Protein AF-0000000068387666 (afdb_homodimer)

pLDDT: mean 93.92, std 6.47, range [45.53, 98.94]

Foldseek 3Di:
DEEEEEDDVVVLVVLQVLCCVPPVVHHYHDPPVVDQLQPHQEYEYAADDPPNVVRRPNHAEYEHQAQDDVNDPLVRDPPNHWYFYFDFPQQLLLLLVLLLVVVVCVQLVVLVVVVCVVVVHDDHDDGDQQLVAEAEEADDDSSVLSNCVSNVVSNHQYEYEEQDDDDDPSYHYAHHPVRLLVRQQRHLEYEYADEDDPVQFCCAAQVSLQSYQQQGEYEYLHEQRNHDVVRVVVCCVVRSHVAYEYAYHPPVVDDPPPPLVPPSRYHYHPSRSGDDDSNRRSVLVVVQVVCVVVVHDHHRTDDSVVSD/DEEEEEDDVVVLVVLQVLCCVPPVVHHYHDPPVVDQLQPHQEYEYAADDPPNVVRRPNHAEYEHQAQDDVNDPLVRDPPNHWYFYFDFPQQLLLLLVLLLVVVVCVQLVVLVVVVCVVVVHDDHDDGDQQLVAEAEEADDDSSVLSNCVSNVVSNHQYEYEEQDDDDDPSYHYAHHPVSLLVRQQRHLEYEYADEDDPVQFCCAAQVSLQSYQQQGEYEYLHEQRNHDVVRVVVCCVVRSHVAYEYAYHPPVVDDPPPPLVPPSRYHYHPSRSGDDDSNRRSVLVVVQVVCVVVVHDRHRTDDSVVSD

Sequence (616 aa):
MTLLYHADPERGAEWAQLFAERAPEIPFEYRPDAIAPDAVRFLAVWHPPAGMLQRYSNLEVLFSLGAGVDQFDLGDIPQDLPLVRMIEPGIAEGMAEYVSLSVMLLHRHFLDYVGQQRAEVWKLKRFHPSSRLRVGFLGAGMLAQAAIARLWPFGFTLSAWSRSEKTIEGVTCYHGEDGLNAFLPQCDILVCLLPLTPETRGMLNDALFSKLPKGAALINCGRGQHLVHNDLLAALATGQLSRAILDVTEPEPLEPGHPFWRNEKIFLTPHTASMTQPDTAVDAIIDNIRRHRAGKTMVGLVDRNSLYMTLLYHADPERGAEWAQLFAERAPEIPFEYRPDAIAPDAVRFLAVWHPPAGMLQRYSNLEVLFSLGAGVDQFDLGDIPQDLPLVRMIEPGIAEGMAEYVSLSVMLLHRHFLDYVGQQRAEVWKLKRFHPSSRLRVGFLGAGMLAQAAIARLWPFGFTLSAWSRSEKTIEGVTCYHGEDGLNAFLPQCDILVCLLPLTPETRGMLNDALFSKLPKGAALINCGRGQHLVHNDLLAALATGQLSRAILDVTEPEPLEPGHPFWRNEKIFLTPHTASMTQPDTAVDAIIDNIRRHRAGKTMVGLVDRNSLY

Nearest PDB structures (foldseek):
  5vg6-assembly2_B  TM=9.364E-01  e=3.174E-34  Xanthobacter autotrophicus Py2
  4n18-assembly1_A-2  TM=9.255E-01  e=7.006E-32  Klebsiella pneumoniae 342
  6p35-assembly1_A  TM=8.797E-01  e=1.244E-31  Escherichia coli BL21(DE3)
  4zqb-assembly1_B  TM=9.248E-01  e=5.195E-30  Cereibacter sphaeroides 2.4.1
  5vg6-assembly5_G  TM=9.382E-01  e=1.076E-26  Xanthobacter autotrophicus Py2

Solvent-accessible surface area (backbone atoms only — not comparable to full-atom values): 32547 Å² total; per-residue (Å²): 106,22,36,37,42,50,70,62,58,74,57,31,55,55,43,42,53,50,34,55,72,76,37,63,86,48,44,69,44,47,55,78,86,77,49,60,44,72,48,30,26,31,39,35,28,66,71,70,57,88,71,51,65,76,58,32,79,49,53,57,38,40,33,32,60,35,73,60,64,76,74,50,61,68,88,76,47,58,88,83,47,49,43,27,28,40,70,38,67,42,34,35,52,31,33,13,51,41,50,41,47,51,54,48,35,63,60,67,44,50,65,58,31,55,55,27,30,74,68,57,50,75,69,69,75,90,65,73,64,46,62,78,41,27,40,25,26,41,25,69,49,71,50,43,48,39,23,51,62,63,36,48,85,66,41,46,41,45,33,29,32,28,76,57,84,64,84,51,90,92,35,54,59,29,32,40,72,70,25,48,68,64,46,39,56,56,16,48,33,37,35,37,57,43,73,79,42,87,84,36,47,45,51,50,25,55,77,53,54,69,47,29,38,80,46,15,30,41,34,37,68,44,53,20,59,26,48,34,67,67,36,51,54,50,32,46,74,72,38,41,24,56,37,35,39,31,25,44,46,74,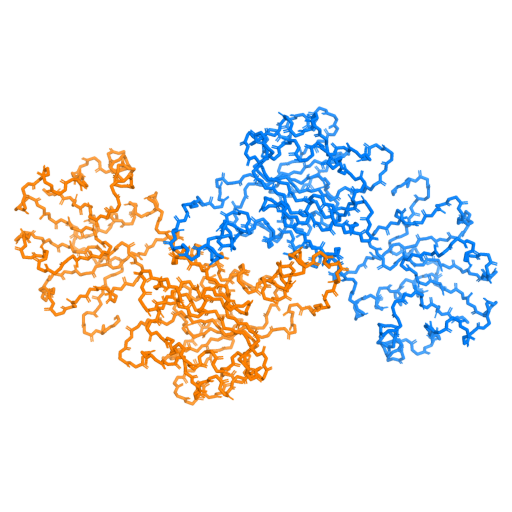52,80,63,65,60,76,85,45,67,66,51,75,36,84,49,44,46,58,46,50,57,59,46,46,49,73,36,61,74,48,43,50,51,42,51,51,51,32,51,52,26,50,75,69,72,39,84,47,76,45,61,58,42,82,85,39,91,93,104,22,36,36,42,50,70,64,57,75,57,32,55,55,43,44,54,50,35,56,73,74,38,62,85,48,43,68,41,46,55,76,86,77,50,59,45,72,47,29,26,30,39,36,28,66,72,70,58,88,70,50,67,73,59,32,79,48,52,57,38,40,32,31,59,35,74,60,62,74,75,52,61,66,87,76,45,58,89,84,48,48,42,25,28,41,68,38,67,42,35,34,50,31,32,13,50,39,50,42,45,51,52,48,35,62,61,68,43,48,66,57,32,56,55,28,30,72,67,57,49,74,67,68,74,91,65,75,64,46,62,79,40,29,39,25,25,41,25,69,50,71,50,43,47,39,23,49,62,63,37,48,83,65,41,46,40,45,33,29,29,30,74,58,84,64,86,50,91,91,36,54,58,28,31,40,72,69,24,46,68,64,45,38,58,56,17,48,32,37,35,37,56,44,73,78,42,87,84,36,47,44,52,51,23,54,76,55,53,69,46,30,38,79,46,16,30,41,34,37,68,46,52,20,58,27,47,33,66,70,36,50,55,51,32,45,73,74,38,42,24,56,38,34,39,31,24,43,47,75,52,82,62,66,60,76,86,44,66,66,50,73,35,84,48,43,46,59,46,51,57,59,46,45,48,74,36,61,75,48,43,51,52,41,51,52,51,32,51,50,26,50,76,68,72,40,83,47,76,45,60,56,42,82,85,40,91,91

Structure (mmCIF, N/CA/C/O backbone):
data_AF-0000000068387666-model_v1
#
loop_
_entity.id
_entity.type
_entity.pdbx_description
1 polymer '2-hydroxyacid dehydrogenase'
#
loop_
_atom_site.group_PDB
_atom_site.id
_atom_site.type_symbol
_atom_site.label_atom_id
_atom_site.label_alt_id
_atom_site.label_comp_id
_atom_site.label_asym_id
_atom_site.label_entity_id
_atom_site.label_seq_id
_atom_site.pdbx_PDB_ins_code
_atom_site.Cartn_x
_atom_site.Cartn_y
_atom_site.Cartn_z
_atom_site.occupancy
_atom_site.B_iso_or_equiv
_atom_site.auth_seq_id
_atom_site.auth_comp_id
_atom_site.auth_asym_id
_atom_site.auth_atom_id
_atom_site.pdbx_PDB_model_num
ATOM 1 N N . MET A 1 1 ? -14.195 -36.812 -20.844 1 83.94 1 MET A N 1
ATOM 2 C CA . MET A 1 1 ? -13.328 -35.656 -20.953 1 83.94 1 MET A CA 1
ATOM 3 C C . MET A 1 1 ? -13.422 -34.781 -19.688 1 83.94 1 MET A C 1
ATOM 5 O O . MET A 1 1 ? -14.312 -33.969 -19.578 1 83.94 1 MET A O 1
ATOM 9 N N . THR A 1 2 ? -12.719 -35.25 -18.797 1 92.5 2 THR A N 1
ATOM 10 C CA . THR A 1 2 ? -12.844 -34.625 -17.469 1 92.5 2 THR A CA 1
ATOM 11 C C . THR A 1 2 ? -11.602 -33.812 -17.125 1 92.5 2 THR A C 1
ATOM 13 O O . THR A 1 2 ? -10.477 -34.25 -17.422 1 92.5 2 THR A O 1
ATOM 16 N N . LEU A 1 3 ? -11.852 -32.656 -16.609 1 96.81 3 LEU A N 1
ATOM 17 C CA . LEU A 1 3 ? -10.781 -31.891 -15.984 1 96.81 3 LEU A CA 1
ATOM 18 C C . LEU A 1 3 ? -10.641 -32.25 -14.508 1 96.81 3 LEU A C 1
ATOM 20 O O . LEU A 1 3 ? -11.609 -32.156 -13.75 1 96.81 3 LEU A O 1
ATOM 24 N N . LEU A 1 4 ? -9.5 -32.688 -14.164 1 95.25 4 LEU A N 1
ATOM 25 C CA . LEU A 1 4 ? -9.195 -32.969 -12.766 1 95.25 4 LEU A CA 1
ATOM 26 C C . LEU A 1 4 ? -8.398 -31.797 -12.156 1 95.25 4 LEU A C 1
ATOM 28 O O . LEU A 1 4 ? -7.355 -31.422 -12.688 1 95.25 4 LEU A O 1
ATOM 32 N N . TYR A 1 5 ? -8.969 -31.219 -11.156 1 94.38 5 TYR A N 1
ATOM 33 C CA . TYR A 1 5 ? -8.32 -30.188 -10.359 1 94.38 5 TYR A CA 1
ATOM 34 C C . TYR A 1 5 ? -7.594 -30.797 -9.164 1 94.38 5 TYR A C 1
ATOM 36 O O . TYR A 1 5 ? -8.211 -31.453 -8.328 1 94.38 5 TYR A O 1
ATOM 44 N N . HIS A 1 6 ? -6.297 -30.547 -9.18 1 89.12 6 HIS A N 1
ATOM 45 C CA . HIS A 1 6 ? -5.484 -31.109 -8.102 1 89.12 6 HIS A CA 1
ATOM 46 C C . HIS A 1 6 ? -4.77 -30.016 -7.324 1 89.12 6 HIS A C 1
ATOM 48 O O . HIS A 1 6 ? -3.613 -29.688 -7.613 1 89.12 6 HIS A O 1
ATOM 54 N N . ALA A 1 7 ? -5.367 -29.453 -6.363 1 85.06 7 ALA A N 1
ATOM 55 C CA . ALA A 1 7 ? -4.871 -28.453 -5.43 1 85.06 7 ALA A CA 1
ATOM 56 C C . ALA A 1 7 ? -5.699 -28.438 -4.148 1 85.06 7 ALA A C 1
ATOM 58 O O . ALA A 1 7 ? -6.051 -29.484 -3.615 1 85.06 7 ALA A O 1
ATOM 59 N N . ASP A 1 8 ? -5.953 -27.266 -3.564 1 81.94 8 ASP A N 1
ATOM 60 C CA . ASP A 1 8 ? -6.719 -27.156 -2.326 1 81.94 8 ASP A CA 1
ATOM 61 C C . ASP A 1 8 ? -8.18 -27.531 -2.551 1 81.94 8 ASP A C 1
ATOM 63 O O . ASP A 1 8 ? -8.859 -26.938 -3.381 1 81.94 8 ASP A O 1
ATOM 67 N N . PRO A 1 9 ? -8.68 -28.5 -1.791 1 82.81 9 PRO A N 1
ATOM 68 C CA . PRO A 1 9 ? -10.031 -29 -2.031 1 82.81 9 PRO A CA 1
ATOM 69 C C . PRO A 1 9 ? -11.102 -27.938 -1.816 1 82.81 9 PRO A C 1
ATOM 71 O O . PRO A 1 9 ? -12.141 -27.953 -2.479 1 82.81 9 PRO A O 1
ATOM 74 N N . GLU A 1 10 ? -10.891 -27.125 -0.828 1 83.25 10 GLU A N 1
ATOM 75 C CA . GLU A 1 10 ? -11.875 -26.078 -0.608 1 83.25 10 GLU A CA 1
ATOM 76 C C . GLU A 1 10 ? -12.016 -25.188 -1.84 1 83.25 10 GLU A C 1
ATOM 78 O O . GLU A 1 10 ? -13.133 -24.828 -2.232 1 83.25 10 GLU A O 1
ATOM 83 N N . ARG A 1 11 ? -11.008 -24.922 -2.436 1 86.69 11 ARG A N 1
ATOM 84 C CA . ARG A 1 11 ? -11.023 -24.141 -3.67 1 86.69 11 ARG A CA 1
ATOM 85 C C . ARG A 1 11 ? -11.594 -24.969 -4.824 1 86.69 11 ARG A C 1
ATOM 87 O O . ARG A 1 11 ? -12.25 -24.422 -5.715 1 86.69 11 ARG A O 1
ATOM 94 N N . GLY A 1 12 ? -11.312 -26.203 -4.742 1 91 12 GLY A N 1
ATOM 95 C CA . GLY A 1 12 ? -11.844 -27.109 -5.75 1 91 12 GLY A CA 1
ATOM 96 C C . GLY A 1 12 ? -13.359 -27.078 -5.844 1 91 12 GLY A C 1
ATOM 97 O O . GLY A 1 12 ? -13.914 -27.094 -6.941 1 91 12 GLY A O 1
ATOM 98 N N . ALA A 1 13 ? -13.977 -26.969 -4.695 1 92.31 13 ALA A N 1
ATOM 99 C CA . ALA A 1 13 ? -15.438 -26.906 -4.668 1 92.31 13 ALA A CA 1
ATOM 100 C C . ALA A 1 13 ? -15.945 -25.625 -5.336 1 92.31 13 ALA A C 1
ATOM 102 O O . ALA A 1 13 ? -16.953 -25.656 -6.051 1 92.31 13 ALA A O 1
ATOM 103 N N . GLU A 1 14 ? -15.258 -24.609 -5.109 1 93.12 14 GLU A N 1
ATOM 104 C CA . GLU A 1 14 ? -15.609 -23.344 -5.758 1 93.12 14 GLU A CA 1
ATOM 105 C C . GLU A 1 14 ? -15.445 -23.438 -7.273 1 93.12 14 GLU A C 1
ATOM 107 O O . GLU A 1 14 ? -16.312 -22.984 -8.023 1 93.12 14 GLU A O 1
ATOM 112 N N . TRP A 1 15 ? -14.367 -24.047 -7.699 1 94.88 15 TRP A N 1
ATOM 113 C CA . TRP A 1 15 ? -14.125 -24.25 -9.125 1 94.88 15 TRP A CA 1
ATOM 114 C C . TRP A 1 15 ? -15.227 -25.109 -9.742 1 94.88 15 TRP A C 1
ATOM 116 O O . TRP A 1 15 ? -15.695 -24.812 -10.844 1 94.88 15 TRP A O 1
ATOM 126 N N . ALA A 1 16 ? -15.602 -26.078 -8.992 1 95.62 16 ALA A N 1
ATOM 127 C CA . ALA A 1 16 ? -16.641 -27 -9.477 1 95.62 16 ALA A CA 1
ATOM 128 C C . ALA A 1 16 ? -17.938 -26.25 -9.75 1 95.62 16 ALA A C 1
ATOM 130 O O . ALA A 1 16 ? -18.594 -26.484 -10.766 1 95.62 16 ALA A O 1
ATOM 131 N N . GLN A 1 17 ? -18.281 -25.375 -8.875 1 96.19 17 GLN A N 1
ATOM 132 C CA . GLN A 1 17 ? -19.5 -24.578 -9.047 1 96.19 17 GLN A CA 1
ATOM 133 C C . GLN A 1 17 ? -19.391 -23.688 -10.273 1 96.19 17 GLN A C 1
ATOM 135 O O . GLN A 1 17 ? -20.344 -23.562 -11.047 1 96.19 17 GLN A O 1
ATOM 140 N N . LEU A 1 18 ? -18.281 -23.094 -10.484 1 96.75 18 LEU A N 1
ATOM 141 C CA . LEU A 1 18 ? -18.062 -22.188 -11.602 1 96.75 18 LEU A CA 1
ATOM 142 C C . LEU A 1 18 ? -18.078 -22.953 -12.93 1 96.75 18 LEU A C 1
ATOM 144 O O . LEU A 1 18 ? -18.672 -22.484 -13.906 1 96.75 18 LEU A O 1
ATOM 148 N N . PHE A 1 19 ? -17.5 -24.109 -12.961 1 96.44 19 PHE A N 1
ATOM 149 C CA . PHE A 1 19 ? -17.531 -24.938 -14.164 1 96.44 19 PHE A CA 1
ATOM 150 C C . PHE A 1 19 ? -18.938 -25.375 -14.492 1 96.44 19 PHE A C 1
ATOM 152 O O . PHE A 1 19 ? -19.344 -25.359 -15.656 1 96.44 19 PHE A O 1
ATOM 159 N N . ALA A 1 20 ? -19.656 -25.766 -13.414 1 96.69 20 ALA A N 1
ATOM 160 C CA . ALA A 1 20 ? -21.031 -26.188 -13.617 1 96.69 20 ALA A CA 1
ATOM 161 C C . ALA A 1 20 ? -21.875 -25.078 -14.219 1 96.69 20 ALA A C 1
ATOM 163 O O . ALA A 1 20 ? -22.766 -25.328 -15.039 1 96.69 20 ALA A O 1
ATOM 164 N N . GLU A 1 21 ? -21.594 -23.906 -13.867 1 97.25 21 GLU A N 1
ATOM 165 C CA . GLU A 1 21 ? -22.344 -22.734 -14.32 1 97.25 21 GLU A CA 1
ATOM 166 C C . GLU A 1 21 ? -21.891 -22.297 -15.719 1 97.25 21 GLU A C 1
ATOM 168 O O . GLU A 1 21 ? -22.734 -21.969 -16.562 1 97.25 21 GLU A O 1
ATOM 173 N N . ARG A 1 22 ? -20.625 -22.375 -16.031 1 97.19 22 ARG A N 1
ATOM 174 C CA . ARG A 1 22 ? -20.094 -21.656 -17.188 1 97.19 22 ARG A CA 1
ATOM 175 C C . ARG A 1 22 ? -19.75 -22.625 -18.312 1 97.19 22 ARG A C 1
ATOM 177 O O . ARG A 1 22 ? -19.703 -22.234 -19.484 1 97.19 22 ARG A O 1
ATOM 184 N N . ALA A 1 23 ? -19.453 -23.828 -17.938 1 97.19 23 ALA A N 1
ATOM 185 C CA . ALA A 1 23 ? -19.109 -24.844 -18.922 1 97.19 23 ALA A CA 1
ATOM 186 C C . ALA A 1 23 ? -19.578 -26.219 -18.484 1 97.19 23 ALA A C 1
ATOM 188 O O . ALA A 1 23 ? -18.781 -27.141 -18.328 1 97.19 23 ALA A O 1
ATOM 189 N N . PRO A 1 24 ? -20.906 -26.391 -18.391 1 95.69 24 PRO A N 1
ATOM 190 C CA . PRO A 1 24 ? -21.438 -27.672 -17.906 1 95.69 24 PRO A CA 1
ATOM 191 C C . PRO A 1 24 ? -21.031 -28.844 -18.797 1 95.69 24 PRO A C 1
ATOM 193 O O . PRO A 1 24 ? -21.078 -30 -18.359 1 95.69 24 PRO A O 1
ATOM 196 N N . GLU A 1 25 ? -20.609 -28.547 -19.906 1 94.69 25 GLU A N 1
ATOM 197 C CA . GLU A 1 25 ? -20.234 -29.594 -20.859 1 94.69 25 GLU A CA 1
ATOM 198 C C . GLU A 1 25 ? -18.844 -30.156 -20.547 1 94.69 25 GLU A C 1
ATOM 200 O O . GLU A 1 25 ? -18.453 -31.188 -21.094 1 94.69 25 GLU A O 1
ATOM 205 N N . ILE A 1 26 ? -18.094 -29.531 -19.75 1 95.56 26 ILE A N 1
ATOM 206 C CA . ILE A 1 26 ? -16.781 -30 -19.328 1 95.56 26 ILE A CA 1
ATOM 207 C C . ILE A 1 26 ? -16.859 -30.578 -17.922 1 95.56 26 ILE A C 1
ATOM 209 O O . ILE A 1 26 ? -16.828 -29.844 -16.938 1 95.56 26 ILE A O 1
ATOM 213 N N . PRO A 1 27 ? -16.922 -31.875 -17.875 1 95.69 27 PRO A N 1
ATOM 214 C CA . PRO A 1 27 ? -16.953 -32.469 -16.531 1 95.69 27 PRO A CA 1
ATOM 215 C C . PRO A 1 27 ? -15.742 -32.062 -15.68 1 95.69 27 PRO A C 1
ATOM 217 O O . PRO A 1 27 ? -14.625 -31.984 -16.188 1 95.69 27 PRO A O 1
ATOM 220 N N . PHE A 1 28 ? -16 -31.703 -14.453 1 96.69 28 PHE A N 1
ATOM 221 C CA . PHE A 1 28 ? -15 -31.203 -13.523 1 96.69 28 PHE A CA 1
ATOM 222 C C . PHE A 1 28 ? -14.969 -32.031 -12.258 1 96.69 28 PHE A C 1
ATOM 224 O O . PHE A 1 28 ? -16.016 -32.375 -11.688 1 96.69 28 PHE A O 1
ATOM 231 N N . GLU A 1 29 ? -13.773 -32.438 -11.898 1 95.44 29 GLU A N 1
ATOM 232 C CA . GLU A 1 29 ? -13.578 -33.219 -10.664 1 95.44 29 GLU A CA 1
ATOM 233 C C . GLU A 1 29 ? -12.398 -32.656 -9.867 1 95.44 29 GLU A C 1
ATOM 235 O O . GLU A 1 29 ? -11.383 -32.25 -10.438 1 95.44 29 GLU A O 1
ATOM 240 N N . TYR A 1 30 ? -12.547 -32.562 -8.562 1 93.56 30 TYR A N 1
ATOM 241 C CA . TYR A 1 30 ? -11.461 -32.062 -7.719 1 93.56 30 TYR A CA 1
ATOM 242 C C . TYR A 1 30 ? -11.094 -33.094 -6.645 1 93.56 30 TYR A C 1
ATOM 244 O O . TYR A 1 30 ? -10.227 -32.812 -5.805 1 93.56 30 TYR A O 1
ATOM 252 N N . ARG A 1 31 ? -11.906 -34.312 -6.578 1 88.94 31 ARG A N 1
ATOM 253 C CA . ARG A 1 31 ? -11.594 -35.469 -5.742 1 88.94 31 ARG A CA 1
ATOM 254 C C . ARG A 1 31 ? -10.914 -36.562 -6.559 1 88.94 31 ARG A C 1
ATOM 256 O O . ARG A 1 31 ? -11.578 -37.312 -7.266 1 88.94 31 ARG A O 1
ATOM 263 N N . PRO A 1 32 ? -9.555 -36.594 -6.461 1 82.06 32 PRO A N 1
ATOM 264 C CA . PRO A 1 32 ? -8.812 -37.5 -7.34 1 82.06 32 PRO A CA 1
ATOM 265 C C . PRO A 1 32 ? -9.336 -38.938 -7.281 1 82.06 32 PRO A C 1
ATOM 267 O O . PRO A 1 32 ? -9.289 -39.656 -8.281 1 82.06 32 PRO A O 1
ATOM 270 N N . ASP A 1 33 ? -9.859 -39.344 -6.215 1 87.5 33 ASP A N 1
ATOM 271 C CA . ASP A 1 33 ? -10.32 -40.719 -6.039 1 87.5 33 ASP A CA 1
ATOM 272 C C . ASP A 1 33 ? -11.719 -40.906 -6.609 1 87.5 33 ASP A C 1
ATOM 274 O O . ASP A 1 33 ? -12.211 -42.031 -6.711 1 87.5 33 ASP A O 1
ATOM 278 N N . ALA A 1 34 ? -12.273 -39.875 -7.043 1 89.88 34 ALA A N 1
ATOM 279 C CA . ALA A 1 34 ? -13.656 -39.938 -7.508 1 89.88 34 ALA A CA 1
ATOM 280 C C . ALA A 1 34 ? -13.719 -40.125 -9.023 1 89.88 34 ALA A C 1
ATOM 282 O O . ALA A 1 34 ? -14.805 -40.125 -9.609 1 89.88 34 ALA A O 1
ATOM 283 N N . ILE A 1 35 ? -12.562 -40.281 -9.633 1 90.88 35 ILE A N 1
ATOM 284 C CA . ILE A 1 35 ? -12.555 -40.406 -11.086 1 90.88 35 ILE A CA 1
ATOM 285 C C . ILE A 1 35 ? -11.5 -41.406 -11.523 1 90.88 35 ILE A C 1
ATOM 287 O O . ILE A 1 35 ? -10.422 -41.5 -10.93 1 90.88 35 ILE A O 1
ATOM 291 N N . ALA A 1 36 ? -11.852 -42.188 -12.5 1 93.12 36 ALA A N 1
ATOM 292 C CA . ALA A 1 36 ? -10.898 -43.125 -13.078 1 93.12 36 ALA A CA 1
ATOM 293 C C . ALA A 1 36 ? -9.789 -42.375 -13.82 1 93.12 36 ALA A C 1
ATOM 295 O O . ALA A 1 36 ? -10.062 -41.469 -14.586 1 93.12 36 ALA A O 1
ATOM 296 N N . PRO A 1 37 ? -8.578 -42.781 -13.531 1 93.19 37 PRO A N 1
ATOM 297 C CA . PRO A 1 37 ? -7.449 -42.094 -14.148 1 93.19 37 PRO A CA 1
ATOM 298 C C . PRO A 1 37 ? -7.578 -42 -15.672 1 93.19 37 PRO A C 1
ATOM 300 O O . PRO A 1 37 ? -7.176 -41 -16.266 1 93.19 37 PRO A O 1
ATOM 303 N N . ASP A 1 38 ? -8.086 -43 -16.281 1 93.31 38 ASP A N 1
ATOM 304 C CA . ASP A 1 38 ? -8.156 -43 -17.75 1 93.31 38 ASP A CA 1
ATOM 305 C C . ASP A 1 38 ? -9.25 -42.062 -18.25 1 93.31 38 ASP A C 1
ATOM 307 O O . ASP A 1 38 ? -9.32 -41.781 -19.438 1 93.31 38 ASP A O 1
ATOM 311 N N . ALA A 1 39 ? -10.039 -41.562 -17.375 1 94.44 39 ALA A N 1
ATOM 312 C CA . ALA A 1 39 ? -11.102 -40.625 -17.734 1 94.44 39 ALA A CA 1
ATOM 313 C C . ALA A 1 39 ? -10.609 -39.188 -17.703 1 94.44 39 ALA A C 1
ATOM 315 O O . ALA A 1 39 ? -11.281 -38.281 -18.203 1 94.44 39 ALA A O 1
ATOM 316 N N . VAL A 1 40 ? -9.484 -38.969 -17.172 1 96 40 VAL A N 1
ATOM 317 C CA . VAL A 1 40 ? -8.93 -37.625 -17.031 1 96 40 VAL A CA 1
ATOM 318 C C . VAL A 1 40 ? -8.266 -37.188 -18.328 1 96 40 VAL A C 1
ATOM 320 O O . VAL A 1 40 ? -7.34 -37.844 -18.812 1 96 40 VAL A O 1
ATOM 323 N N . ARG A 1 41 ? -8.727 -36.125 -18.922 1 96.31 41 ARG A N 1
ATOM 324 C CA . ARG A 1 41 ? -8.164 -35.594 -20.172 1 96.31 41 ARG A CA 1
ATOM 325 C C . ARG A 1 41 ? -7.375 -34.312 -19.922 1 96.31 41 ARG A C 1
ATOM 327 O O . ARG A 1 41 ? -6.461 -34 -20.688 1 96.31 41 ARG A O 1
ATOM 334 N N . PHE A 1 42 ? -7.84 -33.594 -18.953 1 97.19 42 PHE A N 1
ATOM 335 C CA . PHE A 1 42 ? -7.188 -32.344 -18.547 1 97.19 42 PHE A CA 1
ATOM 336 C C . PHE A 1 42 ? -6.832 -32.406 -17.062 1 97.19 42 PHE A C 1
ATOM 338 O O . PHE A 1 42 ? -7.617 -32.875 -16.25 1 97.19 42 PHE A O 1
ATOM 345 N N . LEU A 1 43 ? -5.656 -31.953 -16.781 1 95.62 43 LEU A N 1
ATOM 346 C CA . LEU A 1 43 ? -5.199 -31.906 -15.391 1 95.62 43 LEU A CA 1
ATOM 347 C C . LEU A 1 43 ? -4.73 -30.516 -15.016 1 95.62 43 LEU A C 1
ATOM 349 O O . LEU A 1 43 ? -3.889 -29.922 -15.703 1 95.62 43 LEU A O 1
ATOM 353 N N . ALA A 1 44 ? -5.309 -29.938 -14 1 95 44 ALA A N 1
ATOM 354 C CA . ALA A 1 44 ? -4.871 -28.656 -13.422 1 95 44 ALA A CA 1
ATOM 355 C C . ALA A 1 44 ? -4.223 -28.875 -12.055 1 95 44 ALA A C 1
ATOM 357 O O . ALA A 1 44 ? -4.863 -29.375 -11.125 1 95 44 ALA A O 1
ATOM 358 N N . VAL A 1 45 ? -2.965 -28.453 -12 1 92.19 45 VAL A N 1
ATOM 359 C CA . VAL A 1 45 ? -2.256 -28.812 -10.781 1 92.19 45 VAL A CA 1
ATOM 360 C C . VAL A 1 45 ? -1.355 -27.672 -10.336 1 92.19 45 VAL A C 1
ATOM 362 O O . VAL A 1 45 ? -0.897 -26.875 -11.156 1 92.19 45 VAL A O 1
ATOM 365 N N . TRP A 1 46 ? -1.193 -27.484 -9.016 1 85.12 46 TRP A N 1
ATOM 366 C CA . TRP A 1 46 ? -0.251 -26.531 -8.445 1 85.12 46 TRP A CA 1
ATOM 367 C C . TRP A 1 46 ? 1.137 -27.156 -8.312 1 85.12 46 TRP A C 1
ATOM 369 O O . TRP A 1 46 ? 2.09 -26.703 -8.953 1 85.12 46 TRP A O 1
ATOM 379 N N . HIS A 1 47 ? 1.273 -28.203 -7.535 1 82.5 47 HIS A N 1
ATOM 380 C CA . HIS A 1 47 ? 2.498 -28.969 -7.359 1 82.5 47 HIS A CA 1
ATOM 381 C C . HIS A 1 47 ? 2.26 -30.453 -7.629 1 82.5 47 HIS A C 1
ATOM 383 O O . HIS A 1 47 ? 1.745 -31.172 -6.766 1 82.5 47 HIS A O 1
ATOM 389 N N . PRO A 1 48 ? 2.662 -30.859 -8.805 1 81.88 48 PRO A N 1
ATOM 390 C CA . PRO A 1 48 ? 2.438 -32.281 -9.078 1 81.88 48 PRO A CA 1
ATOM 391 C C . PRO A 1 48 ? 3.4 -33.188 -8.32 1 81.88 48 PRO A C 1
ATOM 393 O O . PRO A 1 48 ? 4.613 -32.969 -8.344 1 81.88 48 PRO A O 1
ATOM 396 N N . PRO A 1 49 ? 2.811 -34.094 -7.613 1 80.56 49 PRO A N 1
ATOM 397 C CA . PRO A 1 49 ? 3.699 -35.094 -7.016 1 80.56 49 PRO A CA 1
ATOM 398 C C . PRO A 1 49 ? 4.5 -35.875 -8.055 1 80.56 49 PRO A C 1
ATOM 400 O O . PRO A 1 49 ? 4.086 -35.969 -9.211 1 80.56 49 PRO A O 1
ATOM 403 N N . ALA A 1 50 ? 5.57 -36.438 -7.582 1 80.19 50 ALA A N 1
ATOM 404 C CA . ALA A 1 50 ? 6.41 -37.219 -8.469 1 80.19 50 ALA A CA 1
ATOM 405 C C . ALA A 1 50 ? 5.629 -38.406 -9.055 1 80.19 50 ALA A C 1
ATOM 407 O O . ALA A 1 50 ? 4.906 -39.094 -8.336 1 80.19 50 ALA A O 1
ATOM 408 N N . GLY A 1 51 ? 5.684 -38.594 -10.281 1 81.69 51 GLY A N 1
ATOM 409 C CA . GLY A 1 51 ? 5.082 -39.719 -10.953 1 81.69 51 GLY A CA 1
ATOM 410 C C . GLY A 1 51 ? 3.594 -39.562 -11.195 1 81.69 51 GLY A C 1
ATOM 411 O O . GLY A 1 51 ? 2.939 -40.438 -11.727 1 81.69 51 GLY A O 1
ATOM 412 N N . MET A 1 52 ? 3.047 -38.438 -10.859 1 84.44 52 MET A N 1
ATOM 413 C CA . MET A 1 52 ? 1.609 -38.219 -10.961 1 84.44 52 MET A CA 1
ATOM 414 C C . MET A 1 52 ? 1.132 -38.375 -12.398 1 84.44 52 MET A C 1
ATOM 416 O O . MET A 1 52 ? 0.085 -39 -12.641 1 84.44 52 MET A O 1
ATOM 420 N N . LEU A 1 53 ? 1.882 -37.969 -13.336 1 87.44 53 LEU A N 1
ATOM 421 C CA . LEU A 1 53 ? 1.429 -37.906 -14.727 1 87.44 53 LEU A CA 1
ATOM 422 C C . LEU A 1 53 ? 1.294 -39.281 -15.32 1 87.44 53 LEU A C 1
ATOM 424 O O . LEU A 1 53 ? 0.519 -39.5 -16.25 1 87.44 53 LEU A O 1
ATOM 428 N N . GLN A 1 54 ? 2.029 -40.188 -14.734 1 87.25 54 GLN A N 1
ATOM 429 C CA . GLN A 1 54 ? 1.981 -41.562 -15.219 1 87.25 54 GLN A CA 1
ATOM 430 C C . GLN A 1 54 ? 0.64 -42.219 -14.906 1 87.25 54 GLN A C 1
ATOM 432 O O . GLN A 1 54 ? 0.258 -43.219 -15.531 1 87.25 54 GLN A O 1
ATOM 437 N N . ARG A 1 55 ? 0.046 -41.625 -13.977 1 89.12 55 ARG A N 1
ATOM 438 C CA . ARG A 1 55 ? -1.242 -42.156 -13.547 1 89.12 55 ARG A CA 1
ATOM 439 C C . ARG A 1 55 ? -2.33 -41.875 -14.578 1 89.12 55 ARG A C 1
ATOM 441 O O . ARG A 1 55 ? -3.346 -42.562 -14.633 1 89.12 55 ARG A O 1
ATOM 448 N N . TYR A 1 56 ? -2.078 -40.844 -15.336 1 92.19 56 TYR A N 1
ATOM 449 C CA . TYR A 1 56 ? -3.113 -40.375 -16.25 1 92.19 56 TYR A CA 1
ATOM 450 C C . TYR A 1 56 ? -2.701 -40.625 -17.703 1 92.19 56 TYR A C 1
ATOM 452 O O . TYR A 1 56 ? -2.1 -39.75 -18.328 1 92.19 56 TYR A O 1
ATOM 460 N N . SER A 1 57 ? -3.129 -41.719 -18.297 1 89.94 57 SER A N 1
ATOM 461 C CA . SER A 1 57 ? -2.633 -42.188 -19.578 1 89.94 57 SER A CA 1
ATOM 462 C C . SER A 1 57 ? -3.256 -41.438 -20.75 1 89.94 57 SER A C 1
ATOM 464 O O . SER A 1 57 ? -2.715 -41.438 -21.859 1 89.94 57 SER A O 1
ATOM 466 N N . ASN A 1 58 ? -4.379 -40.812 -20.531 1 94.25 58 ASN A N 1
ATOM 467 C CA . ASN A 1 58 ? -5.094 -40.188 -21.641 1 94.25 58 ASN A CA 1
ATOM 468 C C . ASN A 1 58 ? -5.031 -38.656 -21.547 1 94.25 58 ASN A C 1
ATOM 470 O O . ASN A 1 58 ? -5.836 -37.969 -22.156 1 94.25 58 ASN A O 1
ATOM 474 N N . LEU A 1 59 ? -4.117 -38.156 -20.781 1 95.19 59 LEU A N 1
ATOM 475 C CA . LEU A 1 59 ? -3.998 -36.719 -20.547 1 95.19 59 LEU A CA 1
ATOM 476 C C . LEU A 1 59 ? -3.684 -36 -21.844 1 95.19 59 LEU A C 1
ATOM 478 O O . LEU A 1 59 ? -2.793 -36.406 -22.594 1 95.19 59 LEU A O 1
ATOM 482 N N . GLU A 1 60 ? -4.426 -34.906 -22.062 1 96.19 60 GLU A N 1
ATOM 483 C CA . GLU A 1 60 ? -4.238 -34.125 -23.281 1 96.19 60 GLU A CA 1
ATOM 484 C C . GLU A 1 60 ? -3.518 -32.812 -22.984 1 96.19 60 GLU A C 1
ATOM 486 O O . GLU A 1 60 ? -2.742 -32.312 -23.797 1 96.19 60 GLU A O 1
ATOM 491 N N . VAL A 1 61 ? -3.848 -32.25 -21.891 1 96.94 61 VAL A N 1
ATOM 492 C CA . VAL A 1 61 ? -3.254 -30.953 -21.516 1 96.94 61 VAL A CA 1
ATOM 493 C C . VAL A 1 61 ? -2.979 -30.938 -20.016 1 96.94 61 VAL A C 1
ATOM 495 O O . VAL A 1 61 ? -3.787 -31.438 -19.219 1 96.94 61 VAL A O 1
ATOM 498 N N . LEU A 1 62 ? -1.845 -30.469 -19.672 1 95.5 62 LEU A N 1
ATOM 499 C CA . LEU A 1 62 ? -1.478 -30.188 -18.281 1 95.5 62 LEU A CA 1
ATOM 500 C C . LEU A 1 62 ? -1.496 -28.688 -18 1 95.5 62 LEU A C 1
ATOM 502 O O . LEU A 1 62 ? -0.746 -27.922 -18.625 1 95.5 62 LEU A O 1
ATOM 506 N N . PHE A 1 63 ? -2.387 -28.281 -17.062 1 95.44 63 PHE A N 1
ATOM 507 C CA . PHE A 1 63 ? -2.494 -26.875 -16.688 1 95.44 63 PHE A CA 1
ATOM 508 C C . PHE A 1 63 ? -1.776 -26.625 -15.367 1 95.44 63 PHE A C 1
ATOM 510 O O . PHE A 1 63 ? -2.051 -27.281 -14.359 1 95.44 63 PHE A O 1
ATOM 517 N N . SER A 1 64 ? -0.843 -25.656 -15.414 1 92.44 64 SER A N 1
ATOM 518 C CA . SER A 1 64 ? -0.307 -25.125 -14.172 1 92.44 64 SER A CA 1
ATOM 519 C C . SER A 1 64 ? -1.28 -24.141 -13.531 1 92.44 64 SER A C 1
ATOM 521 O O . SER A 1 64 ? -1.852 -23.281 -14.219 1 92.44 64 SER A O 1
ATOM 523 N N . LEU A 1 65 ? -1.488 -24.25 -12.258 1 91.25 65 LEU A N 1
ATOM 524 C CA . LEU A 1 65 ? -2.393 -23.328 -11.57 1 91.25 65 LEU A CA 1
ATOM 525 C C . LEU A 1 65 ? -1.657 -22.062 -11.133 1 91.25 65 LEU A C 1
ATOM 527 O O . LEU A 1 65 ? -2.254 -21.172 -10.531 1 91.25 65 LEU A O 1
ATOM 531 N N . GLY A 1 66 ? -0.407 -21.875 -11.523 1 87.75 66 GLY A N 1
ATOM 532 C CA . GLY A 1 66 ? 0.385 -20.688 -11.281 1 87.75 66 GLY A CA 1
ATOM 533 C C . GLY A 1 66 ? 0.921 -20.047 -12.555 1 87.75 66 GLY A C 1
ATOM 534 O O . GLY A 1 66 ? 0.847 -20.656 -13.633 1 87.75 66 GLY A O 1
ATOM 535 N N . ALA A 1 67 ? 1.45 -18.875 -12.367 1 85.31 67 ALA A N 1
ATOM 536 C CA . ALA A 1 67 ? 2.006 -18.141 -13.508 1 85.31 67 ALA A CA 1
ATOM 537 C C . ALA A 1 67 ? 3.318 -18.766 -13.969 1 85.31 67 ALA A C 1
ATOM 539 O O . ALA A 1 67 ? 3.73 -18.578 -15.117 1 85.31 67 ALA A O 1
ATOM 540 N N . GLY A 1 68 ? 4.012 -19.438 -13.07 1 82.62 68 GLY A N 1
ATOM 541 C CA . GLY A 1 68 ? 5.25 -20.109 -13.406 1 82.62 68 GLY A CA 1
ATOM 542 C C . GLY A 1 68 ? 5.09 -21.625 -13.5 1 82.62 68 GLY A C 1
ATOM 543 O O . GLY A 1 68 ? 4.012 -22.156 -13.227 1 82.62 68 GLY A O 1
ATOM 544 N N . VAL A 1 69 ? 6.207 -22.328 -13.977 1 85.75 69 VAL A N 1
ATOM 545 C CA . VAL A 1 69 ? 6.133 -23.766 -14.141 1 85.75 69 VAL A CA 1
ATOM 546 C C . VAL A 1 69 ? 7.395 -24.422 -13.578 1 85.75 69 VAL A C 1
ATOM 548 O O . VAL A 1 69 ? 7.707 -25.562 -13.898 1 85.75 69 VAL A O 1
ATOM 551 N N . ASP A 1 70 ? 8.07 -23.656 -12.758 1 81.94 70 ASP A N 1
ATOM 552 C CA . ASP A 1 70 ? 9.344 -24.141 -12.242 1 81.94 70 ASP A CA 1
ATOM 553 C C . ASP A 1 70 ? 9.141 -25.312 -11.289 1 81.94 70 ASP A C 1
ATOM 555 O O . ASP A 1 70 ? 10.07 -26.078 -11.031 1 81.94 70 ASP A O 1
ATOM 559 N N . GLN A 1 71 ? 7.992 -25.469 -10.781 1 80.31 71 GLN A N 1
ATOM 560 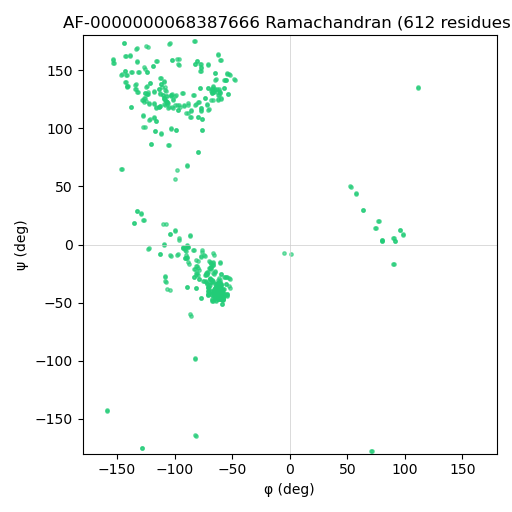C CA . GLN A 1 71 ? 7.703 -26.562 -9.867 1 80.31 71 GLN A CA 1
ATOM 561 C C . GLN A 1 71 ? 7.535 -27.875 -10.625 1 80.31 71 GLN A C 1
ATOM 563 O O . GLN A 1 71 ? 7.48 -28.953 -10.016 1 80.31 71 GLN A O 1
ATOM 568 N N . PHE A 1 72 ? 7.473 -27.734 -11.922 1 84.44 72 PHE A N 1
ATOM 569 C CA . PHE A 1 72 ? 7.328 -28.938 -12.742 1 84.44 72 PHE A CA 1
ATOM 570 C C . PHE A 1 72 ? 8.688 -29.453 -13.195 1 84.44 72 PHE A C 1
ATOM 572 O O . PHE A 1 72 ? 9.562 -28.672 -13.57 1 84.44 72 PHE A O 1
ATOM 579 N N . ASP A 1 73 ? 8.891 -30.734 -12.984 1 82.25 73 ASP A N 1
ATOM 580 C CA . ASP A 1 73 ? 10.023 -31.359 -13.648 1 82.25 73 ASP A CA 1
ATOM 581 C C . ASP A 1 73 ? 9.719 -31.609 -15.125 1 82.25 73 ASP A C 1
ATOM 583 O O . ASP A 1 73 ? 9.07 -32.594 -15.477 1 82.25 73 ASP A O 1
ATOM 587 N N . LEU A 1 74 ? 10.188 -30.734 -15.898 1 81.81 74 LEU A N 1
ATOM 588 C CA . LEU A 1 74 ? 9.859 -30.766 -17.328 1 81.81 74 LEU A CA 1
ATOM 589 C C . LEU A 1 74 ? 10.32 -32.094 -17.953 1 81.81 74 LEU A C 1
ATOM 591 O O . LEU A 1 74 ? 9.742 -32.531 -18.938 1 81.81 74 LEU A O 1
ATOM 595 N N . GLY A 1 75 ? 11.32 -32.656 -17.312 1 79.38 75 GLY A N 1
ATOM 596 C CA . GLY A 1 75 ? 11.797 -33.938 -17.797 1 79.38 75 GLY A CA 1
ATOM 597 C C . GLY A 1 75 ? 10.805 -35.062 -17.562 1 79.38 75 GLY A C 1
ATOM 598 O O . GLY A 1 75 ? 10.836 -36.094 -18.266 1 79.38 75 GLY A O 1
ATOM 599 N N . ASP A 1 76 ? 9.914 -34.844 -16.656 1 83.38 76 ASP A N 1
ATOM 600 C CA . ASP A 1 76 ? 8.914 -35.875 -16.312 1 83.38 76 ASP A CA 1
ATOM 601 C C . ASP A 1 76 ? 7.66 -35.719 -17.172 1 83.38 76 ASP A C 1
ATOM 603 O O . ASP A 1 76 ? 6.801 -36.594 -17.172 1 83.38 76 ASP A O 1
ATOM 607 N N . ILE A 1 77 ? 7.594 -34.656 -17.891 1 88.06 77 ILE A N 1
ATOM 608 C CA . ILE A 1 77 ? 6.414 -34.406 -18.703 1 88.06 77 ILE A CA 1
ATOM 609 C C . ILE A 1 77 ? 6.656 -34.875 -20.125 1 88.06 77 ILE A C 1
ATOM 611 O O . ILE A 1 77 ? 7.613 -34.469 -20.781 1 88.06 77 ILE A O 1
ATOM 615 N N . PRO A 1 78 ? 5.844 -35.781 -20.547 1 87.5 78 PRO A N 1
ATOM 616 C CA . PRO A 1 78 ? 6 -36.25 -21.922 1 87.5 78 PRO A CA 1
ATOM 617 C C . PRO A 1 78 ? 6.125 -35.094 -22.922 1 87.5 78 PRO A C 1
ATOM 619 O O . PRO A 1 78 ? 5.461 -34.062 -22.75 1 87.5 78 PRO A O 1
ATOM 622 N N . GLN A 1 79 ? 6.91 -35.188 -23.922 1 85.06 79 GLN A N 1
ATOM 623 C CA . GLN A 1 79 ? 7.23 -34.125 -24.859 1 85.06 79 GLN A CA 1
ATOM 624 C C . GLN A 1 79 ? 5.984 -33.656 -25.609 1 85.06 79 GLN A C 1
ATOM 626 O O . GLN A 1 79 ? 5.879 -32.5 -25.984 1 85.06 79 GLN A O 1
ATOM 631 N N . ASP A 1 80 ? 5.082 -34.594 -25.797 1 88.25 80 ASP A N 1
ATOM 632 C CA . ASP A 1 80 ? 3.914 -34.25 -26.609 1 88.25 80 ASP A CA 1
ATOM 633 C C . ASP A 1 80 ? 2.766 -33.75 -25.734 1 88.25 80 ASP A C 1
ATOM 635 O O . ASP A 1 80 ? 1.703 -33.406 -26.25 1 88.25 80 ASP A O 1
ATOM 639 N N . LEU A 1 81 ? 2.98 -33.75 -24.469 1 93.44 81 LEU A N 1
ATOM 640 C CA . LEU A 1 81 ? 1.953 -33.219 -23.562 1 93.44 81 LEU A CA 1
ATOM 641 C C . LEU A 1 81 ? 2.121 -31.734 -23.344 1 93.44 81 LEU A C 1
ATOM 643 O O . LEU A 1 81 ? 3.096 -31.297 -22.734 1 93.44 81 LEU A O 1
ATOM 647 N N . PRO A 1 82 ? 1.146 -30.938 -23.844 1 94.56 82 PRO A N 1
ATOM 648 C CA . PRO A 1 82 ? 1.25 -29.484 -23.641 1 94.56 82 PRO A CA 1
ATOM 649 C C . PRO A 1 82 ? 1.142 -29.078 -22.172 1 94.56 82 PRO A C 1
ATOM 651 O O . PRO A 1 82 ? 0.326 -29.641 -21.438 1 94.56 82 PRO A O 1
ATOM 654 N N . LEU A 1 83 ? 2.021 -28.25 -21.781 1 94.12 83 LEU A N 1
ATOM 655 C CA . LEU A 1 83 ? 1.981 -27.594 -20.484 1 94.12 83 LEU A CA 1
ATOM 656 C C . LEU A 1 83 ? 1.585 -26.125 -20.625 1 94.12 83 LEU A C 1
ATOM 658 O O . LEU A 1 83 ? 2.209 -25.375 -21.391 1 94.12 83 LEU A O 1
ATOM 662 N N . VAL A 1 84 ? 0.506 -25.766 -19.938 1 94.81 84 VAL A N 1
ATOM 663 C CA . VAL A 1 84 ? -0.032 -24.422 -20.062 1 94.81 84 VAL A CA 1
ATOM 664 C C . VAL A 1 84 ? 0.019 -23.719 -18.703 1 94.81 84 VAL A C 1
ATOM 666 O O . VAL A 1 84 ? -0.557 -24.188 -17.734 1 94.81 84 VAL A O 1
ATOM 669 N N . ARG A 1 85 ? 0.716 -22.609 -18.672 1 92.81 85 ARG A N 1
ATOM 670 C CA . ARG A 1 85 ? 0.745 -21.828 -17.438 1 92.81 85 ARG A CA 1
ATOM 671 C C . ARG A 1 85 ? -0.509 -20.984 -17.297 1 92.81 85 ARG A C 1
ATOM 673 O O . ARG A 1 85 ? -1.165 -20.656 -18.297 1 92.81 85 ARG A O 1
ATOM 680 N N . MET A 1 86 ? -0.79 -20.625 -16.062 1 91.88 86 MET A N 1
ATOM 681 C CA . MET A 1 86 ? -1.985 -19.828 -15.789 1 91.88 86 MET A CA 1
ATOM 682 C C . MET A 1 86 ? -1.77 -18.375 -16.156 1 91.88 86 MET A C 1
ATOM 684 O O . MET A 1 86 ? -0.85 -17.719 -15.641 1 91.88 86 MET A O 1
ATOM 688 N N . ILE A 1 87 ? -2.508 -17.891 -17.109 1 90.25 87 ILE A N 1
ATOM 689 C CA . ILE A 1 87 ? -2.572 -16.469 -17.453 1 90.25 87 ILE A CA 1
ATOM 690 C C . ILE A 1 87 ? -3.988 -15.953 -17.219 1 90.25 87 ILE A C 1
ATOM 692 O O . ILE A 1 87 ? -4.887 -16.203 -18.031 1 90.25 87 ILE A O 1
ATOM 696 N N . GLU A 1 88 ? -4.168 -15.367 -16.125 1 89.75 88 GLU A N 1
ATOM 697 C CA . GLU A 1 88 ? -5.473 -14.789 -15.82 1 89.75 88 GLU A CA 1
ATOM 698 C C . GLU A 1 88 ? -5.324 -13.477 -15.055 1 89.75 88 GLU A C 1
ATOM 700 O O . GLU A 1 88 ? -4.312 -13.242 -14.391 1 89.75 88 GLU A O 1
ATOM 705 N N . PRO A 1 89 ? -6.191 -12.531 -15.18 1 87.88 89 PRO A N 1
ATOM 706 C CA . PRO A 1 89 ? -6.082 -11.164 -14.664 1 87.88 89 PRO A CA 1
ATOM 707 C C . PRO A 1 89 ? -5.82 -11.117 -13.164 1 87.88 89 PRO A C 1
ATOM 709 O O . PRO A 1 89 ? -5.113 -10.234 -12.68 1 87.88 89 PRO A O 1
ATOM 712 N N . GLY A 1 90 ? -6.344 -12.016 -12.5 1 89.44 90 GLY A N 1
ATOM 713 C CA . GLY A 1 90 ? -6.207 -12.016 -11.047 1 89.44 90 GLY A CA 1
ATOM 714 C C . GLY A 1 90 ? -4.773 -12.172 -10.586 1 89.44 90 GLY A C 1
ATOM 715 O O . GLY A 1 90 ? -4.371 -11.578 -9.586 1 89.44 90 GLY A O 1
ATOM 716 N N . ILE A 1 91 ? -3.98 -12.938 -11.297 1 91.31 91 ILE A N 1
ATOM 717 C CA . ILE A 1 91 ? -2.578 -13.148 -10.945 1 91.31 91 ILE A CA 1
ATOM 718 C C . ILE A 1 91 ? -1.804 -11.844 -11.125 1 91.31 91 ILE A C 1
ATOM 720 O O . ILE A 1 91 ? -1.088 -11.414 -10.219 1 91.31 91 ILE A O 1
ATOM 724 N N . ALA A 1 92 ? -1.995 -11.211 -12.281 1 92.38 92 ALA A N 1
ATOM 725 C CA . ALA A 1 92 ? -1.291 -9.969 -12.578 1 92.38 92 ALA A CA 1
ATOM 726 C C . ALA A 1 92 ? -1.727 -8.852 -11.633 1 92.38 92 ALA A C 1
ATOM 728 O O . ALA A 1 92 ? -0.892 -8.094 -11.125 1 92.38 92 ALA A O 1
ATOM 729 N N . GLU A 1 93 ? -3 -8.781 -11.43 1 93.56 93 GLU A N 1
ATOM 730 C CA . GLU A 1 93 ? -3.533 -7.754 -10.539 1 93.56 93 GLU A CA 1
ATOM 731 C C . GLU A 1 93 ? -3.037 -7.957 -9.109 1 93.56 93 GLU A C 1
ATOM 733 O O . GLU A 1 93 ? -2.654 -6.996 -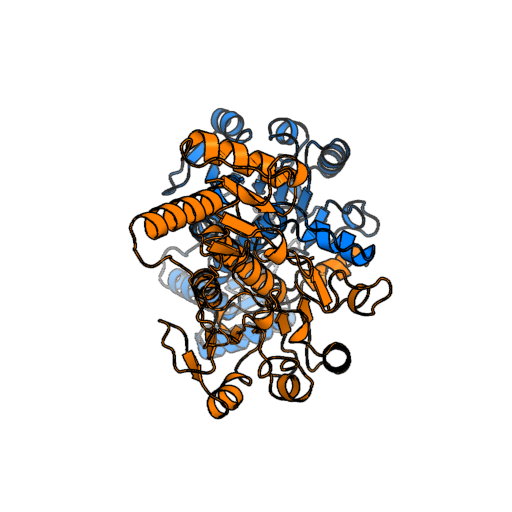8.438 1 93.56 93 GLU A O 1
ATOM 738 N N . GLY A 1 94 ? -3.094 -9.18 -8.695 1 94.75 94 GLY A N 1
ATOM 739 C CA . GLY A 1 94 ? -2.584 -9.492 -7.371 1 94.75 94 GLY A CA 1
ATOM 740 C C . GLY A 1 94 ? -1.124 -9.117 -7.191 1 94.75 94 GLY A C 1
ATOM 741 O O . GLY A 1 94 ? -0.749 -8.531 -6.172 1 94.75 94 GLY A O 1
ATOM 742 N N . MET A 1 95 ? -0.331 -9.414 -8.172 1 96.12 95 MET A N 1
ATOM 743 C CA . MET A 1 95 ? 1.09 -9.078 -8.117 1 96.12 95 MET A CA 1
ATOM 744 C C . MET A 1 95 ? 1.294 -7.57 -8.086 1 96.12 95 MET A C 1
ATOM 746 O O . MET A 1 95 ? 2.104 -7.066 -7.309 1 96.12 95 MET A O 1
ATOM 750 N N . ALA A 1 96 ? 0.558 -6.871 -8.914 1 96.44 96 ALA A N 1
ATOM 751 C CA . ALA A 1 96 ? 0.651 -5.414 -8.961 1 96.44 96 ALA A CA 1
ATOM 752 C C . ALA A 1 96 ? 0.316 -4.793 -7.613 1 96.44 96 ALA A C 1
ATOM 754 O O . ALA A 1 96 ? 1.007 -3.879 -7.152 1 96.44 96 ALA A O 1
ATOM 755 N N . GLU A 1 97 ? -0.711 -5.293 -6.992 1 96.44 97 GLU A N 1
ATOM 756 C CA . GLU A 1 97 ? -1.109 -4.824 -5.672 1 96.44 97 GLU A CA 1
ATOM 757 C C . GLU A 1 97 ? -0.011 -5.078 -4.641 1 96.44 97 GLU A C 1
ATOM 759 O O . GLU A 1 97 ? 0.378 -4.168 -3.906 1 96.44 97 GLU A O 1
ATOM 764 N N . TYR A 1 98 ? 0.515 -6.262 -4.668 1 97.69 98 TYR A N 1
ATOM 765 C CA . TYR A 1 98 ? 1.515 -6.66 -3.682 1 97.69 98 TYR A CA 1
ATOM 766 C C . TYR A 1 98 ? 2.779 -5.82 -3.816 1 97.69 98 TYR A C 1
ATOM 768 O O . TYR A 1 98 ? 3.303 -5.312 -2.822 1 97.69 98 TYR A O 1
ATOM 776 N N . VAL A 1 99 ? 3.24 -5.707 -4.996 1 98.44 99 VAL A N 1
ATOM 777 C CA . VAL A 1 99 ? 4.477 -4.969 -5.234 1 98.44 99 VAL A CA 1
ATOM 778 C C . VAL A 1 99 ? 4.277 -3.496 -4.879 1 98.44 99 VAL A C 1
ATOM 780 O O . VAL A 1 99 ? 5.121 -2.893 -4.211 1 98.44 99 VAL A O 1
ATOM 783 N N . SER A 1 100 ? 3.168 -2.912 -5.285 1 97.19 100 SER A N 1
ATOM 784 C CA . SER A 1 100 ? 2.889 -1.517 -4.961 1 97.19 100 SER A CA 1
ATOM 785 C C . SER A 1 100 ? 2.836 -1.3 -3.453 1 97.19 100 SER A C 1
ATOM 787 O O . SER A 1 100 ? 3.422 -0.346 -2.936 1 97.19 100 SER A O 1
ATOM 789 N N . LEU A 1 101 ? 2.131 -2.193 -2.811 1 97.38 101 LEU A N 1
ATOM 790 C CA . LEU A 1 101 ? 2.035 -2.154 -1.355 1 97.38 101 LEU A CA 1
ATOM 791 C C . LEU A 1 101 ? 3.418 -2.246 -0.717 1 97.38 101 LEU A C 1
ATOM 793 O O . LEU A 1 101 ? 3.75 -1.458 0.17 1 97.38 101 LEU A O 1
ATOM 797 N N . SER A 1 102 ? 4.203 -3.135 -1.195 1 98.56 102 SER A N 1
ATOM 798 C CA . SER A 1 102 ? 5.535 -3.359 -0.64 1 98.56 102 SER A CA 1
ATOM 799 C C . SER A 1 102 ? 6.434 -2.145 -0.848 1 98.56 102 SER A C 1
ATOM 801 O O . SER A 1 102 ? 7.133 -1.719 0.073 1 98.56 102 SER A O 1
ATOM 803 N N . VAL A 1 103 ? 6.379 -1.577 -2.031 1 98.38 103 VAL A N 1
ATOM 804 C CA . VAL A 1 103 ? 7.176 -0.393 -2.338 1 98.38 103 VAL A CA 1
ATOM 805 C C . VAL A 1 103 ? 6.762 0.76 -1.428 1 98.38 103 VAL A C 1
ATOM 807 O O . VAL A 1 103 ? 7.609 1.448 -0.858 1 98.38 103 VAL A O 1
ATOM 810 N N . MET A 1 104 ? 5.5 0.913 -1.247 1 96.75 104 MET A N 1
ATOM 811 C CA . MET A 1 104 ? 4.988 2.016 -0.437 1 96.75 104 MET A CA 1
ATOM 812 C C . MET A 1 104 ? 5.297 1.795 1.04 1 96.75 104 MET A C 1
ATOM 814 O O . MET A 1 104 ? 5.539 2.752 1.776 1 96.75 104 MET A O 1
ATOM 818 N N . LEU A 1 105 ? 5.242 0.539 1.483 1 97.5 105 LEU A N 1
ATOM 819 C CA . LEU A 1 105 ? 5.617 0.199 2.852 1 97.5 105 LEU A CA 1
ATOM 820 C C . LEU A 1 105 ? 7.039 0.659 3.154 1 97.5 105 LEU A C 1
ATOM 822 O O . LEU A 1 105 ? 7.305 1.218 4.223 1 97.5 105 LEU A O 1
ATOM 826 N N . LEU A 1 106 ? 7.887 0.43 2.225 1 97.69 106 LEU A N 1
ATOM 827 C CA . LEU A 1 106 ? 9.289 0.811 2.373 1 97.69 106 LEU A CA 1
ATOM 828 C C . LEU A 1 106 ? 9.445 2.326 2.309 1 97.69 106 LEU A C 1
ATOM 830 O O . LEU A 1 106 ? 10.141 2.918 3.139 1 97.69 106 LEU A O 1
ATOM 834 N N . HIS A 1 107 ? 8.75 2.949 1.371 1 96.81 107 HIS A N 1
ATOM 835 C CA . HIS A 1 107 ? 8.828 4.391 1.146 1 96.81 107 HIS A CA 1
ATOM 836 C C . HIS A 1 107 ? 8.352 5.164 2.371 1 96.81 107 HIS A C 1
ATOM 838 O O . HIS A 1 107 ? 8.977 6.148 2.768 1 96.81 107 HIS A O 1
ATOM 844 N N . ARG A 1 108 ? 7.281 4.633 3.029 1 96.69 108 ARG A N 1
ATOM 845 C CA . ARG A 1 108 ? 6.609 5.391 4.078 1 96.69 108 ARG A CA 1
ATOM 846 C C . ARG A 1 108 ? 6.988 4.867 5.461 1 96.69 108 ARG A C 1
ATOM 848 O O . ARG A 1 108 ? 6.391 5.266 6.465 1 96.69 108 ARG A O 1
ATOM 855 N N . HIS A 1 109 ? 7.961 3.963 5.578 1 96.44 109 HIS A N 1
ATOM 856 C CA . HIS A 1 109 ? 8.602 3.492 6.801 1 96.44 109 HIS A CA 1
ATOM 857 C C . HIS A 1 109 ? 7.602 2.766 7.699 1 96.44 109 HIS A C 1
ATOM 859 O O . HIS A 1 109 ? 7.672 2.867 8.922 1 96.44 109 HIS A O 1
ATOM 865 N N . PHE A 1 110 ? 6.586 2.133 7.094 1 95.94 110 PHE A N 1
ATOM 866 C CA . PHE A 1 110 ? 5.555 1.483 7.895 1 95.94 110 PHE A CA 1
ATOM 867 C C . PHE A 1 110 ? 6.148 0.351 8.727 1 95.94 110 PHE A C 1
ATOM 869 O O . PHE A 1 110 ? 5.707 0.102 9.844 1 95.94 110 PHE A O 1
ATOM 876 N N . LEU A 1 111 ? 7.16 -0.345 8.188 1 93.88 111 LEU A N 1
ATOM 877 C CA . LEU A 1 111 ? 7.766 -1.445 8.93 1 93.88 111 LEU A CA 1
ATOM 878 C C . LEU A 1 111 ? 8.516 -0.928 10.148 1 93.88 111 LEU A C 1
ATOM 880 O O . LEU A 1 111 ? 8.594 -1.612 11.172 1 93.88 111 LEU A O 1
ATOM 884 N N . ASP A 1 112 ? 9.07 0.31 10.062 1 95.88 112 ASP A N 1
ATOM 885 C CA . ASP A 1 112 ? 9.68 0.95 11.227 1 95.88 112 ASP A CA 1
ATOM 886 C C . ASP A 1 112 ? 8.641 1.232 12.305 1 95.88 112 ASP A C 1
ATOM 888 O O . ASP A 1 112 ? 8.93 1.124 13.5 1 95.88 112 ASP A O 1
ATOM 892 N N . TYR A 1 113 ? 7.48 1.595 11.906 1 96.81 113 TYR A N 1
ATOM 893 C CA . TYR A 1 113 ? 6.438 1.964 12.852 1 96.81 113 TYR A CA 1
ATOM 894 C C . TYR A 1 113 ? 5.902 0.736 13.578 1 96.81 113 TYR A C 1
ATOM 896 O O . TYR A 1 113 ? 5.406 0.839 14.703 1 96.81 113 TYR A O 1
ATOM 904 N N . VAL A 1 114 ? 6.027 -0.49 12.93 1 95 114 VAL A N 1
ATOM 905 C CA . VAL A 1 114 ? 5.734 -1.728 13.648 1 95 114 VAL A CA 1
ATOM 906 C C . VAL A 1 114 ? 6.617 -1.835 14.883 1 95 114 VAL A C 1
ATOM 908 O O . VAL A 1 114 ? 6.133 -2.131 15.977 1 95 114 VAL A O 1
ATOM 911 N N . GLY A 1 115 ? 7.91 -1.576 14.688 1 94.44 115 GLY A N 1
ATOM 912 C CA . GLY A 1 115 ? 8.844 -1.604 15.797 1 94.44 115 GLY A CA 1
ATOM 913 C C . GLY A 1 115 ? 8.586 -0.51 16.812 1 94.44 115 GLY A C 1
ATOM 914 O O . GLY A 1 115 ? 8.633 -0.756 18.031 1 94.44 115 GLY A O 1
ATOM 915 N N . GLN A 1 116 ? 8.305 0.675 16.375 1 96.75 116 GLN A N 1
ATOM 916 C CA . GLN A 1 116 ? 8.016 1.792 17.266 1 96.75 116 GLN A CA 1
ATOM 917 C C . GLN A 1 116 ? 6.793 1.509 18.125 1 96.75 116 GLN A C 1
ATOM 919 O O . GLN A 1 116 ? 6.777 1.824 19.328 1 96.75 116 GLN A O 1
ATOM 924 N N . GLN A 1 117 ? 5.75 0.962 17.469 1 96.62 117 GLN A N 1
ATOM 925 C CA . GLN A 1 117 ? 4.539 0.649 18.219 1 96.62 117 GLN A CA 1
ATOM 926 C C . GLN A 1 117 ? 4.836 -0.322 19.359 1 96.62 117 GLN A C 1
ATOM 928 O O . GLN A 1 117 ? 4.387 -0.117 20.484 1 96.62 117 GLN A O 1
ATOM 933 N N . ARG A 1 118 ? 5.613 -1.348 19.078 1 94.06 118 ARG A N 1
ATOM 934 C CA . ARG A 1 118 ? 5.988 -2.324 20.094 1 94.06 118 ARG A CA 1
ATOM 935 C C . ARG A 1 118 ? 6.762 -1.662 21.219 1 94.06 118 ARG A C 1
ATOM 937 O O . ARG A 1 118 ? 6.605 -2.035 22.391 1 94.06 118 ARG A O 1
ATOM 944 N N . ALA A 1 119 ? 7.543 -0.707 20.891 1 96.69 119 ALA A N 1
ATOM 945 C CA . ALA A 1 119 ? 8.383 -0.006 21.859 1 96.69 119 ALA A CA 1
ATOM 946 C C . ALA A 1 119 ? 7.637 1.17 22.484 1 96.69 119 ALA A C 1
ATOM 948 O O . ALA A 1 119 ? 8.18 1.884 23.328 1 96.69 119 ALA A O 1
ATOM 949 N N . GLU A 1 120 ? 6.375 1.446 22.078 1 97.88 120 GLU A N 1
ATOM 950 C CA . GLU A 1 120 ? 5.539 2.553 22.531 1 97.88 120 GLU A CA 1
ATOM 951 C C . GLU A 1 120 ? 6.223 3.896 22.281 1 97.88 120 GLU A C 1
ATOM 953 O O . GLU A 1 120 ? 6.289 4.734 23.188 1 97.88 120 GLU A O 1
ATOM 958 N N . VAL A 1 121 ? 6.781 3.994 21.125 1 97.31 121 VAL A N 1
ATOM 959 C CA . VAL A 1 121 ? 7.469 5.207 20.703 1 97.31 121 VAL A CA 1
ATOM 960 C C . VAL A 1 121 ? 6.652 5.914 19.625 1 97.31 121 VAL A C 1
ATOM 962 O O . VAL A 1 121 ? 6.246 5.293 18.625 1 97.31 121 VAL A O 1
ATOM 965 N N . TRP A 1 122 ? 6.355 7.184 19.828 1 96.75 122 TRP A N 1
ATOM 966 C CA . TRP A 1 122 ? 5.648 8.031 18.875 1 96.75 122 TRP A CA 1
ATOM 967 C C . TRP A 1 122 ? 6.602 9.023 18.203 1 96.75 122 TRP A C 1
ATOM 969 O O . TRP A 1 122 ? 6.77 10.148 18.688 1 96.75 122 TRP A O 1
ATOM 979 N N . LYS A 1 123 ? 7.25 8.586 17.125 1 94.75 123 LYS A N 1
ATOM 980 C CA . LYS A 1 123 ? 8.25 9.414 16.469 1 94.75 123 LYS A CA 1
ATOM 981 C C . LYS A 1 123 ? 8.109 9.336 14.945 1 94.75 123 LYS A C 1
ATOM 983 O O . LYS A 1 123 ? 8.25 8.258 14.359 1 94.75 123 LYS A O 1
ATOM 988 N N . LEU A 1 124 ? 7.848 10.406 14.352 1 92.12 124 LEU A N 1
ATOM 989 C CA . LEU A 1 124 ? 7.711 10.5 12.906 1 92.12 124 LEU A CA 1
ATOM 990 C C . LEU A 1 124 ? 9.062 10.336 12.219 1 92.12 124 LEU A C 1
ATOM 992 O O . LEU A 1 124 ? 10.07 10.891 12.672 1 92.12 124 LEU A O 1
ATOM 996 N N . LYS A 1 125 ? 9.094 9.57 11.219 1 92.5 125 LYS A N 1
ATOM 997 C CA . LYS A 1 125 ? 10.258 9.453 10.344 1 92.5 125 LYS A CA 1
ATOM 998 C C . LYS A 1 125 ? 10.047 10.219 9.039 1 92.5 125 LYS A C 1
ATOM 1000 O O . LYS A 1 125 ? 9.016 10.062 8.383 1 92.5 125 LYS A O 1
ATOM 1005 N N . ARG A 1 126 ? 10.969 11.008 8.727 1 88.38 126 ARG A N 1
ATOM 1006 C CA . ARG A 1 126 ? 10.867 11.828 7.52 1 88.38 126 ARG A CA 1
ATOM 1007 C C . ARG A 1 126 ? 10.891 10.953 6.27 1 88.38 126 ARG A C 1
ATOM 1009 O O . ARG A 1 126 ? 11.648 9.984 6.191 1 88.38 126 ARG A O 1
ATOM 1016 N N . PHE A 1 127 ? 10.016 11.242 5.309 1 88.44 127 PHE A N 1
ATOM 1017 C CA . PHE A 1 127 ? 10.047 10.602 3.996 1 88.44 127 PHE A CA 1
ATOM 1018 C C . PHE A 1 127 ? 10.086 11.648 2.889 1 88.44 127 PHE A C 1
ATOM 1020 O O . PHE A 1 127 ? 9.656 12.789 3.086 1 88.44 127 PHE A O 1
ATOM 1027 N N . HIS A 1 128 ? 10.648 11.297 1.77 1 88 128 HIS A N 1
ATOM 1028 C CA . HIS A 1 128 ? 10.742 12.172 0.604 1 88 128 HIS A CA 1
ATOM 1029 C C . HIS A 1 128 ? 9.633 11.867 -0.398 1 88 128 HIS A C 1
ATOM 1031 O O . HIS A 1 128 ? 9.047 10.781 -0.374 1 88 128 HIS A O 1
ATOM 1037 N N . PRO A 1 129 ? 9.359 12.812 -1.246 1 91.56 129 PRO A N 1
ATOM 1038 C CA . PRO A 1 129 ? 8.406 12.523 -2.318 1 91.56 129 PRO A CA 1
ATOM 1039 C C . PRO A 1 129 ? 8.789 11.289 -3.129 1 91.56 129 PRO A C 1
ATOM 1041 O O . PRO A 1 129 ? 9.977 11.008 -3.309 1 91.56 129 PRO A O 1
ATOM 1044 N N . SER A 1 130 ? 7.809 10.562 -3.623 1 93.75 130 SER A N 1
ATOM 1045 C CA . SER A 1 130 ? 8.008 9.32 -4.367 1 93.75 130 SER A CA 1
ATOM 1046 C C . SER A 1 130 ? 8.898 9.547 -5.586 1 93.75 130 SER A C 1
ATOM 1048 O O . SER A 1 130 ? 9.648 8.656 -5.992 1 93.75 130 SER A O 1
ATOM 1050 N N . SER A 1 131 ? 8.859 10.773 -6.105 1 92.19 131 SER A N 1
ATOM 1051 C CA . SER A 1 131 ? 9.617 11.086 -7.316 1 92.19 131 SER A CA 1
ATOM 1052 C C . SER A 1 131 ? 11.117 11.023 -7.059 1 92.19 131 SER A C 1
ATOM 1054 O O . SER A 1 131 ? 11.914 10.977 -8 1 92.19 131 SER A O 1
ATOM 1056 N N . ARG A 1 132 ? 11.516 11.023 -5.84 1 93.12 132 ARG A N 1
ATOM 1057 C CA . ARG A 1 132 ? 12.938 10.977 -5.492 1 93.12 132 ARG A CA 1
ATOM 1058 C C . ARG A 1 132 ? 13.406 9.547 -5.281 1 93.12 132 ARG A C 1
ATOM 1060 O O . ARG A 1 132 ? 14.586 9.305 -5.023 1 93.12 132 ARG A O 1
ATOM 1067 N N . LEU A 1 133 ? 12.5 8.586 -5.371 1 96.31 133 LEU A N 1
ATOM 1068 C CA . LEU A 1 133 ? 12.844 7.188 -5.137 1 96.31 133 LEU A CA 1
ATOM 1069 C C . LEU A 1 133 ? 12.875 6.41 -6.449 1 96.31 133 LEU A C 1
ATOM 1071 O O . LEU A 1 133 ? 11.977 6.555 -7.281 1 96.31 133 LEU A O 1
ATOM 1075 N N . ARG A 1 134 ? 13.984 5.707 -6.68 1 98.38 134 ARG A N 1
ATOM 1076 C CA . ARG A 1 134 ? 14.18 4.895 -7.879 1 98.38 134 ARG A CA 1
ATOM 1077 C C . ARG A 1 134 ? 13.852 3.43 -7.605 1 98.38 134 ARG A C 1
ATOM 1079 O O . ARG A 1 134 ? 14.508 2.783 -6.789 1 98.38 134 ARG A O 1
ATOM 1086 N N . VAL A 1 135 ? 12.797 2.857 -8.281 1 98.81 135 VAL A N 1
ATOM 1087 C CA . VAL A 1 135 ? 12.383 1.461 -8.156 1 98.81 135 VAL A CA 1
ATOM 1088 C C . VAL A 1 135 ? 12.789 0.691 -9.414 1 98.81 135 VAL A C 1
ATOM 1090 O O . VAL A 1 135 ? 12.414 1.065 -10.523 1 98.81 135 VAL A O 1
ATOM 1093 N N . GLY A 1 136 ? 13.586 -0.317 -9.234 1 98.88 136 GLY A N 1
ATOM 1094 C CA . GLY A 1 136 ? 14.031 -1.146 -10.344 1 98.88 136 GLY A CA 1
ATOM 1095 C C . GLY A 1 136 ? 13.477 -2.557 -10.297 1 98.88 136 GLY A C 1
ATOM 1096 O O . GLY A 1 136 ? 13.375 -3.152 -9.219 1 98.88 136 GLY A O 1
ATOM 1097 N N . PHE A 1 137 ? 13.164 -3.121 -11.469 1 98.81 137 PHE A N 1
ATOM 1098 C CA . PHE A 1 137 ? 12.602 -4.461 -11.594 1 98.81 137 PHE A CA 1
ATOM 1099 C C . PHE A 1 137 ? 13.586 -5.402 -12.281 1 98.81 137 PHE A C 1
ATOM 1101 O O . PHE A 1 137 ? 14.023 -5.137 -13.398 1 98.81 137 PHE A O 1
ATOM 1108 N N . LEU A 1 138 ? 13.984 -6.441 -11.547 1 98.62 138 LEU A N 1
ATOM 1109 C CA . LEU A 1 138 ? 14.555 -7.59 -12.242 1 98.62 138 LEU A CA 1
ATOM 1110 C C . LEU A 1 138 ? 13.453 -8.414 -12.906 1 98.62 138 LEU A C 1
ATOM 1112 O O . LEU A 1 138 ? 12.719 -9.133 -12.227 1 98.62 138 LEU A O 1
ATOM 1116 N N . GLY A 1 139 ? 13.391 -8.344 -14.164 1 96.56 139 GLY A N 1
ATOM 1117 C CA . GLY A 1 139 ? 12.289 -8.914 -14.922 1 96.56 139 GLY A CA 1
ATOM 1118 C C . GLY A 1 139 ? 11.414 -7.867 -15.578 1 96.56 139 GLY A C 1
ATOM 1119 O O . GLY A 1 139 ? 11.086 -6.848 -14.961 1 96.56 139 GLY A O 1
ATOM 1120 N N . ALA A 1 140 ? 11.078 -8.094 -16.828 1 95.88 140 ALA A N 1
ATOM 1121 C CA . ALA A 1 140 ? 10.242 -7.164 -17.578 1 95.88 140 ALA A CA 1
ATOM 1122 C C . ALA A 1 140 ? 9.07 -7.895 -18.234 1 95.88 140 ALA A C 1
ATOM 1124 O O . ALA A 1 140 ? 8.594 -7.488 -19.297 1 95.88 140 ALA A O 1
ATOM 1125 N N . GLY A 1 141 ? 8.688 -8.992 -17.609 1 91.62 141 GLY A N 1
ATOM 1126 C CA . GLY A 1 141 ? 7.566 -9.766 -18.125 1 91.62 141 GLY A CA 1
ATOM 1127 C C . GLY A 1 141 ? 6.215 -9.219 -17.719 1 91.62 141 GLY A C 1
ATOM 1128 O O . GLY A 1 141 ? 6.113 -8.07 -17.281 1 91.62 141 GLY A O 1
ATOM 1129 N N . MET A 1 142 ? 5.199 -10.016 -17.875 1 89.38 142 MET A N 1
ATOM 1130 C CA . MET A 1 142 ? 3.807 -9.617 -17.688 1 89.38 142 MET A CA 1
ATOM 1131 C C . MET A 1 142 ? 3.572 -9.109 -16.266 1 89.38 142 MET A C 1
ATOM 1133 O O . MET A 1 142 ? 2.912 -8.094 -16.062 1 89.38 142 MET A O 1
ATOM 1137 N N . LEU A 1 143 ? 4.109 -9.797 -15.312 1 93.56 143 LEU A N 1
ATOM 1138 C CA . LEU A 1 143 ? 3.871 -9.43 -13.922 1 93.56 143 LEU A CA 1
ATOM 1139 C C . LEU A 1 143 ? 4.594 -8.133 -13.562 1 93.56 143 LEU A C 1
ATOM 1141 O O . LEU A 1 143 ? 4.043 -7.277 -12.867 1 93.56 143 LEU A O 1
ATOM 1145 N N . ALA A 1 144 ? 5.828 -7.988 -14.07 1 96.19 144 ALA A N 1
ATOM 1146 C CA . ALA A 1 144 ? 6.57 -6.75 -13.852 1 96.19 144 ALA A CA 1
ATOM 1147 C C . ALA A 1 144 ? 5.855 -5.559 -14.484 1 96.19 144 ALA A C 1
ATOM 1149 O O . ALA A 1 144 ? 5.734 -4.5 -13.867 1 96.19 144 ALA A O 1
ATOM 1150 N N . GLN A 1 145 ? 5.387 -5.77 -15.656 1 96.06 145 GLN A N 1
ATOM 1151 C CA . GLN A 1 145 ? 4.707 -4.695 -16.375 1 96.06 145 GLN A CA 1
ATOM 1152 C C . GLN A 1 145 ? 3.428 -4.277 -15.648 1 96.06 145 GLN A C 1
ATOM 1154 O O . GLN A 1 145 ? 3.109 -3.09 -15.57 1 96.06 145 GLN A O 1
ATOM 1159 N N . ALA A 1 146 ? 2.699 -5.25 -15.164 1 95.06 146 ALA A N 1
ATOM 1160 C CA . ALA A 1 146 ? 1.505 -4.941 -14.383 1 95.06 146 ALA A CA 1
ATOM 1161 C C . ALA A 1 146 ? 1.858 -4.125 -13.141 1 95.06 146 ALA A C 1
ATOM 1163 O O . ALA A 1 146 ? 1.179 -3.146 -12.82 1 95.06 146 ALA A O 1
ATOM 1164 N N . ALA A 1 147 ? 2.906 -4.5 -12.43 1 97.12 147 ALA A N 1
ATOM 1165 C CA . ALA A 1 147 ? 3.348 -3.789 -11.234 1 97.12 147 ALA A CA 1
ATOM 1166 C C . ALA A 1 147 ? 3.811 -2.375 -11.578 1 97.12 147 ALA A C 1
ATOM 1168 O O . ALA A 1 147 ? 3.477 -1.419 -10.875 1 97.12 147 ALA A O 1
ATOM 1169 N N . ILE A 1 148 ? 4.539 -2.234 -12.656 1 97.62 148 ILE A N 1
ATOM 1170 C CA . ILE A 1 148 ? 5.035 -0.947 -13.125 1 97.62 148 ILE A CA 1
ATOM 1171 C C . ILE A 1 148 ? 3.861 -0.017 -13.422 1 97.62 148 ILE A C 1
ATOM 1173 O O . ILE A 1 148 ? 3.852 1.138 -12.984 1 97.62 148 ILE A O 1
ATOM 1177 N N . ALA A 1 149 ? 2.887 -0.533 -14.102 1 96 149 ALA A N 1
ATOM 1178 C CA . ALA A 1 149 ? 1.714 0.26 -14.461 1 96 149 ALA A CA 1
ATOM 1179 C C . ALA A 1 149 ? 0.99 0.76 -13.211 1 96 149 ALA A C 1
ATOM 1181 O O . ALA A 1 149 ? 0.497 1.891 -13.188 1 96 149 ALA A O 1
ATOM 1182 N N . ARG A 1 150 ? 0.942 -0.07 -12.234 1 95.38 150 ARG A N 1
ATOM 1183 C CA . ARG A 1 150 ? 0.242 0.277 -11 1 95.38 150 ARG A CA 1
ATOM 1184 C C . ARG A 1 150 ? 1.028 1.308 -10.195 1 95.38 150 ARG A C 1
ATOM 1186 O O . ARG A 1 150 ? 0.441 2.146 -9.516 1 95.38 150 ARG A O 1
ATOM 1193 N N . LEU A 1 151 ? 2.354 1.287 -10.266 1 95.88 151 LEU A N 1
ATOM 1194 C CA . LEU A 1 151 ? 3.227 2.174 -9.5 1 95.88 151 LEU A CA 1
ATOM 1195 C C . LEU A 1 151 ? 3.369 3.523 -10.195 1 95.88 151 LEU A C 1
ATOM 1197 O O . LEU A 1 151 ? 3.691 4.527 -9.547 1 95.88 151 LEU A O 1
ATOM 1201 N N . TRP A 1 152 ? 3.096 3.555 -11.445 1 93.5 152 TRP A N 1
ATOM 1202 C CA . TRP A 1 152 ? 3.377 4.719 -12.281 1 93.5 152 TRP A CA 1
ATOM 1203 C C . TRP A 1 152 ? 2.662 5.957 -11.742 1 93.5 152 TRP A C 1
ATOM 1205 O O . TRP A 1 152 ? 3.273 7.016 -11.586 1 93.5 152 TRP A O 1
ATOM 1215 N N . PRO A 1 153 ? 1.396 5.867 -11.289 1 92.12 153 PRO A N 1
ATOM 1216 C CA . PRO A 1 153 ? 0.672 7.059 -10.844 1 92.12 153 PRO A CA 1
ATOM 1217 C C . PRO A 1 153 ? 1.24 7.645 -9.555 1 92.12 153 PRO A C 1
ATOM 1219 O O . PRO A 1 153 ? 0.934 8.781 -9.203 1 92.12 153 PRO A O 1
ATOM 1222 N N . PHE A 1 154 ? 2.025 6.91 -8.828 1 94.06 154 PHE A N 1
ATOM 1223 C CA . PHE A 1 154 ? 2.6 7.402 -7.582 1 94.06 154 PHE A CA 1
ATOM 1224 C C . PHE A 1 154 ? 3.82 8.273 -7.855 1 94.06 154 PHE A C 1
ATOM 1226 O O . PHE A 1 154 ? 4.289 8.984 -6.969 1 94.06 154 PHE A O 1
ATOM 1233 N N . GLY A 1 155 ? 4.414 8.156 -9.07 1 93.69 155 GLY A N 1
ATOM 1234 C CA . GLY A 1 155 ? 5.449 9.094 -9.477 1 93.69 155 GLY A CA 1
ATOM 1235 C C . GLY A 1 155 ? 6.852 8.578 -9.219 1 93.69 155 GLY A C 1
ATOM 1236 O O . GLY A 1 155 ? 7.82 9.336 -9.289 1 93.69 155 GLY A O 1
ATOM 1237 N N . PHE A 1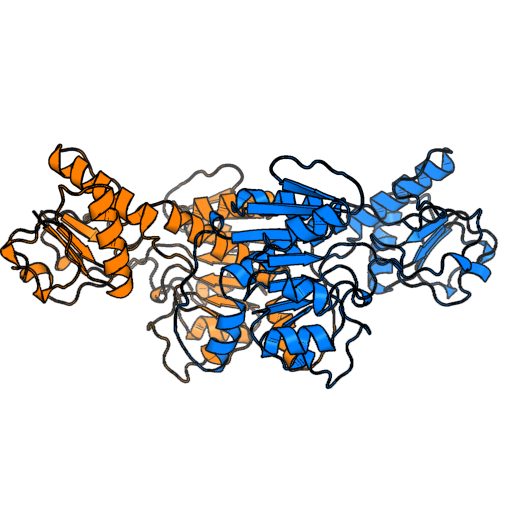 156 ? 7.016 7.328 -8.922 1 96.44 156 PHE A N 1
ATOM 1238 C CA . PHE A 1 156 ? 8.336 6.742 -8.742 1 96.44 156 PHE A CA 1
ATOM 1239 C C . PHE A 1 156 ? 9.125 6.77 -10.047 1 96.44 156 PHE A C 1
ATOM 1241 O O . PHE A 1 156 ? 8.547 6.758 -11.133 1 96.44 156 PHE A O 1
ATOM 1248 N N . THR A 1 157 ? 10.461 6.91 -9.945 1 97.69 157 THR A N 1
ATOM 1249 C CA . THR A 1 157 ? 11.32 6.641 -11.094 1 97.69 157 THR A CA 1
ATOM 1250 C C . THR A 1 157 ? 11.484 5.137 -11.297 1 97.69 157 THR A C 1
ATOM 1252 O O . THR A 1 157 ? 12 4.438 -10.43 1 97.69 157 THR A O 1
ATOM 1255 N N . LEU A 1 158 ? 11.008 4.641 -12.461 1 98.44 158 LEU A N 1
ATOM 1256 C CA . LEU A 1 158 ? 10.914 3.199 -12.664 1 98.44 158 LEU A CA 1
ATOM 1257 C C . LEU A 1 158 ? 11.906 2.732 -13.719 1 98.44 158 LEU A C 1
ATOM 1259 O O . LEU A 1 158 ? 12.109 3.414 -14.727 1 98.44 158 LEU A O 1
ATOM 1263 N N . SER A 1 159 ? 12.57 1.628 -13.5 1 98.75 159 SER A N 1
ATOM 1264 C CA . SER A 1 159 ? 13.445 0.958 -14.461 1 98.75 159 SER A CA 1
ATOM 1265 C C . SER A 1 159 ? 13.258 -0.555 -14.414 1 98.75 159 SER A C 1
ATOM 1267 O O . SER A 1 159 ? 12.656 -1.083 -13.477 1 98.75 159 SER A O 1
ATOM 1269 N N . ALA A 1 160 ? 13.711 -1.261 -15.445 1 98.69 160 ALA A N 1
ATOM 1270 C CA . ALA A 1 160 ? 13.602 -2.717 -15.508 1 98.69 160 ALA A CA 1
ATOM 1271 C C . ALA A 1 160 ? 14.797 -3.326 -16.234 1 98.69 160 ALA A C 1
ATOM 1273 O O . ALA A 1 160 ? 15.375 -2.699 -17.125 1 98.69 160 ALA A O 1
ATOM 1274 N N . TRP A 1 161 ? 15.156 -4.445 -15.805 1 98.62 161 TRP A N 1
ATOM 1275 C CA . TRP A 1 161 ? 16.188 -5.227 -16.469 1 98.62 161 TRP A CA 1
ATOM 1276 C C . TRP A 1 161 ? 15.656 -6.59 -16.906 1 98.62 161 TRP A C 1
ATOM 1278 O O . TRP A 1 161 ? 14.898 -7.223 -16.172 1 98.62 161 TRP A O 1
ATOM 1288 N N . SER A 1 162 ? 16 -7.012 -18.016 1 96.81 162 SER A N 1
ATOM 1289 C CA . SER A 1 162 ? 15.758 -8.367 -18.5 1 96.81 162 SER A CA 1
ATOM 1290 C C . SER A 1 162 ? 16.938 -8.883 -19.328 1 96.81 162 SER A C 1
ATOM 1292 O O . SER A 1 162 ? 17.812 -8.109 -19.703 1 96.81 162 SER A O 1
ATOM 1294 N N . ARG A 1 163 ? 16.938 -10.195 -19.469 1 93.81 163 ARG A N 1
ATOM 1295 C CA . ARG A 1 163 ? 18 -10.789 -20.266 1 93.81 163 ARG A CA 1
ATOM 1296 C C . ARG A 1 163 ? 17.984 -10.25 -21.688 1 93.81 163 ARG A C 1
ATOM 1298 O O . ARG A 1 163 ? 19.016 -9.852 -22.234 1 93.81 163 ARG A O 1
ATOM 1305 N N . SER A 1 164 ? 16.812 -10.188 -22.281 1 93.5 164 SER A N 1
ATOM 1306 C CA . SER A 1 164 ? 16.641 -9.695 -23.641 1 93.5 164 SER A CA 1
ATOM 1307 C C . SER A 1 164 ? 16.094 -8.266 -23.641 1 93.5 164 SER A C 1
ATOM 1309 O O . SER A 1 164 ? 15.477 -7.832 -22.672 1 93.5 164 SER A O 1
ATOM 1311 N N . GLU A 1 165 ? 16.297 -7.594 -24.703 1 94.75 165 GLU A N 1
ATOM 1312 C CA . GLU A 1 165 ? 15.867 -6.203 -24.812 1 94.75 165 GLU A CA 1
ATOM 1313 C C . GLU A 1 165 ? 14.344 -6.094 -24.812 1 94.75 165 GLU A C 1
ATOM 1315 O O . GLU A 1 165 ? 13.664 -6.867 -25.484 1 94.75 165 GLU A O 1
ATOM 1320 N N . LYS A 1 166 ? 13.883 -5.242 -24 1 95 166 LYS A N 1
ATOM 1321 C CA . LYS A 1 166 ? 12.461 -4.906 -23.938 1 95 166 LYS A CA 1
ATOM 1322 C C . LYS A 1 166 ? 12.258 -3.396 -23.906 1 95 166 LYS A C 1
ATOM 1324 O O . LYS A 1 166 ? 13.18 -2.645 -23.594 1 95 166 LYS A O 1
ATOM 1329 N N . THR A 1 167 ? 11.078 -2.986 -24.297 1 95.56 167 THR A N 1
ATOM 1330 C CA . THR A 1 167 ? 10.672 -1.589 -24.188 1 95.56 167 THR A CA 1
ATOM 1331 C C . THR A 1 167 ? 9.352 -1.465 -23.438 1 95.56 167 THR A C 1
ATOM 1333 O O . THR A 1 167 ? 8.383 -2.154 -23.766 1 95.56 167 THR A O 1
ATOM 1336 N N . ILE A 1 168 ? 9.367 -0.707 -22.469 1 95.06 168 ILE A N 1
ATOM 1337 C CA . ILE A 1 168 ? 8.188 -0.375 -21.688 1 95.06 168 ILE A CA 1
ATOM 1338 C C . ILE A 1 168 ? 8.016 1.141 -21.625 1 95.06 168 ILE A C 1
ATOM 1340 O O . ILE A 1 168 ? 8.953 1.858 -21.25 1 95.06 168 ILE A O 1
ATOM 1344 N N . GLU A 1 169 ? 6.887 1.647 -21.906 1 92.19 169 GLU A N 1
ATOM 1345 C CA . GLU A 1 169 ? 6.641 3.086 -21.906 1 92.19 169 GLU A CA 1
ATOM 1346 C C . GLU A 1 169 ? 6.863 3.689 -20.531 1 92.19 169 GLU A C 1
ATOM 1348 O O . GLU A 1 169 ? 6.348 3.178 -19.531 1 92.19 169 GLU A O 1
ATOM 1353 N N . GLY A 1 170 ? 7.688 4.785 -20.5 1 92.75 170 GLY A N 1
ATOM 1354 C CA . GLY A 1 170 ? 7.895 5.527 -19.266 1 92.75 170 GLY A CA 1
ATOM 1355 C C . GLY A 1 170 ? 8.898 4.871 -18.328 1 92.75 170 GLY A C 1
ATOM 1356 O O . GLY A 1 170 ? 9.102 5.332 -17.203 1 92.75 170 GLY A O 1
ATOM 1357 N N . VAL A 1 171 ? 9.492 3.732 -18.797 1 97.12 171 VAL A N 1
ATOM 1358 C CA . VAL A 1 171 ? 10.414 2.975 -17.953 1 97.12 171 VAL A CA 1
ATOM 1359 C C . VAL A 1 171 ? 11.766 2.842 -18.656 1 97.12 171 VAL A C 1
ATOM 1361 O O . VAL A 1 171 ? 11.812 2.566 -19.859 1 97.12 171 VAL A O 1
ATOM 1364 N N . THR A 1 172 ? 12.836 3.166 -18 1 98 172 THR A N 1
ATOM 1365 C CA . THR A 1 172 ? 14.156 2.887 -18.547 1 98 172 THR A CA 1
ATOM 1366 C C . THR A 1 172 ? 14.445 1.389 -18.5 1 98 172 THR A C 1
ATOM 1368 O O . THR A 1 172 ? 14.477 0.78 -17.438 1 98 172 THR A O 1
ATOM 1371 N N . CYS A 1 173 ? 14.688 0.802 -19.656 1 98.38 173 CYS A N 1
ATOM 1372 C CA . CYS A 1 173 ? 14.898 -0.637 -19.75 1 98.38 173 CYS A CA 1
ATOM 1373 C C . CYS A 1 173 ? 16.359 -0.955 -20.031 1 98.38 173 CYS A C 1
ATOM 1375 O O . CYS A 1 173 ? 17 -0.308 -20.859 1 98.38 173 CYS A O 1
ATOM 1377 N N . TYR A 1 174 ? 16.859 -1.876 -19.297 1 98.44 174 TYR A N 1
ATOM 1378 C CA . TYR A 1 174 ? 18.219 -2.41 -19.438 1 98.44 174 TYR A CA 1
ATOM 1379 C C . TYR A 1 174 ? 18.172 -3.883 -19.828 1 98.44 174 TYR A C 1
ATOM 1381 O O . TYR A 1 174 ? 17.172 -4.562 -19.625 1 98.44 174 TYR A O 1
ATOM 1389 N N . HIS A 1 175 ? 19.297 -4.32 -20.422 1 97.62 175 HIS A N 1
ATOM 1390 C CA . HIS A 1 175 ? 19.312 -5.73 -20.781 1 97.62 175 HIS A CA 1
ATOM 1391 C C . HIS A 1 175 ? 20.734 -6.277 -20.812 1 97.62 175 HIS A C 1
ATOM 1393 O O . HIS A 1 175 ? 21.688 -5.512 -20.922 1 97.62 175 HIS A O 1
ATOM 1399 N N . GLY A 1 176 ? 20.844 -7.586 -20.641 1 96.31 176 GLY A N 1
ATOM 1400 C CA . GLY A 1 176 ? 22.125 -8.258 -20.719 1 96.31 176 GLY A CA 1
ATOM 1401 C C . GLY A 1 176 ? 23.031 -7.957 -19.547 1 96.31 176 GLY A C 1
ATOM 1402 O O . GLY A 1 176 ? 22.625 -7.266 -18.609 1 96.31 176 GLY A O 1
ATOM 1403 N N . GLU A 1 177 ? 24.188 -8.469 -19.562 1 95.69 177 GLU A N 1
ATOM 1404 C CA . GLU A 1 177 ? 25.125 -8.352 -18.453 1 95.69 177 GLU A CA 1
ATOM 1405 C C . GLU A 1 177 ? 25.547 -6.898 -18.25 1 95.69 177 GLU A C 1
ATOM 1407 O O . GLU A 1 177 ? 25.594 -6.41 -17.125 1 95.69 177 GLU A O 1
ATOM 1412 N N . ASP A 1 178 ? 25.859 -6.266 -19.312 1 97.19 178 ASP A N 1
ATOM 1413 C CA . ASP A 1 178 ? 26.234 -4.859 -19.234 1 97.19 178 ASP A CA 1
ATOM 1414 C C . ASP A 1 178 ? 25.078 -4.016 -18.688 1 97.19 178 ASP A C 1
ATOM 1416 O O . ASP A 1 178 ? 25.281 -3.102 -17.891 1 97.19 178 ASP A O 1
ATOM 1420 N N . GLY A 1 179 ? 23.922 -4.359 -19.188 1 98.12 179 GLY A N 1
ATOM 1421 C CA . GLY A 1 179 ? 22.734 -3.662 -18.703 1 98.12 179 GLY A CA 1
ATOM 1422 C C . GLY A 1 179 ? 22.484 -3.85 -17.219 1 98.12 179 GLY A C 1
ATOM 1423 O O . GLY A 1 179 ? 22.031 -2.922 -16.547 1 98.12 179 GLY A O 1
ATOM 1424 N N . LEU A 1 180 ? 22.781 -5.059 -16.75 1 98.25 180 LEU A N 1
ATOM 1425 C CA . LEU A 1 180 ? 22.609 -5.32 -15.32 1 98.25 180 LEU A CA 1
ATOM 1426 C C . LEU A 1 180 ? 23.516 -4.418 -14.492 1 98.25 180 LEU A C 1
ATOM 1428 O O . LEU A 1 180 ? 23.078 -3.838 -13.5 1 98.25 180 LEU A O 1
ATOM 1432 N N . ASN A 1 181 ? 24.734 -4.258 -14.906 1 98.12 181 ASN A N 1
ATOM 1433 C CA . ASN A 1 181 ? 25.719 -3.434 -14.203 1 98.12 181 ASN A CA 1
ATOM 1434 C C . ASN A 1 181 ? 25.312 -1.963 -14.203 1 98.12 181 ASN A C 1
ATOM 1436 O O . ASN A 1 181 ? 25.578 -1.241 -13.242 1 98.12 181 ASN A O 1
ATOM 1440 N N . ALA A 1 182 ? 24.672 -1.518 -15.258 1 98.5 182 ALA A N 1
ATOM 1441 C CA . ALA A 1 182 ? 24.203 -0.135 -15.359 1 98.5 182 ALA A CA 1
ATOM 1442 C C . ALA A 1 182 ? 22.922 0.075 -14.57 1 98.5 182 ALA A C 1
ATOM 1444 O O . ALA A 1 182 ? 22.656 1.176 -14.078 1 98.5 182 ALA A O 1
ATOM 1445 N N . PHE A 1 183 ? 22.172 -0.924 -14.461 1 98.75 183 PHE A N 1
ATOM 1446 C CA . PHE A 1 183 ? 20.828 -0.922 -13.883 1 98.75 183 PHE A CA 1
ATOM 1447 C C . PHE A 1 183 ? 20.891 -0.88 -12.359 1 98.75 183 PHE A C 1
ATOM 1449 O O . PHE A 1 183 ? 20.219 -0.075 -11.727 1 98.75 183 PHE A O 1
ATOM 1456 N N . LEU A 1 184 ? 21.688 -1.644 -11.734 1 98.81 184 LEU A N 1
ATOM 1457 C CA . LEU A 1 184 ? 21.656 -1.919 -10.305 1 98.81 184 LEU A CA 1
ATOM 1458 C C . LEU A 1 184 ? 21.953 -0.66 -9.5 1 98.81 184 LEU A C 1
ATOM 1460 O O . LEU A 1 184 ? 21.281 -0.367 -8.508 1 98.81 184 LEU A O 1
ATOM 1464 N N . PRO A 1 185 ? 22.938 0.21 -9.93 1 98.56 185 PRO A N 1
ATOM 1465 C CA . PRO A 1 185 ? 23.219 1.42 -9.156 1 98.56 185 PRO A CA 1
ATOM 1466 C C . PRO A 1 185 ? 22.047 2.406 -9.148 1 98.56 185 PRO A C 1
ATOM 1468 O O . PRO A 1 185 ? 22.062 3.371 -8.383 1 98.56 185 PRO A O 1
ATOM 1471 N N . GLN A 1 186 ? 21.047 2.164 -9.93 1 97.38 186 GLN A N 1
ATOM 1472 C CA . GLN A 1 186 ? 19.922 3.082 -10.047 1 97.38 186 GLN A CA 1
ATOM 1473 C C . GLN A 1 186 ? 18.734 2.621 -9.195 1 97.38 186 GLN A C 1
ATOM 1475 O O . GLN A 1 186 ? 17.625 3.141 -9.32 1 97.38 186 GLN A O 1
ATOM 1480 N N . CYS A 1 187 ? 18.953 1.676 -8.336 1 98.69 187 CYS A N 1
ATOM 1481 C CA . CYS A 1 187 ? 17.828 1.071 -7.637 1 98.69 187 CYS A CA 1
ATOM 1482 C C . CYS A 1 187 ? 17.906 1.342 -6.141 1 98.69 187 CYS A C 1
ATOM 1484 O O . CYS A 1 187 ? 18.719 0.732 -5.434 1 98.69 187 CYS A O 1
ATOM 1486 N N . ASP A 1 188 ? 17.031 2.26 -5.664 1 98.69 188 ASP A N 1
ATOM 1487 C CA . ASP A 1 188 ? 16.844 2.396 -4.223 1 98.69 188 ASP A CA 1
ATOM 1488 C C . ASP A 1 188 ? 16.016 1.241 -3.662 1 98.69 188 ASP A C 1
ATOM 1490 O O . ASP A 1 188 ? 16.172 0.874 -2.494 1 98.69 188 ASP A O 1
ATOM 1494 N N . ILE A 1 189 ? 15.117 0.719 -4.445 1 98.88 189 ILE A N 1
ATOM 1495 C CA . ILE A 1 189 ? 14.336 -0.487 -4.188 1 98.88 189 ILE A CA 1
ATOM 1496 C C . ILE A 1 189 ? 14.445 -1.438 -5.379 1 98.88 189 ILE A C 1
ATOM 1498 O O . ILE A 1 189 ? 14.211 -1.041 -6.523 1 98.88 189 ILE A O 1
ATOM 1502 N N . LEU A 1 190 ? 14.867 -2.625 -5.109 1 98.94 190 LEU A N 1
ATOM 1503 C CA . LEU A 1 190 ? 15 -3.648 -6.141 1 98.94 190 LEU A CA 1
ATOM 1504 C C . LEU A 1 190 ? 13.906 -4.703 -6.004 1 98.94 190 LEU A C 1
ATOM 1506 O O . LEU A 1 190 ? 13.75 -5.305 -4.938 1 98.94 190 LEU A O 1
ATOM 1510 N N . VAL A 1 191 ? 13.117 -4.941 -7.035 1 98.94 191 VAL A N 1
ATOM 1511 C CA . VAL A 1 191 ? 12.047 -5.93 -7.059 1 98.94 191 VAL A CA 1
ATOM 1512 C C . VAL A 1 191 ? 12.438 -7.098 -7.961 1 98.94 191 VAL A C 1
ATOM 1514 O O . VAL A 1 191 ? 12.773 -6.902 -9.133 1 98.94 191 VAL A O 1
ATOM 1517 N N . CYS A 1 192 ? 12.398 -8.266 -7.465 1 98.88 192 CYS A N 1
ATOM 1518 C CA . CYS A 1 192 ? 12.75 -9.438 -8.258 1 98.88 192 CYS A CA 1
ATOM 1519 C C . CYS A 1 192 ? 11.492 -10.18 -8.711 1 98.88 192 CYS A C 1
ATOM 1521 O O . CYS A 1 192 ? 10.734 -10.688 -7.879 1 98.88 192 CYS A O 1
ATOM 1523 N N . LEU A 1 193 ? 11.305 -10.266 -9.992 1 97.25 193 LEU A N 1
ATOM 1524 C CA . LEU A 1 193 ? 10.195 -10.984 -10.609 1 97.25 193 LEU A CA 1
ATOM 1525 C C . LEU A 1 193 ? 10.703 -11.875 -11.742 1 97.25 193 LEU A C 1
ATOM 1527 O O . LEU A 1 193 ? 9.977 -12.125 -12.711 1 97.25 193 LEU A O 1
ATOM 1531 N N . LEU A 1 194 ? 11.898 -12.328 -11.641 1 95.5 194 LEU A N 1
ATOM 1532 C CA . LEU A 1 194 ? 12.508 -13.172 -12.648 1 95.5 194 LEU A CA 1
ATOM 1533 C C . LEU A 1 194 ? 11.992 -14.602 -12.547 1 95.5 194 LEU A C 1
ATOM 1535 O O . LEU A 1 194 ? 11.633 -15.062 -11.461 1 95.5 194 LEU A O 1
ATOM 1539 N N . PRO A 1 195 ? 12.008 -15.305 -13.68 1 89.69 195 PRO A N 1
ATOM 1540 C CA . PRO A 1 195 ? 11.82 -16.75 -13.57 1 89.69 195 PRO A CA 1
ATOM 1541 C C . PRO A 1 195 ? 13.031 -17.453 -12.945 1 89.69 195 PRO A C 1
ATOM 1543 O O . PRO A 1 195 ? 14.148 -16.922 -12.984 1 89.69 195 PRO A O 1
ATOM 1546 N N . LEU A 1 196 ? 12.758 -18.547 -12.383 1 91.56 196 LEU A N 1
ATOM 1547 C CA . LEU A 1 196 ? 13.859 -19.328 -11.844 1 91.56 196 LEU A CA 1
ATOM 1548 C C . LEU A 1 196 ? 14.469 -20.219 -12.914 1 91.56 196 LEU A C 1
ATOM 1550 O O . LEU A 1 196 ? 13.773 -21.062 -13.492 1 91.56 196 LEU A O 1
ATOM 1554 N N . THR A 1 197 ? 15.664 -20.031 -13.297 1 87.38 197 THR A N 1
ATOM 1555 C CA . THR A 1 197 ? 16.484 -20.797 -14.227 1 87.38 197 THR A CA 1
ATOM 1556 C C . THR A 1 197 ? 17.875 -21.047 -13.633 1 87.38 197 THR A C 1
ATOM 1558 O O . THR A 1 197 ? 18.219 -20.516 -12.578 1 87.38 197 THR A O 1
ATOM 1561 N N . PRO A 1 198 ? 18.625 -21.891 -14.25 1 89.69 198 PRO A N 1
ATOM 1562 C CA . PRO A 1 198 ? 20 -22.062 -13.766 1 89.69 198 PRO A CA 1
ATOM 1563 C C . PRO A 1 198 ? 20.766 -20.75 -13.703 1 89.69 198 PRO A C 1
ATOM 1565 O O . PRO A 1 198 ? 21.594 -20.547 -12.812 1 89.69 198 PRO A O 1
ATOM 1568 N N . GLU A 1 199 ? 20.406 -19.781 -14.555 1 91.81 199 GLU A N 1
ATOM 1569 C CA . GLU A 1 199 ? 21.109 -18.516 -14.641 1 91.81 199 GLU A CA 1
ATOM 1570 C C . GLU A 1 199 ? 20.641 -17.562 -13.547 1 91.81 199 GLU A C 1
ATOM 1572 O O . GLU A 1 199 ? 21.375 -16.641 -13.172 1 91.81 199 GLU A O 1
ATOM 1577 N N . THR A 1 200 ? 19.438 -17.703 -13.047 1 95 200 THR A N 1
ATOM 1578 C CA . THR A 1 200 ? 18.906 -16.734 -12.094 1 95 200 THR A CA 1
ATOM 1579 C C . THR A 1 200 ? 18.953 -17.297 -10.68 1 95 200 THR A C 1
ATOM 1581 O O . THR A 1 200 ? 18.703 -16.578 -9.711 1 95 200 THR A O 1
ATOM 1584 N N . ARG A 1 201 ? 19.266 -18.625 -10.57 1 96.75 201 ARG A N 1
ATOM 1585 C CA . ARG A 1 201 ? 19.406 -19.219 -9.25 1 96.75 201 ARG A CA 1
ATOM 1586 C C . ARG A 1 201 ? 20.547 -18.578 -8.477 1 96.75 201 ARG A C 1
ATOM 1588 O O . ARG A 1 201 ? 21.672 -18.453 -8.984 1 96.75 201 ARG A O 1
ATOM 1595 N N . GLY A 1 202 ? 20.25 -18.078 -7.309 1 98.38 202 GLY A N 1
ATOM 1596 C CA . GLY A 1 202 ? 21.266 -17.484 -6.445 1 98.38 202 GLY A CA 1
ATOM 1597 C C . GLY A 1 202 ? 21.719 -16.109 -6.91 1 98.38 202 GLY A C 1
ATOM 1598 O O . GLY A 1 202 ? 22.734 -15.594 -6.434 1 98.38 202 GLY A O 1
ATOM 1599 N N . MET A 1 203 ? 21 -15.539 -7.777 1 98.12 203 MET A N 1
ATOM 1600 C CA . MET A 1 203 ? 21.438 -14.273 -8.359 1 98.12 203 MET A CA 1
ATOM 1601 C C . MET A 1 203 ? 21.406 -13.156 -7.32 1 98.12 203 MET A C 1
ATOM 1603 O O . MET A 1 203 ? 22.172 -12.195 -7.406 1 98.12 203 MET A O 1
ATOM 1607 N N . LEU A 1 204 ? 20.484 -13.195 -6.359 1 98.88 204 LEU A N 1
ATOM 1608 C CA . LEU A 1 204 ? 20.422 -12.227 -5.266 1 98.88 204 LEU A CA 1
ATOM 1609 C C . LEU A 1 204 ? 21.438 -12.57 -4.18 1 98.88 204 LEU A C 1
ATOM 1611 O O . LEU A 1 204 ? 21.078 -13.188 -3.172 1 98.88 204 LEU A O 1
ATOM 1615 N N . ASN A 1 205 ? 22.641 -12.219 -4.43 1 98.88 205 ASN A N 1
ATOM 1616 C CA . ASN A 1 205 ? 23.781 -12.555 -3.588 1 98.88 205 ASN A CA 1
ATOM 1617 C C . ASN A 1 205 ? 24.609 -11.32 -3.24 1 98.88 205 ASN A C 1
ATOM 1619 O O . ASN A 1 205 ? 24.219 -10.203 -3.584 1 98.88 205 ASN A O 1
ATOM 1623 N N . ASP A 1 206 ? 25.672 -11.539 -2.586 1 98.75 206 ASP A N 1
ATOM 1624 C CA . ASP A 1 206 ? 26.531 -10.469 -2.102 1 98.75 206 ASP A CA 1
ATOM 1625 C C . ASP A 1 206 ? 27.047 -9.625 -3.26 1 98.75 206 ASP A C 1
ATOM 1627 O O . ASP A 1 206 ? 27.062 -8.391 -3.182 1 98.75 206 ASP A O 1
ATOM 1631 N N . ALA A 1 207 ? 27.469 -10.266 -4.309 1 98.62 207 ALA A N 1
ATOM 1632 C CA . ALA A 1 207 ? 28.016 -9.555 -5.461 1 98.62 207 ALA A CA 1
ATOM 1633 C C . ALA A 1 207 ? 26.984 -8.602 -6.055 1 98.62 207 ALA A C 1
ATOM 1635 O O . ALA A 1 207 ? 27.297 -7.453 -6.383 1 98.62 207 ALA A O 1
ATOM 1636 N N . LEU A 1 208 ? 25.797 -9.039 -6.188 1 98.81 208 LEU A N 1
ATOM 1637 C CA . LEU A 1 208 ? 24.719 -8.195 -6.719 1 98.81 208 LEU A CA 1
ATOM 1638 C C . LEU A 1 208 ? 24.391 -7.066 -5.75 1 98.81 208 LEU A C 1
ATOM 1640 O O . LEU A 1 208 ? 24.281 -5.91 -6.156 1 98.81 208 LEU A O 1
ATOM 1644 N N . PHE A 1 209 ? 24.219 -7.34 -4.453 1 98.88 209 PHE A N 1
ATOM 1645 C CA . PHE A 1 209 ? 23.844 -6.359 -3.443 1 98.88 209 PHE A CA 1
ATOM 1646 C C . PHE A 1 209 ? 24.875 -5.238 -3.369 1 98.88 209 PHE A C 1
ATOM 1648 O O . PHE A 1 209 ? 24.516 -4.074 -3.15 1 98.88 209 PHE A O 1
ATOM 1655 N N . SER A 1 210 ? 26.141 -5.562 -3.562 1 98.62 210 SER A N 1
ATOM 1656 C CA . SER A 1 210 ? 27.219 -4.59 -3.436 1 98.62 210 SER A CA 1
ATOM 1657 C C . SER A 1 210 ? 27.141 -3.525 -4.527 1 98.62 210 SER A C 1
ATOM 1659 O O . SER A 1 210 ? 27.75 -2.465 -4.414 1 98.62 210 SER A O 1
ATOM 1661 N N . LYS A 1 211 ? 26.406 -3.803 -5.57 1 98.69 211 LYS A N 1
ATOM 1662 C CA . LYS A 1 211 ? 26.281 -2.871 -6.688 1 98.69 211 LYS A CA 1
ATOM 1663 C C . LYS A 1 211 ? 25.094 -1.936 -6.488 1 98.69 211 LYS A C 1
ATOM 1665 O O . LYS A 1 211 ? 24.906 -0.98 -7.25 1 98.69 211 LYS A O 1
ATOM 1670 N N . LEU A 1 212 ? 24.219 -2.188 -5.543 1 98.81 212 LEU A N 1
ATOM 1671 C CA . LEU A 1 212 ? 23.094 -1.314 -5.215 1 98.81 212 LEU A CA 1
ATOM 1672 C C . LEU A 1 212 ? 23.562 -0.115 -4.398 1 98.81 212 LEU A C 1
ATOM 1674 O O . LEU A 1 212 ? 24.609 -0.17 -3.748 1 98.81 212 LEU A O 1
ATOM 1678 N N . PRO A 1 213 ? 22.844 1.005 -4.43 1 98.69 213 PRO A N 1
ATOM 1679 C CA . PRO A 1 213 ? 23.156 2.084 -3.488 1 98.69 213 PRO A CA 1
ATOM 1680 C C . PRO A 1 213 ? 23.125 1.624 -2.033 1 98.69 213 PRO A C 1
ATOM 1682 O O . PRO A 1 213 ? 22.281 0.806 -1.658 1 98.69 213 PRO A O 1
ATOM 1685 N N . LYS A 1 214 ? 24.062 2.141 -1.245 1 98.5 214 LYS A N 1
ATOM 1686 C CA . LYS A 1 214 ? 24.016 1.83 0.181 1 98.5 214 LYS A CA 1
ATOM 1687 C C . LYS A 1 214 ? 22.656 2.154 0.779 1 98.5 214 LYS A C 1
ATOM 1689 O O . LYS A 1 214 ? 22.094 3.225 0.522 1 98.5 214 LYS A O 1
ATOM 1694 N N . GLY A 1 215 ? 22.078 1.166 1.518 1 98.31 215 GLY A N 1
ATOM 1695 C CA . GLY A 1 215 ? 20.797 1.383 2.16 1 98.31 215 GLY A CA 1
ATOM 1696 C C . GLY A 1 215 ? 19.625 1 1.283 1 98.31 215 GLY A C 1
ATOM 1697 O O . GLY A 1 215 ? 18.469 1.196 1.666 1 98.31 215 GLY A O 1
ATOM 1698 N N . ALA A 1 216 ? 19.844 0.413 0.094 1 98.75 216 ALA A N 1
ATOM 1699 C CA . ALA A 1 216 ? 18.75 -0.025 -0.782 1 98.75 216 ALA A CA 1
ATOM 1700 C C . ALA A 1 216 ? 17.906 -1.094 -0.105 1 98.75 216 ALA A C 1
ATOM 1702 O O . ALA A 1 216 ? 18.297 -1.656 0.919 1 98.75 216 ALA A O 1
ATOM 1703 N N . ALA A 1 217 ? 16.719 -1.326 -0.628 1 98.88 217 ALA A N 1
ATOM 1704 C CA . ALA A 1 217 ? 15.82 -2.365 -0.124 1 98.88 217 ALA A CA 1
ATOM 1705 C C . ALA A 1 217 ? 15.531 -3.412 -1.197 1 98.88 217 ALA A C 1
ATOM 1707 O O . ALA A 1 217 ? 15.641 -3.129 -2.393 1 98.88 217 ALA A O 1
ATOM 1708 N N . LEU A 1 218 ? 15.211 -4.609 -0.741 1 98.94 218 LEU A N 1
ATOM 1709 C CA . LEU A 1 218 ? 14.938 -5.727 -1.636 1 98.94 218 LEU A CA 1
ATOM 1710 C C . LEU A 1 218 ? 13.5 -6.219 -1.471 1 98.94 218 LEU A C 1
ATOM 1712 O O . LEU A 1 218 ? 13.016 -6.363 -0.346 1 98.94 218 LEU A O 1
ATOM 1716 N N . ILE A 1 219 ? 12.812 -6.387 -2.537 1 98.94 219 ILE A N 1
ATOM 1717 C CA . ILE A 1 219 ? 11.539 -7.102 -2.592 1 98.94 219 ILE A CA 1
ATOM 1718 C C . ILE A 1 219 ? 11.688 -8.344 -3.473 1 98.94 219 ILE A C 1
ATOM 1720 O O . ILE A 1 219 ? 11.992 -8.234 -4.66 1 98.94 219 ILE A O 1
ATOM 1724 N N . ASN A 1 220 ? 11.492 -9.508 -2.896 1 98.81 220 ASN A N 1
ATOM 1725 C CA . ASN A 1 220 ? 11.531 -10.727 -3.693 1 98.81 220 ASN A CA 1
ATOM 1726 C C . ASN A 1 220 ? 10.188 -11.453 -3.668 1 98.81 220 ASN A C 1
ATOM 1728 O O . ASN A 1 220 ? 9.797 -12.008 -2.639 1 98.81 220 ASN A O 1
ATOM 1732 N N . CYS A 1 221 ? 9.531 -11.438 -4.734 1 97.19 221 CYS A N 1
ATOM 1733 C CA . CYS A 1 221 ? 8.281 -12.172 -4.902 1 97.19 221 CYS A CA 1
ATOM 1734 C C . CYS A 1 221 ? 8.328 -13.047 -6.148 1 97.19 221 CYS A C 1
ATOM 1736 O O . CYS A 1 221 ? 7.293 -13.336 -6.75 1 97.19 221 CYS A O 1
ATOM 1738 N N . GLY A 1 222 ? 9.555 -13.352 -6.605 1 95.25 222 GLY A N 1
ATOM 1739 C CA . GLY A 1 222 ? 9.766 -14.383 -7.609 1 95.25 222 GLY A CA 1
ATOM 1740 C C . GLY A 1 222 ? 9.805 -15.789 -7.023 1 95.25 222 GLY A C 1
ATOM 1741 O O . GLY A 1 222 ? 8.758 -16.359 -6.727 1 95.25 222 GLY A O 1
ATOM 1742 N N . ARG A 1 223 ? 11.062 -16.234 -6.836 1 95.94 223 ARG A N 1
ATOM 1743 C CA . ARG A 1 223 ? 11.273 -17.547 -6.215 1 95.94 223 ARG A CA 1
ATOM 1744 C C . ARG A 1 223 ? 12.305 -17.453 -5.09 1 95.94 223 ARG A C 1
ATOM 1746 O O . ARG A 1 223 ? 13.234 -16.641 -5.152 1 95.94 223 ARG A O 1
ATOM 1753 N N . GLY A 1 224 ? 12.086 -18.312 -4.105 1 97.38 224 GLY A N 1
ATOM 1754 C CA . GLY A 1 224 ? 13 -18.312 -2.977 1 97.38 224 GLY A CA 1
ATOM 1755 C C . GLY A 1 224 ? 14.43 -18.641 -3.365 1 97.38 224 GLY A C 1
ATOM 1756 O O . GLY A 1 224 ? 15.375 -18.125 -2.758 1 97.38 224 GLY A O 1
ATOM 1757 N N . GLN A 1 225 ? 14.602 -19.438 -4.438 1 97.31 225 GLN A N 1
ATOM 1758 C CA . GLN A 1 225 ? 15.906 -19.938 -4.844 1 97.31 225 GLN A CA 1
ATOM 1759 C C . GLN A 1 225 ? 16.719 -18.844 -5.531 1 97.31 225 GLN A C 1
ATOM 1761 O O . GLN A 1 225 ? 17.922 -19.016 -5.77 1 97.31 225 GLN A O 1
ATOM 1766 N N . HIS A 1 226 ? 16.141 -17.703 -5.773 1 98.38 226 HIS A N 1
ATOM 1767 C CA . HIS A 1 226 ? 16.906 -16.562 -6.281 1 98.38 226 HIS A CA 1
ATOM 1768 C C . HIS A 1 226 ? 17.859 -16.031 -5.223 1 98.38 226 HIS A C 1
ATOM 1770 O O . HIS A 1 226 ? 18.906 -15.461 -5.551 1 98.38 226 HIS A O 1
ATOM 1776 N N . LEU A 1 227 ? 17.516 -16.156 -3.982 1 98.88 227 LEU A N 1
ATOM 1777 C CA . LEU A 1 227 ? 18.141 -15.43 -2.885 1 98.88 227 LEU A CA 1
ATOM 1778 C C . LEU A 1 227 ? 19.094 -16.312 -2.109 1 98.88 227 LEU A C 1
ATOM 1780 O O . LEU A 1 227 ? 18.75 -17.422 -1.714 1 98.88 227 LEU A O 1
ATOM 1784 N N . VAL A 1 228 ? 20.266 -15.867 -1.932 1 98.88 228 VAL A N 1
ATOM 1785 C CA . VAL A 1 228 ? 21.203 -16.484 -0.998 1 98.88 228 VAL A CA 1
ATOM 1786 C C . VAL A 1 228 ? 20.984 -15.922 0.404 1 98.88 228 VAL A C 1
ATOM 1788 O O . VAL A 1 228 ? 21.359 -14.781 0.689 1 98.88 228 VAL A O 1
ATOM 1791 N N . HIS A 1 229 ? 20.453 -16.734 1.293 1 98.75 229 HIS A N 1
ATOM 1792 C CA . HIS A 1 229 ? 19.969 -16.297 2.596 1 98.75 229 HIS A CA 1
ATOM 1793 C C . HIS A 1 229 ? 21.078 -15.625 3.398 1 98.75 229 HIS A C 1
ATOM 1795 O O . HIS A 1 229 ? 20.906 -14.523 3.926 1 98.75 229 HIS A O 1
ATOM 1801 N N . ASN A 1 230 ? 22.219 -16.234 3.439 1 98.75 230 ASN A N 1
ATOM 1802 C CA . ASN A 1 230 ? 23.312 -15.727 4.258 1 98.75 230 ASN A CA 1
ATOM 1803 C C . ASN A 1 230 ? 23.828 -14.383 3.732 1 98.75 230 ASN A C 1
ATOM 1805 O O . ASN A 1 230 ? 24.25 -13.531 4.512 1 98.75 230 ASN A O 1
ATOM 1809 N N . ASP A 1 231 ? 23.766 -14.234 2.479 1 98.88 231 ASP A N 1
ATOM 1810 C CA . ASP A 1 231 ? 24.219 -12.977 1.893 1 98.88 231 ASP A CA 1
ATOM 1811 C C . ASP A 1 231 ? 23.25 -11.844 2.225 1 98.88 231 ASP A C 1
ATOM 1813 O O . ASP A 1 231 ? 23.672 -10.703 2.434 1 98.88 231 ASP A O 1
ATOM 1817 N N . LEU A 1 232 ? 21.969 -12.141 2.236 1 98.88 232 LEU A N 1
ATOM 1818 C CA . LEU A 1 232 ? 21 -11.125 2.645 1 98.88 232 LEU A CA 1
ATOM 1819 C C . LEU A 1 232 ? 21.234 -10.695 4.086 1 98.88 232 LEU A C 1
ATOM 1821 O O . LEU A 1 232 ? 21.266 -9.5 4.387 1 98.88 232 LEU A O 1
ATOM 1825 N N . LEU A 1 233 ? 21.422 -11.695 4.945 1 98.81 233 LEU A N 1
ATOM 1826 C CA . LEU A 1 233 ? 21.656 -11.398 6.355 1 98.81 233 LEU A CA 1
ATOM 1827 C C . LEU A 1 233 ? 22.891 -10.523 6.527 1 98.81 233 LEU A C 1
ATOM 1829 O O . LEU A 1 233 ? 22.875 -9.562 7.301 1 98.81 233 LEU A O 1
ATOM 1833 N N . ALA A 1 234 ? 23.922 -10.859 5.812 1 98.81 234 ALA A N 1
ATOM 1834 C CA . ALA A 1 234 ? 25.156 -10.07 5.879 1 98.81 234 ALA A CA 1
ATOM 1835 C C . ALA A 1 234 ? 24.938 -8.648 5.371 1 98.81 234 ALA A C 1
ATOM 1837 O O . ALA A 1 234 ? 25.391 -7.688 5.984 1 98.81 234 ALA A O 1
ATOM 1838 N N . ALA A 1 235 ? 24.234 -8.484 4.246 1 98.88 235 ALA A N 1
ATOM 1839 C CA . ALA A 1 235 ? 23.969 -7.176 3.652 1 98.88 235 ALA A CA 1
ATOM 1840 C C . ALA A 1 235 ? 23.141 -6.309 4.59 1 98.88 235 ALA A C 1
ATOM 1842 O O . ALA A 1 235 ? 23.344 -5.094 4.668 1 98.88 235 ALA A O 1
ATOM 1843 N N . LEU A 1 236 ? 22.203 -6.875 5.293 1 98.81 236 LEU A N 1
ATOM 1844 C CA . LEU A 1 236 ? 21.375 -6.148 6.254 1 98.81 236 LEU A CA 1
ATOM 1845 C C . LEU A 1 236 ? 22.203 -5.734 7.473 1 98.81 236 LEU A C 1
ATOM 1847 O O . LEU A 1 236 ? 22.047 -4.625 7.984 1 98.81 236 LEU A O 1
ATOM 1851 N N . ALA A 1 237 ? 23.047 -6.617 7.902 1 98.5 237 ALA A N 1
ATOM 1852 C CA . ALA A 1 237 ? 23.859 -6.352 9.078 1 98.5 237 ALA A CA 1
ATOM 1853 C C . ALA A 1 237 ? 24.812 -5.184 8.836 1 98.5 237 ALA A C 1
ATOM 1855 O O . ALA A 1 237 ? 25.047 -4.375 9.734 1 98.5 237 ALA A O 1
ATOM 1856 N N . THR A 1 238 ? 25.359 -5 7.637 1 98.25 238 THR A N 1
ATOM 1857 C CA . THR A 1 238 ? 26.344 -3.973 7.324 1 98.25 238 THR A CA 1
ATOM 1858 C C . THR A 1 238 ? 25.672 -2.674 6.902 1 98.25 238 THR A C 1
ATOM 1860 O O . THR A 1 238 ? 26.312 -1.637 6.777 1 98.25 238 THR A O 1
ATOM 1863 N N . GLY A 1 239 ? 24.422 -2.752 6.586 1 98.25 239 GLY A N 1
ATOM 1864 C CA . GLY A 1 239 ? 23.703 -1.573 6.125 1 98.25 239 GLY A CA 1
ATOM 1865 C C . GLY A 1 239 ? 23.734 -1.402 4.621 1 98.25 239 GLY A C 1
ATOM 1866 O O . GLY A 1 239 ? 23.25 -0.404 4.09 1 98.25 239 GLY A O 1
ATOM 1867 N N . GLN A 1 240 ? 24.344 -2.371 3.98 1 98.69 240 GLN A N 1
ATOM 1868 C CA . GLN A 1 240 ? 24.281 -2.346 2.523 1 98.69 240 GLN A CA 1
ATOM 1869 C C . GLN A 1 240 ? 22.828 -2.381 2.031 1 98.69 240 GLN A C 1
ATOM 1871 O O . GLN A 1 240 ? 22.469 -1.669 1.092 1 98.69 240 GLN A O 1
ATOM 1876 N N . LEU A 1 241 ? 22.047 -3.205 2.625 1 98.81 241 LEU A N 1
ATOM 1877 C CA . LEU A 1 241 ? 20.594 -3.168 2.482 1 98.81 241 LEU A CA 1
ATOM 1878 C C . LEU A 1 241 ? 19.938 -2.693 3.771 1 98.81 241 LEU A C 1
ATOM 1880 O O . LEU A 1 241 ? 20.359 -3.061 4.867 1 98.81 241 LEU A O 1
ATOM 1884 N N . SER A 1 242 ? 18.938 -1.898 3.646 1 98.31 242 SER A N 1
ATOM 1885 C CA . SER A 1 242 ? 18.234 -1.385 4.82 1 98.31 242 SER A CA 1
ATOM 1886 C C . SER A 1 242 ? 17.109 -2.314 5.238 1 98.31 242 SER A C 1
ATOM 1888 O O . SER A 1 242 ? 16.812 -2.447 6.43 1 98.31 242 SER A O 1
ATOM 1890 N N . ARG A 1 243 ? 16.422 -2.932 4.203 1 98.44 243 ARG A N 1
ATOM 1891 C CA . ARG A 1 243 ? 15.234 -3.748 4.434 1 98.44 243 ARG A CA 1
ATOM 1892 C C . ARG A 1 243 ? 15.062 -4.789 3.336 1 98.44 243 ARG A C 1
ATOM 1894 O O . ARG A 1 243 ? 15.625 -4.648 2.246 1 98.44 243 ARG A O 1
ATOM 1901 N N . ALA A 1 244 ? 14.312 -5.801 3.66 1 98.88 244 ALA A N 1
ATOM 1902 C CA . ALA A 1 244 ? 13.867 -6.77 2.66 1 98.88 244 ALA A CA 1
ATOM 1903 C C . ALA A 1 244 ? 12.43 -7.203 2.912 1 98.88 244 ALA A C 1
ATOM 1905 O O . ALA A 1 244 ? 12.023 -7.398 4.059 1 98.88 244 ALA A O 1
ATOM 1906 N N . ILE A 1 245 ? 11.656 -7.281 1.909 1 98.88 245 ILE A N 1
ATOM 1907 C CA . ILE A 1 245 ? 10.336 -7.898 1.912 1 98.88 245 ILE A CA 1
ATOM 1908 C C . ILE A 1 245 ? 10.352 -9.156 1.048 1 98.88 245 ILE A C 1
ATOM 1910 O O . ILE A 1 245 ? 10.625 -9.086 -0.154 1 98.88 245 ILE A O 1
ATOM 1914 N N . LEU A 1 246 ? 10.062 -10.297 1.657 1 98.81 246 LEU A N 1
ATOM 1915 C CA . LEU A 1 246 ? 10.172 -11.586 0.985 1 98.81 246 LEU A CA 1
ATOM 1916 C C . LEU A 1 246 ? 8.836 -12.328 1.003 1 98.81 246 LEU A C 1
ATOM 1918 O O . LEU A 1 246 ? 8.297 -12.625 2.072 1 98.81 246 LEU A O 1
ATOM 1922 N N . ASP A 1 247 ? 8.352 -12.633 -0.142 1 98.44 247 ASP A N 1
ATOM 1923 C CA . ASP A 1 247 ? 7.133 -13.43 -0.26 1 98.44 247 ASP A CA 1
ATOM 1924 C C . ASP A 1 247 ? 7.457 -14.898 -0.513 1 98.44 247 ASP A C 1
ATOM 1926 O O . ASP A 1 247 ? 6.559 -15.734 -0.586 1 98.44 247 ASP A O 1
ATOM 1930 N N . VAL A 1 248 ? 8.727 -15.188 -0.764 1 97.5 248 VAL A N 1
ATOM 1931 C CA . VAL A 1 248 ? 9.203 -16.531 -1.091 1 97.5 248 VAL A CA 1
ATOM 1932 C C . VAL A 1 248 ? 10.5 -16.812 -0.344 1 97.5 248 VAL A C 1
ATOM 1934 O O . VAL A 1 248 ? 11.281 -15.891 -0.071 1 97.5 248 VAL A O 1
ATOM 1937 N N . THR A 1 249 ? 10.664 -17.969 -0.037 1 97.88 249 THR A N 1
ATOM 1938 C CA . THR A 1 249 ? 11.883 -18.438 0.596 1 97.88 249 THR A CA 1
ATOM 1939 C C . THR A 1 249 ? 12.242 -19.844 0.09 1 97.88 249 THR A C 1
ATOM 1941 O O . THR A 1 249 ? 11.484 -20.438 -0.676 1 97.88 249 THR A O 1
ATOM 1944 N N . GLU A 1 250 ? 13.383 -20.281 0.491 1 96.12 250 GLU A N 1
ATOM 1945 C CA . GLU A 1 250 ? 13.781 -21.672 0.284 1 96.12 250 GLU A CA 1
A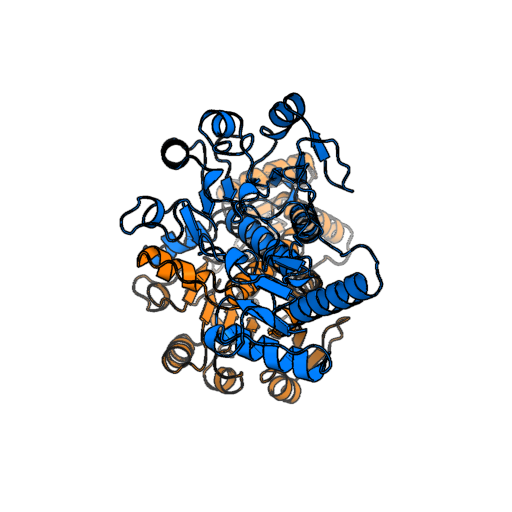TOM 1946 C C . GLU A 1 250 ? 14.234 -22.312 1.592 1 96.12 250 GLU A C 1
ATOM 1948 O O . GLU A 1 250 ? 15.242 -21.922 2.17 1 96.12 250 GLU A O 1
ATOM 1953 N N . PRO A 1 251 ? 13.547 -23.203 2.133 1 95.44 251 PRO A N 1
ATOM 1954 C CA . PRO A 1 251 ? 12.328 -23.828 1.632 1 95.44 251 PRO A CA 1
ATOM 1955 C C . PRO A 1 251 ? 11.07 -23.016 1.937 1 95.44 251 PRO A C 1
ATOM 1957 O O . PRO A 1 251 ? 11.156 -21.969 2.588 1 95.44 251 PRO A O 1
ATOM 1960 N N . GLU A 1 252 ? 9.898 -23.438 1.444 1 92.62 252 GLU A N 1
ATOM 1961 C CA . GLU A 1 252 ? 8.555 -22.969 1.774 1 92.62 252 GLU A CA 1
ATOM 1962 C C . GLU A 1 252 ? 7.688 -24.109 2.307 1 92.62 252 GLU A C 1
ATOM 1964 O O . GLU A 1 252 ? 7.398 -25.062 1.587 1 92.62 252 GLU A O 1
ATOM 1969 N N . PRO A 1 253 ? 7.438 -24.109 3.453 1 95.12 253 PRO A N 1
ATOM 1970 C CA . PRO A 1 253 ? 7.547 -23.031 4.441 1 95.12 253 PRO A CA 1
ATOM 1971 C C . PRO A 1 253 ? 8.969 -22.875 4.98 1 95.12 253 PRO A C 1
ATOM 1973 O O . PRO A 1 253 ? 9.75 -23.828 4.969 1 95.12 253 PRO A O 1
ATOM 1976 N N . LEU A 1 254 ? 9.18 -21.672 5.426 1 97.19 254 LEU A N 1
ATOM 1977 C CA . LEU A 1 254 ? 10.453 -21.406 6.086 1 97.19 254 LEU A CA 1
ATOM 1978 C C . LEU A 1 254 ? 10.547 -22.156 7.414 1 97.19 254 LEU A C 1
ATOM 1980 O O . LEU A 1 254 ? 9.578 -22.188 8.18 1 97.19 254 LEU A O 1
ATOM 1984 N N . GLU A 1 255 ? 11.625 -22.766 7.645 1 96.5 255 GLU A N 1
ATOM 1985 C CA . GLU A 1 255 ? 11.789 -23.578 8.844 1 96.5 255 GLU A CA 1
ATOM 1986 C C . GLU A 1 255 ? 11.719 -22.719 10.109 1 96.5 255 GLU A C 1
ATOM 1988 O O . GLU A 1 255 ? 12.25 -21.609 10.133 1 96.5 255 GLU A O 1
ATOM 1993 N N . PRO A 1 256 ? 11.086 -23.312 11.133 1 95.94 256 PRO A N 1
ATOM 1994 C CA . PRO A 1 256 ? 11.117 -22.594 12.414 1 95.94 256 PRO A CA 1
ATOM 1995 C C . PRO A 1 256 ? 12.539 -22.312 12.898 1 95.94 256 PRO A C 1
ATOM 1997 O O . PRO A 1 256 ? 13.43 -23.141 12.711 1 95.94 256 PRO A O 1
ATOM 2000 N N . GLY A 1 257 ? 12.695 -21.156 13.469 1 97.75 257 GLY A N 1
ATOM 2001 C CA . GLY A 1 257 ? 14 -20.812 14.023 1 97.75 257 GLY A CA 1
ATOM 2002 C C . GLY A 1 257 ? 14.906 -20.125 13.016 1 97.75 257 GLY A C 1
ATOM 2003 O O . GLY A 1 257 ? 15.961 -19.594 13.383 1 97.75 257 GLY A O 1
ATOM 2004 N N . HIS A 1 258 ? 14.508 -20.266 11.766 1 98.06 258 HIS A N 1
ATOM 2005 C CA . HIS A 1 258 ? 15.328 -19.578 10.781 1 98.06 258 HIS A CA 1
ATOM 2006 C C . HIS A 1 258 ? 15.5 -18.109 11.141 1 98.06 258 HIS A C 1
ATOM 2008 O O . HIS A 1 258 ? 14.555 -17.453 11.586 1 98.06 258 HIS A O 1
ATOM 2014 N N . PRO A 1 259 ? 16.625 -17.469 10.859 1 98.25 259 PRO A N 1
ATOM 2015 C CA . PRO A 1 259 ? 16.922 -16.094 11.289 1 98.25 259 PRO A CA 1
ATOM 2016 C C . PRO A 1 259 ? 16 -15.07 10.664 1 98.25 259 PRO A C 1
ATOM 2018 O O . PRO A 1 259 ? 15.797 -13.984 11.227 1 98.25 259 PRO A O 1
ATOM 2021 N N . PHE A 1 260 ? 15.398 -15.336 9.555 1 98.62 260 PHE A N 1
ATOM 2022 C CA . PHE A 1 260 ? 14.523 -14.391 8.875 1 98.62 260 PHE A CA 1
ATOM 2023 C C . PHE A 1 260 ? 13.328 -14.039 9.75 1 98.62 260 PHE A C 1
ATOM 2025 O O . PHE A 1 260 ? 12.836 -12.906 9.719 1 98.62 260 PHE A O 1
ATOM 2032 N N . TRP A 1 261 ? 12.875 -15.008 10.555 1 98 261 TRP A N 1
ATOM 2033 C CA . TRP A 1 261 ? 11.656 -14.828 11.352 1 98 261 TRP A CA 1
ATOM 2034 C C . TRP A 1 261 ? 11.82 -13.68 12.336 1 98 261 TRP A C 1
ATOM 2036 O O . TRP A 1 261 ? 10.883 -12.906 12.555 1 98 261 TRP A O 1
ATOM 2046 N N . ARG A 1 262 ? 12.984 -13.461 12.836 1 95.62 262 ARG A N 1
ATOM 2047 C CA . ARG A 1 262 ? 13.156 -12.555 13.961 1 95.62 262 ARG A CA 1
ATOM 2048 C C . ARG A 1 262 ? 13.93 -11.305 13.555 1 95.62 262 ARG A C 1
ATOM 2050 O O . ARG A 1 262 ? 14.125 -10.398 14.359 1 95.62 262 ARG A O 1
ATOM 2057 N N . ASN A 1 263 ? 14.438 -11.344 12.359 1 97.19 263 ASN A N 1
ATOM 2058 C CA . ASN A 1 263 ? 15.141 -10.156 11.883 1 97.19 263 ASN A CA 1
ATOM 2059 C C . ASN A 1 263 ? 14.188 -9.008 11.609 1 97.19 263 ASN A C 1
ATOM 2061 O O . ASN A 1 263 ? 13.383 -9.07 10.672 1 97.19 263 ASN A O 1
ATOM 2065 N N . GLU A 1 264 ? 14.25 -7.91 12.281 1 94.81 264 GLU A N 1
ATOM 2066 C CA . GLU A 1 264 ? 13.305 -6.801 12.219 1 94.81 264 GLU A CA 1
ATOM 2067 C C . GLU A 1 264 ? 13.406 -6.062 10.891 1 94.81 264 GLU A C 1
ATOM 2069 O O . GLU A 1 264 ? 12.531 -5.27 10.547 1 94.81 264 GLU A O 1
ATOM 2074 N N . LYS A 1 265 ? 14.469 -6.316 10.156 1 97.75 265 LYS A N 1
ATOM 2075 C CA . LYS A 1 265 ? 14.656 -5.645 8.875 1 97.75 265 LYS A CA 1
ATOM 2076 C C . LYS A 1 265 ? 14.039 -6.449 7.738 1 97.75 265 LYS A C 1
ATOM 2078 O O . LYS A 1 265 ? 14.008 -5.996 6.594 1 97.75 265 LYS A O 1
ATOM 2083 N N . ILE A 1 266 ? 13.531 -7.637 8.062 1 98.44 266 ILE A N 1
ATOM 2084 C CA . ILE A 1 266 ? 12.914 -8.508 7.066 1 98.44 266 ILE A CA 1
ATOM 2085 C C . ILE A 1 266 ? 11.414 -8.625 7.344 1 98.44 266 ILE A C 1
ATOM 2087 O O . ILE A 1 266 ? 11 -8.805 8.492 1 98.44 266 ILE A O 1
ATOM 2091 N N . PHE A 1 267 ? 10.609 -8.43 6.395 1 98.5 267 PHE A N 1
ATOM 2092 C CA . PHE A 1 267 ? 9.18 -8.719 6.461 1 98.5 267 PHE A CA 1
ATOM 2093 C C . PHE A 1 267 ? 8.828 -9.906 5.574 1 98.5 267 PHE A C 1
ATOM 2095 O O . PHE A 1 267 ? 9.18 -9.938 4.395 1 98.5 267 PHE A O 1
ATOM 2102 N N . LEU A 1 268 ? 8.133 -10.875 6.105 1 98.38 268 LEU A N 1
ATOM 2103 C CA . LEU A 1 268 ? 7.82 -12.125 5.418 1 98.38 268 LEU A CA 1
ATOM 2104 C C . LEU A 1 268 ? 6.324 -12.242 5.16 1 98.38 268 LEU A C 1
ATOM 2106 O O . LEU A 1 268 ? 5.512 -11.898 6.023 1 98.38 268 LEU A O 1
ATOM 2110 N N . THR A 1 269 ? 5.98 -12.602 3.996 1 98 269 THR A N 1
ATOM 2111 C CA . THR A 1 269 ? 4.637 -13.055 3.66 1 98 269 THR A CA 1
ATOM 2112 C C . THR A 1 269 ? 4.672 -14.445 3.031 1 98 269 THR A C 1
ATOM 2114 O O . THR A 1 269 ? 5.676 -14.836 2.426 1 98 269 THR A O 1
ATOM 2117 N N . PRO A 1 270 ? 3.703 -15.258 3.201 1 96.88 270 PRO A N 1
ATOM 2118 C CA . PRO A 1 270 ? 3.723 -16.672 2.811 1 96.88 270 PRO A CA 1
ATOM 2119 C C . PRO A 1 270 ? 3.24 -16.891 1.378 1 96.88 270 PRO A C 1
ATOM 2121 O O . PRO A 1 270 ? 2.209 -17.531 1.162 1 96.88 270 PRO A O 1
ATOM 2124 N N . HIS A 1 271 ? 4.031 -16.422 0.385 1 93.94 271 HIS A N 1
ATOM 2125 C CA . HIS A 1 271 ? 3.75 -16.625 -1.031 1 93.94 271 HIS A CA 1
ATOM 2126 C C . HIS A 1 271 ? 2.33 -16.188 -1.378 1 93.94 271 HIS A C 1
ATOM 2128 O O . HIS A 1 271 ? 1.582 -16.953 -2.006 1 93.94 271 HIS A O 1
ATOM 2134 N N . THR A 1 272 ? 2.014 -15.016 -0.968 1 95 272 THR A N 1
ATOM 2135 C CA . THR A 1 272 ? 0.662 -14.484 -1.118 1 95 272 THR A CA 1
ATOM 2136 C C . THR A 1 272 ? 0.625 -13.383 -2.17 1 95 272 THR A C 1
ATOM 2138 O O . THR A 1 272 ? -0.425 -12.781 -2.414 1 95 272 THR A O 1
ATOM 2141 N N . ALA A 1 273 ? 1.745 -13.039 -2.797 1 95.12 273 ALA A N 1
ATOM 2142 C CA . ALA A 1 273 ? 1.836 -11.906 -3.717 1 95.12 273 ALA A CA 1
ATOM 2143 C C . ALA A 1 273 ? 0.794 -12.016 -4.824 1 95.12 273 ALA A C 1
ATOM 2145 O O . ALA A 1 273 ? 0.16 -11.023 -5.191 1 95.12 273 ALA A O 1
ATOM 2146 N N . SER A 1 274 ? 0.726 -13.211 -5.312 1 90.31 274 SER A N 1
ATOM 2147 C CA . SER A 1 274 ? -0.272 -13.5 -6.34 1 90.31 274 SER A CA 1
ATOM 2148 C C . SER A 1 274 ? -1.018 -14.797 -6.043 1 90.31 274 SER A C 1
ATOM 2150 O O . SER A 1 274 ? -0.422 -15.766 -5.57 1 90.31 274 SER A O 1
ATOM 2152 N N . MET A 1 275 ? -2.273 -14.719 -6.164 1 85.5 275 MET A N 1
ATOM 2153 C CA . MET A 1 275 ? -3.133 -15.883 -5.98 1 85.5 275 MET A CA 1
ATOM 2154 C C . MET A 1 275 ? -4.145 -16 -7.117 1 85.5 275 MET A C 1
ATOM 2156 O O . MET A 1 275 ? -4.758 -15 -7.508 1 85.5 275 MET A O 1
ATOM 2160 N N . THR A 1 276 ? -4.156 -17.203 -7.582 1 87.06 276 THR A N 1
ATOM 2161 C CA . THR A 1 276 ? -5.164 -17.469 -8.602 1 87.06 276 THR A CA 1
ATOM 2162 C C . THR A 1 276 ? -6.566 -17.25 -8.039 1 87.06 276 THR A C 1
ATOM 2164 O O . THR A 1 276 ? -6.863 -17.672 -6.914 1 87.06 276 THR A O 1
ATOM 2167 N N . GLN A 1 277 ? -7.32 -16.578 -8.789 1 88.44 277 GLN A N 1
ATOM 2168 C CA . GLN A 1 277 ? -8.719 -16.375 -8.43 1 88.44 277 GLN A CA 1
ATOM 2169 C C . GLN A 1 277 ? -9.633 -17.328 -9.188 1 88.44 277 GLN A C 1
ATOM 2171 O O . GLN A 1 277 ? -9.578 -17.391 -10.422 1 88.44 277 GLN A O 1
ATOM 2176 N N . PRO A 1 278 ? -10.461 -18.016 -8.453 1 90.56 278 PRO A N 1
ATOM 2177 C CA . PRO A 1 278 ? -11.273 -19.031 -9.117 1 90.56 278 PRO A CA 1
ATOM 2178 C C . PRO A 1 278 ? -12.07 -18.469 -10.297 1 90.56 278 PRO A C 1
ATOM 2180 O O . PRO A 1 278 ? -12.062 -19.047 -11.383 1 90.56 278 PRO A O 1
ATOM 2183 N N . ASP A 1 279 ? -12.648 -17.344 -10.164 1 91.5 279 ASP A N 1
ATOM 2184 C CA . ASP A 1 279 ? -13.523 -16.766 -11.188 1 91.5 279 ASP A CA 1
ATOM 2185 C C . ASP A 1 279 ? -12.773 -16.594 -12.508 1 91.5 279 ASP A C 1
ATOM 2187 O O . ASP A 1 279 ? -13.172 -17.156 -13.531 1 91.5 279 ASP A O 1
ATOM 2191 N N . THR A 1 280 ? -11.664 -15.977 -12.43 1 92.12 280 THR A N 1
ATOM 2192 C CA . THR A 1 280 ? -10.938 -15.68 -13.664 1 92.12 280 THR A CA 1
ATOM 2193 C C . THR A 1 280 ? -10.109 -16.891 -14.094 1 92.12 280 THR A C 1
ATOM 2195 O O . THR A 1 280 ? -9.875 -17.094 -15.289 1 92.12 280 THR A O 1
ATOM 2198 N N . ALA A 1 281 ? -9.719 -17.672 -13.195 1 94.12 281 ALA A N 1
ATOM 2199 C CA . ALA A 1 281 ? -8.945 -18.875 -13.516 1 94.12 281 ALA A CA 1
ATOM 2200 C C . ALA A 1 281 ? -9.789 -19.891 -14.281 1 94.12 281 ALA A C 1
ATOM 2202 O O . ALA A 1 281 ? -9.32 -20.484 -15.258 1 94.12 281 ALA A O 1
ATOM 2203 N N . VAL A 1 282 ? -10.977 -20.062 -13.836 1 96.12 282 VAL A N 1
ATOM 2204 C CA . VAL A 1 282 ? -11.891 -20.984 -14.492 1 96.12 282 VAL A CA 1
ATOM 2205 C C . VAL A 1 282 ? -12.148 -20.531 -15.93 1 96.12 282 VAL A C 1
ATOM 2207 O O . VAL A 1 282 ? -12.102 -21.344 -16.859 1 96.12 282 VAL A O 1
ATOM 2210 N N . ASP A 1 283 ? -12.297 -19.25 -16.094 1 96.62 283 ASP A N 1
ATOM 2211 C CA . ASP A 1 283 ? -12.484 -18.703 -17.438 1 96.62 283 ASP A CA 1
ATOM 2212 C C . ASP A 1 283 ? -11.289 -19.016 -18.328 1 96.62 283 ASP A C 1
ATOM 2214 O O . ASP A 1 283 ? -11.445 -19.391 -19.484 1 96.62 283 ASP A O 1
ATOM 2218 N N . ALA A 1 284 ? -10.164 -18.844 -17.781 1 96 284 ALA A N 1
ATOM 2219 C CA . ALA A 1 284 ? -8.938 -19.062 -18.531 1 96 284 ALA A CA 1
ATOM 2220 C C . ALA A 1 284 ? -8.82 -20.531 -18.953 1 96 284 ALA A C 1
ATOM 2222 O O . ALA A 1 284 ? -8.469 -20.828 -20.094 1 96 284 ALA A O 1
ATOM 2223 N N . ILE A 1 285 ? -9.148 -21.438 -18.062 1 96.75 285 ILE A N 1
ATOM 2224 C CA . ILE A 1 285 ? -9.023 -22.875 -18.344 1 96.75 285 ILE A CA 1
ATOM 2225 C C . ILE A 1 285 ? -10.086 -23.281 -19.359 1 96.75 285 ILE A C 1
ATOM 2227 O O . ILE A 1 285 ? -9.789 -24 -20.328 1 96.75 285 ILE A O 1
ATOM 2231 N N . ILE A 1 286 ? -11.297 -22.766 -19.172 1 97.56 286 ILE A N 1
ATOM 2232 C CA . ILE A 1 286 ? -12.375 -23.078 -20.109 1 97.56 286 ILE A CA 1
ATOM 2233 C C . ILE A 1 286 ? -12 -22.609 -21.516 1 97.56 286 ILE A C 1
ATOM 2235 O O . ILE A 1 286 ? -12.133 -23.359 -22.484 1 97.56 286 ILE A O 1
ATOM 2239 N N . ASP A 1 287 ? -11.539 -21.422 -21.562 1 97.69 287 ASP A N 1
ATOM 2240 C CA . ASP A 1 287 ? -11.148 -20.859 -22.859 1 97.69 287 ASP A CA 1
ATOM 2241 C C . ASP A 1 287 ? -10.055 -21.703 -23.5 1 97.69 287 ASP A C 1
ATOM 2243 O O . ASP A 1 287 ? -10.117 -21.984 -24.703 1 97.69 287 ASP A O 1
ATOM 2247 N N . ASN A 1 288 ? -9.086 -22.125 -22.734 1 97.75 288 ASN A N 1
ATOM 2248 C CA . ASN A 1 288 ? -7.98 -22.922 -23.281 1 97.75 288 ASN A CA 1
ATOM 2249 C C . ASN A 1 288 ? -8.438 -24.312 -23.703 1 97.75 288 ASN A C 1
ATOM 2251 O O . ASN A 1 288 ? -7.957 -24.844 -24.688 1 97.75 288 ASN A O 1
ATOM 2255 N N . ILE A 1 289 ? -9.375 -24.859 -22.969 1 97.56 289 ILE A N 1
ATOM 2256 C CA . ILE A 1 289 ? -9.922 -26.156 -23.359 1 97.56 289 ILE A CA 1
ATOM 2257 C C . ILE A 1 289 ? -10.656 -26.031 -24.688 1 97.56 289 ILE A C 1
ATOM 2259 O O . ILE A 1 289 ? -10.492 -26.875 -25.578 1 97.56 289 ILE A O 1
ATOM 2263 N N . ARG A 1 290 ? -11.383 -25 -24.812 1 97.25 290 ARG A N 1
ATOM 2264 C CA . ARG A 1 290 ? -12.102 -24.75 -26.062 1 97.25 290 ARG A CA 1
ATOM 2265 C C . ARG A 1 290 ? -11.133 -24.5 -27.219 1 97.25 290 ARG A C 1
ATOM 2267 O O . ARG A 1 290 ? -11.344 -25 -28.328 1 97.25 290 ARG A O 1
ATOM 2274 N N . ARG A 1 291 ? -10.141 -23.75 -26.953 1 97.69 291 ARG A N 1
ATOM 2275 C CA . ARG A 1 291 ? -9.109 -23.547 -27.969 1 97.69 291 ARG A CA 1
ATOM 2276 C C . ARG A 1 291 ? -8.477 -24.875 -28.375 1 97.69 291 ARG A C 1
ATOM 2278 O O . ARG A 1 291 ? -8.336 -25.156 -29.562 1 97.69 291 ARG A O 1
ATOM 2285 N N . HIS A 1 292 ? -8.117 -25.672 -27.406 1 96.88 292 HIS A N 1
ATOM 2286 C CA . HIS A 1 292 ? -7.496 -26.969 -27.656 1 96.88 292 HIS A CA 1
ATOM 2287 C C . HIS A 1 292 ? -8.398 -27.859 -28.516 1 96.88 292 HIS A C 1
ATOM 2289 O O . HIS A 1 292 ? -7.934 -28.484 -29.469 1 96.88 292 HIS A O 1
ATOM 2295 N N . ARG A 1 293 ? -9.617 -27.859 -28.234 1 95.62 293 ARG A N 1
ATOM 2296 C CA . ARG A 1 293 ? -10.586 -28.688 -28.953 1 95.62 293 ARG A CA 1
ATOM 2297 C C . ARG A 1 293 ? -10.773 -28.172 -30.391 1 95.62 293 ARG A C 1
ATOM 2299 O O . ARG A 1 293 ? -11.062 -28.969 -31.297 1 95.62 293 ARG A O 1
ATOM 2306 N N . ALA A 1 294 ? -10.586 -26.922 -30.531 1 96.94 294 ALA A N 1
ATOM 2307 C CA . ALA A 1 294 ? -10.758 -26.312 -31.844 1 96.94 294 ALA A CA 1
ATOM 2308 C C . ALA A 1 294 ? -9.453 -26.344 -32.625 1 96.94 294 ALA A C 1
ATOM 2310 O O . ALA A 1 294 ? -9.383 -25.844 -33.75 1 96.94 294 ALA A O 1
ATOM 2311 N N . GLY A 1 295 ? -8.453 -26.859 -32.031 1 96.25 295 GLY A N 1
ATOM 2312 C CA . GLY A 1 295 ? -7.168 -26.938 -32.719 1 96.25 295 GLY A CA 1
ATOM 2313 C C . GLY A 1 295 ? -6.43 -25.609 -32.75 1 96.25 295 GLY A C 1
ATOM 2314 O O . GLY A 1 295 ? -5.574 -25.391 -33.594 1 96.25 295 GLY A O 1
ATOM 2315 N N . LYS A 1 296 ? -6.789 -24.734 -31.875 1 97.31 296 LYS A N 1
ATOM 2316 C CA . LYS A 1 296 ? -6.145 -23.438 -31.766 1 97.31 296 LYS A CA 1
ATOM 2317 C C . LYS A 1 296 ? -5.062 -23.438 -30.703 1 97.31 296 LYS A C 1
ATOM 2319 O O . LYS A 1 296 ? -5.082 -24.266 -29.797 1 97.31 296 LYS A O 1
ATOM 2324 N N . THR A 1 297 ? -4.133 -22.578 -30.859 1 96.56 297 THR A N 1
ATOM 2325 C CA . THR A 1 297 ? -3.072 -22.453 -29.859 1 96.56 297 THR A CA 1
ATOM 2326 C C . THR A 1 297 ? -3.629 -21.953 -28.531 1 96.56 297 THR A C 1
ATOM 2328 O O . THR A 1 297 ? -4.395 -20.984 -28.5 1 96.56 297 THR A O 1
ATOM 2331 N N . MET A 1 298 ? -3.268 -22.625 -27.484 1 96.75 298 MET A N 1
ATOM 2332 C CA . MET A 1 298 ? -3.713 -22.234 -26.141 1 96.75 298 MET A CA 1
ATOM 2333 C C . MET A 1 298 ? -2.914 -21.047 -25.625 1 96.75 298 MET A C 1
ATOM 2335 O O . MET A 1 298 ? -1.753 -20.859 -26 1 96.75 298 MET A O 1
ATOM 2339 N N . VAL A 1 299 ? -3.496 -20.234 -24.828 1 95.12 299 VAL A N 1
ATOM 2340 C CA . VAL A 1 299 ? -2.85 -19.109 -24.172 1 95.12 299 VAL A CA 1
ATOM 2341 C C . VAL A 1 299 ? -2.049 -19.594 -22.969 1 95.12 299 VAL A C 1
ATOM 2343 O O . VAL A 1 299 ? -2.588 -20.281 -22.094 1 95.12 299 VAL A O 1
ATOM 2346 N N . GLY A 1 300 ? -0.731 -19.297 -22.953 1 93.38 300 GLY A N 1
ATOM 2347 C CA . GLY A 1 300 ? 0.109 -19.688 -21.844 1 93.38 300 GLY A CA 1
ATOM 2348 C C . GLY A 1 300 ? 0.889 -20.969 -22.109 1 93.38 300 GLY A C 1
ATOM 2349 O O . GLY A 1 300 ? 1.521 -21.516 -21.203 1 93.38 300 GLY A O 1
ATOM 2350 N N . LEU A 1 301 ? 0.834 -21.422 -23.328 1 94.38 301 LEU A N 1
ATOM 2351 C CA . LEU A 1 301 ? 1.565 -22.641 -23.688 1 94.38 301 LEU A CA 1
ATOM 2352 C C . LEU A 1 301 ? 3.061 -22.453 -23.438 1 94.38 301 LEU A C 1
ATOM 2354 O O . LEU A 1 301 ? 3.658 -21.484 -23.906 1 94.38 301 LEU A O 1
ATOM 2358 N N . VAL A 1 302 ? 3.643 -23.375 -22.656 1 90.56 302 VAL A N 1
ATOM 2359 C CA . VAL A 1 302 ? 5.047 -23.297 -22.266 1 90.56 302 VAL A CA 1
ATOM 2360 C C . VAL A 1 302 ? 5.918 -23.891 -23.375 1 90.56 302 VAL A C 1
ATOM 2362 O O . VAL A 1 302 ? 5.625 -24.969 -23.891 1 90.56 302 VAL A O 1
ATOM 2365 N N . ASP A 1 303 ? 6.918 -23.125 -23.781 1 82.94 303 ASP A N 1
ATOM 2366 C CA . ASP A 1 303 ? 7.914 -23.656 -24.719 1 82.94 303 ASP A CA 1
ATOM 2367 C C . ASP A 1 303 ? 8.938 -24.516 -23.984 1 82.94 303 ASP A C 1
ATOM 2369 O O . ASP A 1 303 ? 9.773 -24.016 -23.234 1 82.94 303 ASP A O 1
ATOM 2373 N N . ARG A 1 304 ? 8.844 -25.781 -24.234 1 76.56 304 ARG A N 1
ATOM 2374 C CA . ARG A 1 304 ? 9.68 -26.734 -23.531 1 76.56 304 ARG A CA 1
ATOM 2375 C C . ARG A 1 304 ? 11.156 -26.547 -23.875 1 76.56 304 ARG A C 1
ATOM 2377 O O . ARG A 1 304 ? 12.039 -26.984 -23.141 1 76.56 304 ARG A O 1
ATOM 2384 N N . ASN A 1 305 ? 11.273 -26 -25.047 1 67.5 305 ASN A N 1
ATOM 2385 C CA . ASN A 1 305 ? 12.656 -25.766 -25.453 1 67.5 305 ASN A CA 1
ATOM 2386 C C . ASN A 1 305 ? 13.219 -24.484 -24.812 1 67.5 305 ASN A C 1
ATOM 2388 O O . ASN A 1 305 ? 14.43 -24.297 -24.766 1 67.5 305 ASN A O 1
ATOM 2392 N N . SER A 1 306 ? 12.273 -23.641 -24.484 1 60.09 306 SER A N 1
ATOM 2393 C CA . SER A 1 306 ? 12.734 -22.375 -23.938 1 60.09 306 SER A CA 1
ATOM 2394 C C . SER A 1 306 ? 12.648 -22.359 -22.422 1 60.09 306 SER A C 1
ATOM 2396 O O . SER A 1 306 ? 11.688 -22.875 -21.844 1 60.09 306 SER A O 1
ATOM 2398 N N . LEU A 1 307 ? 13.25 -23.266 -21.766 1 51.78 307 LEU A N 1
ATOM 2399 C CA . LEU A 1 307 ? 13.102 -23.281 -20.312 1 51.78 307 LEU A CA 1
ATOM 2400 C C . LEU A 1 307 ? 12.188 -22.156 -19.844 1 51.78 307 LEU A C 1
ATOM 2402 O O . LEU A 1 307 ? 12.094 -21.891 -18.641 1 51.78 307 LEU A O 1
ATOM 2406 N N . TYR A 1 308 ? 11.781 -21.266 -20.609 1 45.53 308 TYR A N 1
ATOM 2407 C CA . TYR A 1 308 ? 10.734 -20.297 -20.344 1 45.53 308 TYR A CA 1
ATOM 2408 C C . TYR A 1 308 ? 9.82 -20.125 -21.547 1 45.53 308 TYR A C 1
ATOM 2410 O O . TYR A 1 308 ? 10.242 -20.344 -22.688 1 45.53 308 TYR A O 1
ATOM 2418 N N . MET B 1 1 ? 10 43.188 6.344 1 83.88 1 MET B N 1
ATOM 2419 C CA . MET B 1 1 ? 8.984 42.25 5.895 1 83.88 1 MET B CA 1
ATOM 2420 C C . MET B 1 1 ? 9.508 40.812 5.926 1 83.88 1 MET B C 1
ATOM 2422 O O . MET B 1 1 ? 10.148 40.375 4.973 1 83.88 1 MET B O 1
ATOM 2426 N N . THR B 1 2 ? 9.477 40.344 7.062 1 92.31 2 THR B N 1
ATOM 2427 C CA . THR B 1 2 ? 10.125 39.062 7.273 1 92.31 2 THR B CA 1
ATOM 2428 C C . THR B 1 2 ? 9.086 37.969 7.555 1 92.31 2 THR B C 1
ATOM 2430 O O . THR B 1 2 ? 8.102 38.219 8.258 1 92.31 2 THR B O 1
ATOM 2433 N N . LEU B 1 3 ? 9.297 36.875 6.91 1 96.81 3 LEU B N 1
ATOM 2434 C CA . LEU B 1 3 ? 8.555 35.656 7.27 1 96.81 3 LEU B CA 1
ATOM 2435 C C . LEU B 1 3 ? 9.281 34.875 8.359 1 96.81 3 LEU B C 1
ATOM 2437 O O . LEU B 1 3 ? 10.445 34.531 8.203 1 96.81 3 LEU B O 1
ATOM 2441 N N . LEU B 1 4 ? 8.602 34.719 9.438 1 95.25 4 LEU B N 1
ATOM 2442 C CA . LEU B 1 4 ? 9.133 33.875 10.508 1 95.25 4 LEU B CA 1
ATOM 2443 C C . LEU B 1 4 ? 8.523 32.469 10.461 1 95.25 4 LEU B C 1
ATOM 2445 O O . LEU B 1 4 ? 7.301 32.344 10.453 1 95.25 4 LEU B O 1
ATOM 2449 N N . TYR B 1 5 ? 9.383 31.531 10.305 1 94.38 5 TYR B N 1
ATOM 2450 C CA . TYR B 1 5 ? 9.023 30.109 10.359 1 94.38 5 TYR B CA 1
ATOM 2451 C C . TYR B 1 5 ? 9.172 29.562 11.773 1 94.38 5 TYR B C 1
ATOM 2453 O O . TYR B 1 5 ? 10.266 29.609 12.344 1 94.38 5 TYR B O 1
ATOM 2461 N N . HIS B 1 6 ? 8.039 29.109 12.266 1 89.12 6 HIS B N 1
ATOM 2462 C CA . HIS B 1 6 ? 8.047 28.594 13.625 1 89.12 6 HIS B CA 1
ATOM 2463 C C . HIS B 1 6 ? 7.613 27.141 13.672 1 89.12 6 HIS B C 1
ATOM 2465 O O . HIS B 1 6 ? 6.438 26.844 13.898 1 89.12 6 HIS B O 1
ATOM 2471 N N . ALA B 1 7 ? 8.484 26.234 13.492 1 84.88 7 ALA B N 1
ATOM 2472 C CA . ALA B 1 7 ? 8.336 24.781 13.562 1 84.88 7 ALA B CA 1
ATOM 2473 C C . ALA B 1 7 ? 9.68 24.094 13.797 1 84.88 7 ALA B C 1
ATOM 2475 O O . ALA B 1 7 ? 10.484 24.578 14.594 1 84.88 7 ALA B O 1
ATOM 2476 N N . ASP B 1 8 ? 9.906 22.938 13.203 1 81.81 8 ASP B N 1
ATOM 2477 C CA . ASP B 1 8 ? 11.156 22.203 13.391 1 81.81 8 ASP B CA 1
ATOM 2478 C C . ASP B 1 8 ? 12.336 22.969 12.773 1 81.81 8 ASP B C 1
ATOM 2480 O O . ASP B 1 8 ? 12.336 23.266 11.578 1 81.81 8 ASP B O 1
ATOM 2484 N N . PRO B 1 9 ? 13.352 23.234 13.57 1 82.69 9 PRO B N 1
ATOM 2485 C CA . PRO B 1 9 ? 14.461 24.062 13.086 1 82.69 9 PRO B CA 1
ATOM 2486 C C . PRO B 1 9 ? 15.219 23.406 11.922 1 82.69 9 PRO B C 1
ATOM 2488 O O . PRO B 1 9 ? 15.734 24.109 11.055 1 82.69 9 PRO B O 1
ATOM 2491 N N . GLU B 1 10 ? 15.375 22.125 12.008 1 83.25 10 GLU B N 1
ATOM 2492 C CA . GLU B 1 10 ? 16.078 21.469 10.906 1 83.25 10 GLU B CA 1
ATOM 2493 C C . GLU B 1 10 ? 15.352 21.703 9.578 1 83.25 10 GLU B C 1
ATOM 2495 O O . GLU B 1 10 ? 15.984 21.969 8.562 1 83.25 10 GLU B O 1
ATOM 2500 N N . ARG B 1 11 ? 14.148 21.688 9.602 1 86.81 11 ARG B N 1
ATOM 2501 C CA . ARG B 1 11 ? 13.352 21.984 8.414 1 86.81 11 ARG B CA 1
ATOM 2502 C C . ARG B 1 11 ? 13.406 23.469 8.07 1 86.81 11 ARG B C 1
ATOM 2504 O O . ARG B 1 11 ? 13.367 23.828 6.898 1 86.81 11 ARG B O 1
ATOM 2511 N N . GLY B 1 12 ? 13.5 24.219 9.109 1 91 12 GLY B N 1
ATOM 2512 C CA . GLY B 1 12 ? 13.625 25.656 8.906 1 91 12 GLY B CA 1
ATOM 2513 C C . GLY B 1 12 ? 14.82 26.031 8.055 1 91 12 GLY B C 1
ATOM 2514 O O . GLY B 1 12 ? 14.719 26.906 7.199 1 91 12 GLY B O 1
ATOM 2515 N N . ALA B 1 13 ? 15.898 25.328 8.266 1 92.31 13 ALA B N 1
ATOM 2516 C CA . ALA B 1 13 ? 17.109 25.594 7.488 1 92.31 13 ALA B CA 1
ATOM 2517 C C . ALA B 1 13 ? 16.891 25.266 6.016 1 92.31 13 ALA B C 1
ATOM 2519 O O . ALA B 1 13 ? 17.359 25.984 5.137 1 92.31 13 ALA B O 1
ATOM 2520 N N . GLU B 1 14 ? 16.203 24.234 5.793 1 93.12 14 GLU B N 1
ATOM 2521 C CA . GLU B 1 14 ? 15.875 23.875 4.418 1 93.12 14 GLU B CA 1
ATOM 2522 C C . GLU B 1 14 ? 14.984 24.922 3.764 1 93.12 14 GLU B C 1
ATOM 2524 O O . GLU B 1 14 ? 15.211 25.312 2.615 1 93.12 14 GLU B O 1
ATOM 2529 N N . TRP B 1 15 ? 14.008 25.391 4.508 1 94.94 15 TRP B N 1
ATOM 2530 C CA . TRP B 1 15 ? 13.125 26.438 4.016 1 94.94 15 TRP B CA 1
ATOM 2531 C C . TRP B 1 15 ? 13.906 27.703 3.703 1 94.94 15 TRP B C 1
ATOM 2533 O O . TRP B 1 15 ? 13.664 28.359 2.684 1 94.94 15 TRP B O 1
ATOM 2543 N N . ALA B 1 16 ? 14.828 27.969 4.562 1 95.56 16 ALA B N 1
ATOM 2544 C CA . ALA B 1 16 ? 15.641 29.172 4.391 1 95.56 16 ALA B CA 1
ATOM 2545 C C . ALA B 1 16 ? 16.406 29.125 3.074 1 95.56 16 ALA B C 1
ATOM 2547 O O . ALA B 1 16 ? 16.469 30.141 2.355 1 95.56 16 ALA B O 1
ATOM 2548 N N . GLN B 1 17 ? 16.938 28.016 2.771 1 96.19 17 GLN B N 1
ATOM 2549 C CA . GLN B 1 17 ? 17.672 27.859 1.523 1 96.19 17 GLN B CA 1
ATOM 2550 C C . GLN B 1 17 ? 16.75 28.016 0.316 1 96.19 17 GLN B C 1
ATOM 2552 O O . GLN B 1 17 ? 17.125 28.672 -0.666 1 96.19 17 GLN B O 1
ATOM 2557 N N . LEU B 1 18 ? 15.594 27.484 0.388 1 96.75 18 LEU B N 1
ATOM 2558 C CA . LEU B 1 18 ? 14.641 27.562 -0.711 1 96.75 18 LEU B CA 1
ATOM 2559 C C . LEU B 1 18 ? 14.148 29 -0.909 1 96.75 18 LEU B C 1
ATOM 2561 O O . LEU B 1 18 ? 14.016 29.453 -2.043 1 96.75 18 LEU B O 1
ATOM 2565 N N . PHE B 1 19 ? 13.906 29.688 0.157 1 96.44 19 PHE B N 1
ATOM 2566 C CA . PHE B 1 19 ? 13.492 31.094 0.065 1 96.44 19 PHE B CA 1
ATOM 2567 C C . PHE B 1 19 ? 14.594 31.938 -0.545 1 96.44 19 PHE B C 1
ATOM 2569 O O . PHE B 1 19 ? 14.328 32.812 -1.378 1 96.44 19 PHE B O 1
ATOM 2576 N N . ALA B 1 20 ? 15.836 31.656 -0.075 1 96.69 20 ALA B N 1
ATOM 2577 C CA . ALA B 1 20 ? 16.969 32.406 -0.6 1 96.69 20 ALA B CA 1
ATOM 2578 C C . ALA B 1 20 ? 17.109 32.219 -2.109 1 96.69 20 ALA B C 1
ATOM 2580 O O . ALA B 1 20 ? 17.484 33.156 -2.826 1 96.69 20 ALA B O 1
ATOM 2581 N N . GLU B 1 21 ? 16.781 31.094 -2.57 1 97.25 21 GLU B N 1
ATOM 2582 C CA . GLU B 1 21 ? 16.906 30.75 -3.984 1 97.25 21 GLU B CA 1
ATOM 2583 C C . GLU B 1 21 ? 15.719 31.281 -4.785 1 97.25 21 GLU B C 1
ATOM 2585 O O . GLU B 1 21 ? 15.891 31.828 -5.883 1 97.25 21 GLU B O 1
ATOM 2590 N N . ARG B 1 22 ? 14.516 31.266 -4.242 1 97.19 22 ARG B N 1
ATOM 2591 C CA . ARG B 1 22 ? 13.32 31.422 -5.059 1 97.19 22 ARG B CA 1
ATOM 2592 C C . ARG B 1 22 ? 12.68 32.781 -4.832 1 97.19 22 ARG B C 1
ATOM 2594 O O . ARG B 1 22 ? 11.953 33.281 -5.695 1 97.19 22 ARG B O 1
ATOM 2601 N N . ALA B 1 23 ? 12.898 33.281 -3.668 1 97.19 23 ALA B N 1
ATOM 2602 C CA . ALA B 1 23 ? 12.344 34.594 -3.334 1 97.19 23 ALA B CA 1
ATOM 2603 C C . ALA B 1 23 ? 13.273 35.375 -2.406 1 97.19 23 ALA B C 1
ATOM 2605 O O . ALA B 1 23 ? 12.891 35.75 -1.292 1 97.19 23 ALA B O 1
ATOM 2606 N N . PRO B 1 24 ? 14.453 35.719 -2.914 1 95.69 24 PRO B N 1
ATOM 2607 C CA . PRO B 1 24 ? 15.43 36.406 -2.07 1 95.69 24 PRO B CA 1
ATOM 2608 C C . PRO B 1 24 ? 14.914 37.75 -1.544 1 95.69 24 PRO B C 1
ATOM 2610 O O . PRO B 1 24 ? 15.438 38.281 -0.556 1 95.69 24 PRO B O 1
ATOM 2613 N N . GLU B 1 25 ? 13.922 38.188 -2.1 1 94.69 25 GLU B N 1
ATOM 2614 C CA . GLU B 1 25 ? 13.367 39.5 -1.706 1 94.69 25 GLU B CA 1
ATOM 2615 C C . GLU B 1 25 ? 12.492 39.375 -0.461 1 94.69 25 GLU B C 1
ATOM 2617 O O . GLU B 1 25 ? 12.133 40.375 0.16 1 94.69 25 GLU B O 1
ATOM 2622 N N . ILE B 1 26 ? 12.141 38.219 -0.08 1 95.56 26 ILE B N 1
ATOM 2623 C CA . ILE B 1 26 ? 11.367 37.969 1.13 1 95.56 26 ILE B CA 1
ATOM 2624 C C . ILE B 1 26 ? 12.281 37.438 2.234 1 95.56 26 ILE B C 1
ATOM 2626 O O . ILE B 1 26 ? 12.602 36.25 2.271 1 95.56 26 ILE B O 1
ATOM 2630 N N . PRO B 1 27 ? 12.648 38.312 3.104 1 95.62 27 PRO B N 1
ATOM 2631 C CA . PRO B 1 27 ? 13.492 37.844 4.195 1 95.62 27 PRO B CA 1
ATOM 2632 C C . PRO B 1 27 ? 12.844 36.719 4.988 1 95.62 27 PRO B C 1
ATOM 2634 O O . PRO B 1 27 ? 11.633 36.75 5.242 1 95.62 27 PRO B O 1
ATOM 2637 N N . PHE B 1 28 ? 13.617 35.688 5.27 1 96.62 28 PHE B N 1
ATOM 2638 C CA . PHE B 1 28 ? 13.148 34.469 5.938 1 96.62 28 PHE B CA 1
ATOM 2639 C C . PHE B 1 28 ? 13.969 34.219 7.195 1 96.62 28 PHE B C 1
ATOM 2641 O O . PHE B 1 28 ? 15.203 34.281 7.168 1 96.62 28 PHE B O 1
ATOM 2648 N N . GLU B 1 29 ? 13.258 33.969 8.266 1 95.38 29 GLU B N 1
ATOM 2649 C CA . GLU B 1 29 ? 13.898 33.625 9.531 1 95.38 29 GLU B CA 1
ATOM 2650 C C . GLU B 1 29 ? 13.211 32.438 10.195 1 95.38 29 GLU B C 1
ATOM 2652 O O . GLU B 1 29 ? 11.984 32.312 10.133 1 95.38 29 GLU B O 1
ATOM 2657 N N . TYR B 1 30 ? 13.977 31.516 10.734 1 93.56 30 TYR B N 1
ATOM 2658 C CA . TYR B 1 30 ? 13.398 30.359 11.406 1 93.56 30 TYR B CA 1
ATOM 2659 C C . TYR B 1 30 ? 13.883 30.266 12.852 1 93.56 30 TYR B C 1
ATOM 2661 O O . TYR B 1 30 ? 13.531 29.328 13.57 1 93.56 30 TYR B O 1
ATOM 2669 N N . ARG B 1 31 ? 14.867 31.281 13.289 1 88.75 31 ARG B N 1
ATOM 2670 C CA . ARG B 1 31 ? 15.297 31.469 14.672 1 88.75 31 ARG B CA 1
ATOM 2671 C C . ARG B 1 31 ? 14.562 32.625 15.328 1 88.75 31 ARG B C 1
ATOM 2673 O O . ARG B 1 31 ? 14.914 33.781 15.117 1 88.75 31 ARG B O 1
ATOM 2680 N N . PRO B 1 32 ? 13.5 32.281 16.109 1 82.06 32 PRO B N 1
ATOM 2681 C CA . PRO B 1 32 ? 12.641 33.344 16.625 1 82.06 32 PRO B CA 1
ATOM 2682 C C . PRO B 1 32 ? 13.422 34.438 17.359 1 82.06 32 PRO B C 1
ATOM 2684 O O . PRO B 1 32 ? 13.031 35.594 17.328 1 82.06 32 PRO B O 1
ATOM 2687 N N . ASP B 1 33 ? 14.492 34.125 17.922 1 87.38 33 ASP B N 1
ATOM 2688 C CA . ASP B 1 33 ? 15.273 35.062 18.703 1 87.38 33 ASP B CA 1
ATOM 2689 C C . ASP B 1 33 ? 16.188 35.906 17.812 1 87.38 33 ASP B C 1
ATOM 2691 O O . ASP B 1 33 ? 16.781 36.875 18.266 1 87.38 33 ASP B O 1
ATOM 2695 N N . ALA B 1 34 ? 16.188 35.594 16.609 1 89.81 34 ALA B N 1
ATOM 2696 C CA . ALA B 1 34 ? 17.109 36.281 15.703 1 89.81 34 ALA B CA 1
ATOM 2697 C C . ALA B 1 34 ? 16.422 37.438 14.984 1 89.81 34 ALA B C 1
ATOM 2699 O O . ALA B 1 34 ? 17.031 38.062 14.125 1 89.81 34 ALA B O 1
ATOM 2700 N N . ILE B 1 35 ? 15.188 37.688 15.367 1 90.88 35 ILE B N 1
ATOM 2701 C CA . ILE B 1 35 ? 14.469 38.75 14.672 1 90.88 35 ILE B CA 1
ATOM 2702 C C . ILE B 1 35 ? 13.602 39.531 15.664 1 90.88 35 ILE B C 1
ATOM 2704 O O . ILE B 1 35 ? 13.023 38.938 16.578 1 90.88 35 ILE B O 1
ATOM 2708 N N . ALA B 1 36 ? 13.57 40.812 15.484 1 93.12 36 ALA B N 1
ATOM 2709 C CA . ALA B 1 36 ? 12.695 41.625 16.297 1 93.12 36 ALA B CA 1
ATOM 2710 C C . ALA B 1 36 ? 11.227 41.375 15.977 1 93.12 36 ALA B C 1
ATOM 2712 O O . ALA B 1 36 ? 10.844 41.281 14.805 1 93.12 36 ALA B O 1
ATOM 2713 N N . PRO B 1 37 ? 10.469 41.188 17.031 1 93.19 37 PRO B N 1
ATOM 2714 C CA . PRO B 1 37 ? 9.055 40.844 16.812 1 93.19 37 PRO B CA 1
ATOM 2715 C C . PRO B 1 37 ? 8.352 41.844 15.875 1 93.19 37 PRO B C 1
ATOM 2717 O O . PRO B 1 37 ? 7.488 41.438 15.094 1 93.19 37 PRO B O 1
ATOM 2720 N N . ASP B 1 38 ? 8.68 43.062 15.953 1 93.31 38 ASP B N 1
ATOM 2721 C CA . ASP B 1 38 ? 7.996 44.094 15.156 1 93.31 38 ASP B CA 1
ATOM 2722 C C . ASP B 1 38 ? 8.422 44 13.688 1 93.31 38 ASP B C 1
ATOM 2724 O O . ASP B 1 38 ? 7.801 44.625 12.828 1 93.31 38 ASP B O 1
ATOM 2728 N N . ALA B 1 39 ? 9.414 43.219 13.414 1 94.44 39 ALA B N 1
ATOM 2729 C CA . ALA B 1 39 ? 9.891 43.062 12.039 1 94.44 39 ALA B CA 1
ATOM 2730 C C . ALA B 1 39 ? 9.164 41.906 11.344 1 94.44 39 ALA B C 1
ATOM 2732 O O . ALA B 1 39 ? 9.25 41.781 10.125 1 94.44 39 ALA B O 1
ATOM 2733 N N . VAL B 1 40 ? 8.469 41.125 12.055 1 96.06 40 VAL B N 1
ATOM 2734 C CA . VAL B 1 40 ? 7.777 39.969 11.508 1 96.06 40 VAL B CA 1
ATOM 2735 C C . VAL B 1 40 ? 6.457 40.406 10.875 1 96.06 40 VAL B C 1
ATOM 2737 O O . VAL B 1 40 ? 5.594 40.969 11.555 1 96.06 40 VAL B O 1
ATOM 2740 N N . ARG B 1 41 ? 6.281 40.156 9.602 1 96.38 41 ARG B N 1
ATOM 2741 C CA . ARG B 1 41 ? 5.059 40.5 8.891 1 96.38 41 ARG B CA 1
ATOM 2742 C C . ARG B 1 41 ? 4.242 39.25 8.555 1 96.38 41 ARG B C 1
ATOM 2744 O O . ARG B 1 41 ? 3.02 39.344 8.414 1 96.38 41 ARG B O 1
ATOM 2751 N N . PHE B 1 42 ? 4.969 38.188 8.352 1 97.19 42 PHE B N 1
ATOM 2752 C CA . PHE B 1 42 ? 4.363 36.906 8.062 1 97.19 42 PHE B CA 1
ATOM 2753 C C . PHE B 1 42 ? 4.84 35.844 9.062 1 97.19 42 PHE B C 1
ATOM 2755 O O . PHE B 1 42 ? 6.02 35.812 9.414 1 97.19 42 PHE B O 1
ATOM 2762 N N . LEU B 1 43 ? 3.906 35.094 9.516 1 95.69 43 LEU B N 1
ATOM 2763 C CA . LEU B 1 43 ? 4.23 34.031 10.461 1 95.69 43 LEU B CA 1
ATOM 2764 C C . LEU B 1 43 ? 3.721 32.688 9.953 1 95.69 43 LEU B C 1
ATOM 2766 O O . LEU B 1 43 ? 2.539 32.531 9.625 1 95.69 43 LEU B O 1
ATOM 2770 N N . ALA B 1 44 ? 4.59 31.703 9.812 1 95.06 44 ALA B N 1
ATOM 2771 C CA . ALA B 1 44 ? 4.238 30.328 9.484 1 95.06 44 ALA B CA 1
ATOM 2772 C C . ALA B 1 44 ? 4.449 29.406 10.688 1 95.06 44 ALA B C 1
ATOM 2774 O O . ALA B 1 44 ? 5.57 29.281 11.188 1 95.06 44 ALA B O 1
ATOM 2775 N N . VAL B 1 45 ? 3.348 28.781 11.062 1 92.25 45 VAL B N 1
ATOM 2776 C CA . VAL B 1 45 ? 3.473 28.062 12.328 1 92.25 45 VAL B CA 1
ATOM 2777 C C . VAL B 1 45 ? 2.695 26.75 12.258 1 92.25 45 VAL B C 1
ATOM 2779 O O . VAL B 1 45 ? 1.711 26.641 11.523 1 92.25 45 VAL B O 1
ATOM 2782 N N . TRP B 1 46 ? 3.191 25.703 12.914 1 85.12 46 TRP B N 1
ATOM 2783 C CA . TRP B 1 46 ? 2.488 24.438 13.055 1 85.12 46 TRP B CA 1
ATOM 2784 C C . TRP B 1 46 ? 1.552 24.453 14.258 1 85.12 46 TRP B C 1
ATOM 2786 O O . TRP B 1 46 ? 0.333 24.344 14.109 1 85.12 46 TRP B O 1
ATOM 2796 N N . HIS B 1 47 ? 2.076 24.656 15.445 1 82.75 47 HIS B N 1
ATOM 2797 C CA . HIS B 1 47 ? 1.33 24.797 16.688 1 82.75 47 HIS B CA 1
ATOM 2798 C C . HIS B 1 47 ? 1.723 26.062 17.422 1 82.75 47 HIS B C 1
ATOM 2800 O O . HIS B 1 47 ? 2.75 26.109 18.109 1 82.75 47 HIS B O 1
ATOM 2806 N N . PRO B 1 48 ? 0.884 27.047 17.281 1 82.19 48 PRO B N 1
ATOM 2807 C CA . PRO B 1 48 ? 1.246 28.281 17.984 1 82.19 48 PRO B CA 1
ATOM 2808 C C . PRO B 1 48 ? 1.045 28.188 19.484 1 82.19 48 PRO B C 1
ATOM 2810 O O . PRO B 1 48 ? -0.022 27.781 19.953 1 82.19 48 PRO B O 1
ATOM 2813 N N . PRO B 1 49 ? 2.098 28.5 20.172 1 80.88 49 PRO B N 1
ATOM 2814 C CA . PRO B 1 49 ? 1.896 28.594 21.625 1 80.88 49 PRO B CA 1
ATOM 2815 C C . PRO B 1 49 ? 0.874 29.656 22.016 1 80.88 49 PRO B C 1
ATOM 2817 O O . PRO B 1 49 ? 0.646 30.609 21.25 1 80.88 49 PRO B O 1
ATOM 2820 N N . ALA B 1 50 ? 0.367 29.484 23.188 1 80.5 50 ALA B N 1
ATOM 2821 C CA . ALA B 1 50 ? -0.604 30.453 23.688 1 80.5 50 ALA B CA 1
ATOM 2822 C C . ALA B 1 50 ? 0.009 31.844 23.766 1 80.5 50 ALA B C 1
ATOM 2824 O O . ALA B 1 50 ? 1.133 32 24.25 1 80.5 50 ALA B O 1
ATOM 2825 N N . GLY B 1 51 ? -0.629 32.781 23.266 1 81.94 51 GLY B N 1
ATOM 2826 C CA . GLY B 1 51 ? -0.215 34.188 23.359 1 81.94 51 GLY B CA 1
ATOM 2827 C C . GLY B 1 51 ? 0.851 34.562 22.359 1 81.94 51 GLY B C 1
ATOM 2828 O O . GLY B 1 51 ? 1.334 35.688 22.359 1 81.94 51 GLY B O 1
ATOM 2829 N N . MET B 1 52 ? 1.229 33.688 21.516 1 84.81 52 MET B N 1
ATOM 2830 C CA . MET B 1 52 ? 2.314 33.906 20.562 1 84.81 52 MET B CA 1
ATOM 2831 C C . MET B 1 52 ? 2.012 35.125 19.672 1 84.81 52 MET B C 1
ATOM 2833 O O . MET B 1 52 ? 2.891 35.938 19.406 1 84.81 52 MET B O 1
ATOM 2837 N N . LEU B 1 53 ? 0.808 35.281 19.281 1 87.75 53 LEU B N 1
ATOM 2838 C CA . LEU B 1 53 ? 0.458 36.281 18.266 1 87.75 53 LEU B CA 1
ATOM 2839 C C . LEU B 1 53 ? 0.584 37.688 18.828 1 87.75 53 LEU B C 1
ATOM 2841 O O . LEU B 1 53 ? 0.795 38.656 18.062 1 87.75 53 LEU B O 1
ATOM 2845 N N . GLN B 1 54 ? 0.484 37.75 20.109 1 87.38 54 GLN B N 1
ATOM 2846 C CA . GLN B 1 54 ? 0.583 39.062 20.75 1 87.38 54 GLN B CA 1
ATOM 2847 C C . GLN B 1 54 ? 2.004 39.625 20.672 1 87.38 54 GLN B C 1
ATOM 2849 O O . GLN B 1 54 ? 2.219 40.812 20.797 1 87.38 54 GLN B O 1
ATOM 2854 N N . ARG B 1 55 ? 2.838 38.719 20.453 1 89.31 55 ARG B N 1
ATOM 2855 C CA . ARG B 1 55 ? 4.246 39.094 20.375 1 89.31 55 ARG B CA 1
ATOM 2856 C C . ARG B 1 55 ? 4.543 39.844 19.062 1 89.31 55 ARG B C 1
ATOM 2858 O O . ARG B 1 55 ? 5.504 40.594 18.984 1 89.31 55 ARG B O 1
ATOM 2865 N N . TYR B 1 56 ? 3.711 39.562 18.109 1 92.38 56 TYR B N 1
ATOM 2866 C CA . TYR B 1 56 ? 3.986 40.094 16.781 1 92.38 56 TYR B CA 1
ATOM 2867 C C . TYR B 1 56 ? 2.951 41.156 16.375 1 92.38 56 TYR B C 1
ATOM 2869 O O . TYR B 1 56 ? 1.932 40.812 15.766 1 92.38 56 TYR B O 1
ATOM 2877 N N . SER B 1 57 ? 3.248 42.406 16.578 1 90.06 57 SER B N 1
ATOM 2878 C CA . SER B 1 57 ? 2.287 43.5 16.484 1 90.06 57 SER B CA 1
ATOM 2879 C C . SER B 1 57 ? 2.033 43.875 15.031 1 90.06 57 SER B C 1
ATOM 2881 O O . SER B 1 57 ? 1.018 44.5 14.711 1 90.06 57 SER B O 1
ATOM 2883 N N . ASN B 1 58 ? 2.932 43.562 14.148 1 94.31 58 ASN B N 1
ATOM 2884 C CA . ASN B 1 58 ? 2.814 44 12.766 1 94.31 58 ASN B CA 1
ATOM 2885 C C . ASN B 1 58 ? 2.463 42.875 11.828 1 94.31 58 ASN B C 1
ATOM 2887 O O . ASN B 1 58 ? 2.656 42.969 10.617 1 94.31 58 ASN B O 1
ATOM 2891 N N . LEU B 1 59 ? 1.976 41.781 12.367 1 95.25 59 LEU B N 1
ATOM 2892 C CA . LEU B 1 59 ? 1.672 40.594 11.586 1 95.25 59 LEU B CA 1
ATOM 2893 C C . LEU B 1 59 ? 0.579 40.875 10.562 1 95.25 59 LEU B C 1
ATOM 2895 O O . LEU B 1 59 ? -0.454 41.469 10.898 1 95.25 59 LEU B O 1
ATOM 2899 N N . GLU B 1 60 ? 0.841 40.469 9.336 1 96.25 60 GLU B N 1
ATOM 2900 C CA . GLU B 1 60 ? -0.116 40.688 8.25 1 96.25 60 GLU B CA 1
ATOM 2901 C C . GLU B 1 60 ? -0.854 39.375 7.902 1 96.25 60 GLU B C 1
ATOM 2903 O O . GLU B 1 60 ? -2.029 39.406 7.535 1 96.25 60 GLU B O 1
ATOM 2908 N N . VAL B 1 61 ? -0.153 38.312 7.922 1 97 61 VAL B N 1
ATOM 2909 C CA . VAL B 1 61 ? -0.737 37.031 7.57 1 97 61 VAL B CA 1
ATOM 2910 C C . VAL B 1 61 ? -0.196 35.938 8.5 1 97 61 VAL B C 1
ATOM 2912 O O . VAL B 1 61 ? 0.991 35.938 8.836 1 97 61 VAL B O 1
ATOM 2915 N N . LEU B 1 62 ? -1.059 35.125 8.938 1 95.56 62 LEU B N 1
ATOM 2916 C CA . LEU B 1 62 ? -0.713 33.906 9.672 1 95.56 62 LEU B CA 1
ATOM 2917 C C . LEU B 1 62 ? -0.896 32.656 8.797 1 95.56 62 LEU B C 1
ATOM 2919 O O . LEU B 1 62 ? -2.006 32.375 8.344 1 95.56 62 LEU B O 1
ATOM 2923 N N . PHE B 1 63 ? 0.231 31.953 8.57 1 95.5 63 PHE B N 1
ATOM 2924 C CA . PHE B 1 63 ? 0.198 30.734 7.766 1 95.5 63 PHE B CA 1
ATOM 2925 C C . PHE B 1 63 ? 0.226 29.5 8.656 1 95.5 63 PHE B C 1
ATOM 2927 O O . PHE B 1 63 ? 1.123 29.344 9.492 1 95.5 63 PHE B O 1
ATOM 2934 N N . SER B 1 64 ? -0.788 28.656 8.453 1 92.56 64 SER B N 1
ATOM 2935 C CA . SER B 1 64 ? -0.712 27.312 9.023 1 92.56 64 SER B CA 1
ATOM 2936 C C . SER B 1 64 ? 0.201 26.406 8.203 1 92.56 64 SER B C 1
ATOM 2938 O O . SER B 1 64 ? 0.133 26.406 6.969 1 92.56 64 SER B O 1
ATOM 2940 N N . LEU B 1 65 ? 1.05 25.672 8.852 1 91.31 65 LEU B N 1
ATOM 2941 C CA . LEU B 1 65 ? 1.946 24.766 8.133 1 91.31 65 LEU B CA 1
ATOM 2942 C C . LEU B 1 65 ? 1.278 23.422 7.891 1 91.31 65 LEU B C 1
ATOM 2944 O O . LEU B 1 65 ? 1.886 22.516 7.312 1 91.31 65 LEU B O 1
ATOM 2948 N N . GLY B 1 66 ? -0.006 23.266 8.18 1 87.94 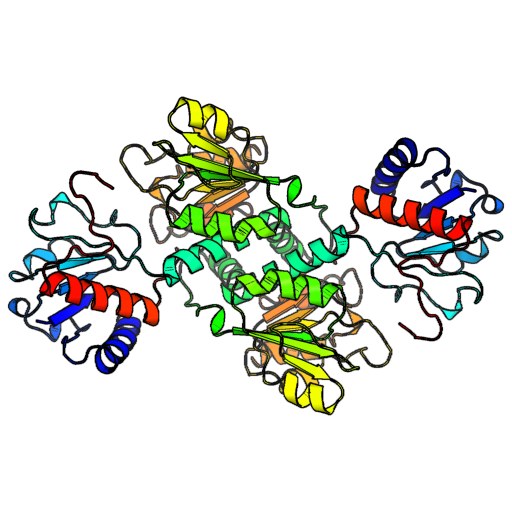66 GLY B N 1
ATOM 2949 C CA . GLY B 1 66 ? -0.808 22.078 7.91 1 87.94 66 GLY B CA 1
ATOM 2950 C C . GLY B 1 66 ? -2.049 22.375 7.09 1 87.94 66 GLY B C 1
ATOM 2951 O O . GLY B 1 66 ? -2.406 23.547 6.891 1 87.94 66 GLY B O 1
ATOM 2952 N N . ALA B 1 67 ? -2.662 21.312 6.68 1 85.56 67 ALA B N 1
ATOM 2953 C CA . ALA B 1 67 ? -3.873 21.438 5.871 1 85.56 67 ALA B CA 1
ATOM 2954 C C . ALA B 1 67 ? -5.055 21.891 6.719 1 85.56 67 ALA B C 1
ATOM 2956 O O . ALA B 1 67 ? -6.035 22.422 6.191 1 85.56 67 ALA B O 1
ATOM 2957 N N . GLY B 1 68 ? -5.016 21.594 7.988 1 82.81 68 GLY B N 1
ATOM 2958 C CA . GLY B 1 68 ? -6.055 22.016 8.914 1 82.81 68 GLY B CA 1
ATOM 2959 C C . GLY B 1 68 ? -5.629 23.188 9.789 1 82.81 68 GLY B C 1
ATOM 2960 O O . GLY B 1 68 ? -4.473 23.609 9.742 1 82.81 68 GLY B O 1
ATOM 2961 N N . VAL B 1 69 ? -6.641 23.734 10.594 1 86.06 69 VAL B N 1
ATOM 2962 C CA . VAL B 1 69 ? -6.336 24.875 11.445 1 86.06 69 VAL B CA 1
ATOM 2963 C C . VAL B 1 69 ? -6.941 24.672 12.836 1 86.06 69 VAL B C 1
ATOM 2965 O O . VAL B 1 69 ? -7.105 25.625 13.594 1 86.06 69 VAL B O 1
ATOM 2968 N N . ASP B 1 70 ? -7.254 23.438 13.102 1 82.19 70 ASP B N 1
ATOM 2969 C CA . ASP B 1 70 ? -7.934 23.141 14.359 1 82.19 70 ASP B CA 1
ATOM 2970 C C . ASP B 1 70 ? -7.012 23.375 15.547 1 82.19 70 ASP B C 1
ATOM 2972 O O . ASP B 1 70 ? -7.477 23.547 16.688 1 82.19 70 ASP B O 1
ATOM 2976 N N . GLN B 1 71 ? -5.773 23.406 15.336 1 80.5 71 GLN B N 1
ATOM 2977 C CA . GLN B 1 71 ? -4.816 23.625 16.406 1 80.5 71 GLN B CA 1
ATOM 2978 C C . GLN B 1 71 ? -4.766 25.094 16.812 1 80.5 71 GLN B C 1
ATOM 2980 O O . GLN B 1 71 ? -4.168 25.453 17.828 1 80.5 71 GLN B O 1
ATOM 2985 N N . PHE B 1 72 ? -5.406 25.875 15.984 1 84.62 72 PHE B N 1
ATOM 2986 C CA . PHE B 1 72 ? -5.434 27.312 16.281 1 84.62 72 PHE B CA 1
ATOM 2987 C C . PHE B 1 72 ? -6.676 27.672 17.078 1 84.62 72 PHE B C 1
ATOM 2989 O O . PHE B 1 72 ? -7.773 27.188 16.797 1 84.62 72 PHE B O 1
ATOM 2996 N N . ASP B 1 73 ? -6.438 28.391 18.156 1 82.44 73 ASP B N 1
ATOM 2997 C CA . ASP B 1 73 ? -7.574 29.031 18.812 1 82.44 73 ASP B CA 1
ATOM 2998 C C . ASP B 1 73 ? -8.031 30.266 18.047 1 82.44 73 ASP B C 1
ATOM 3000 O O . ASP B 1 73 ? -7.449 31.344 18.188 1 82.44 73 ASP B O 1
ATOM 3004 N N . LEU B 1 74 ? -9.023 30.047 17.297 1 81.94 74 LEU B N 1
ATOM 3005 C CA . LEU B 1 74 ? -9.484 31.109 16.391 1 81.94 74 LEU B CA 1
ATOM 3006 C C . LEU B 1 74 ? -9.891 32.344 17.188 1 81.94 74 LEU B C 1
ATOM 3008 O O . LEU B 1 74 ? -9.82 33.469 16.672 1 81.94 74 LEU B O 1
ATOM 3012 N N . GLY B 1 75 ? -10.258 32.094 18.422 1 79.44 75 GLY B N 1
ATOM 3013 C CA . GLY B 1 75 ? -10.609 33.219 19.281 1 79.44 75 GLY B CA 1
ATOM 3014 C C . GLY B 1 75 ? -9.414 34.094 19.641 1 79.44 75 GLY B C 1
ATOM 3015 O O . GLY B 1 75 ? -9.578 35.25 19.984 1 79.44 75 GLY B O 1
ATOM 3016 N N . ASP B 1 76 ? -8.25 33.531 19.531 1 83.5 76 ASP B N 1
ATOM 3017 C CA . ASP B 1 76 ? -7.027 34.219 19.891 1 83.5 76 ASP B CA 1
ATOM 3018 C C . ASP B 1 76 ? -6.461 35 18.688 1 83.5 76 ASP B C 1
ATOM 3020 O O . ASP B 1 76 ? -5.551 35.812 18.828 1 83.5 76 ASP B O 1
ATOM 3024 N N . ILE B 1 77 ? -7.016 34.75 17.562 1 88.12 77 ILE B N 1
ATOM 3025 C CA . ILE B 1 77 ? -6.52 35.375 16.328 1 88.12 77 ILE B CA 1
ATOM 3026 C C . ILE B 1 77 ? -7.34 36.625 16.031 1 88.12 77 ILE B C 1
ATOM 3028 O O . ILE B 1 77 ? -8.562 36.562 15.898 1 88.12 77 ILE B O 1
ATOM 3032 N N . PRO B 1 78 ? -6.668 37.719 16.016 1 87.5 78 PRO B N 1
ATOM 3033 C CA . PRO B 1 78 ? -7.406 38.938 15.656 1 87.5 78 PRO B CA 1
ATOM 3034 C C . PRO B 1 78 ? -8.273 38.781 14.414 1 87.5 78 PRO B C 1
ATOM 3036 O O . PRO B 1 78 ? -7.879 38.094 13.469 1 87.5 78 PRO B O 1
ATOM 3039 N N . GLN B 1 79 ? -9.43 39.344 14.352 1 85.06 79 GLN B N 1
ATOM 3040 C CA . GLN B 1 79 ? -10.422 39.156 13.297 1 85.06 79 GLN B CA 1
ATOM 3041 C C . GLN B 1 79 ? -9.875 39.594 11.945 1 85.06 79 GLN B C 1
ATOM 3043 O O . GLN B 1 79 ? -10.242 39.062 10.906 1 85.06 79 GLN B O 1
ATOM 3048 N N . ASP B 1 80 ? -9.016 40.594 12 1 88.31 80 ASP B N 1
ATOM 3049 C CA . ASP B 1 80 ? -8.531 41.156 10.75 1 88.31 80 ASP B CA 1
ATOM 3050 C C . ASP B 1 80 ? -7.254 40.469 10.281 1 88.31 80 ASP B C 1
ATOM 3052 O O . ASP B 1 80 ? -6.715 40.812 9.227 1 88.31 80 ASP B O 1
ATOM 3056 N N . LEU B 1 81 ? -6.777 39.562 11.062 1 93.5 81 LEU B N 1
ATOM 3057 C CA . LEU B 1 81 ? -5.578 38.844 10.672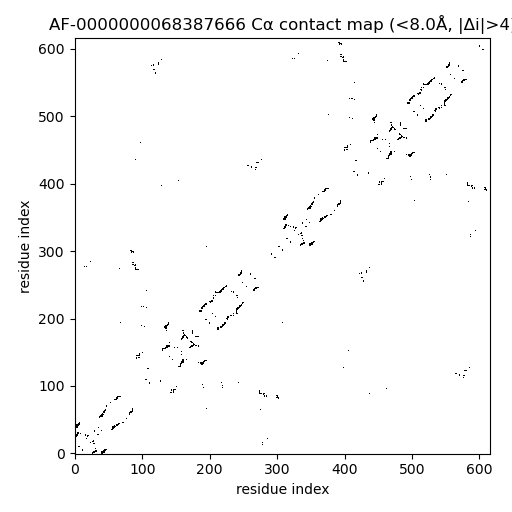 1 93.5 81 LEU B CA 1
ATOM 3058 C C . LEU B 1 81 ? -5.941 37.594 9.867 1 93.5 81 LEU B C 1
ATOM 3060 O O . LEU B 1 81 ? -6.527 36.656 10.406 1 93.5 81 LEU B O 1
ATOM 3064 N N . PRO B 1 82 ? -5.578 37.594 8.57 1 94.69 82 PRO B N 1
ATOM 3065 C CA . PRO B 1 82 ? -5.891 36.406 7.754 1 94.69 82 PRO B CA 1
ATOM 3066 C C . PRO B 1 82 ? -5.137 35.156 8.211 1 94.69 82 PRO B C 1
ATOM 3068 O O . PRO B 1 82 ? -3.953 35.25 8.547 1 94.69 82 PRO B O 1
ATOM 3071 N N . LEU B 1 83 ? -5.852 34.125 8.305 1 94.31 83 LEU B N 1
ATOM 3072 C CA . LEU B 1 83 ? -5.301 32.781 8.531 1 94.31 83 LEU B CA 1
ATOM 3073 C C . LEU B 1 83 ? -5.383 31.938 7.262 1 94.31 83 LEU B C 1
ATOM 3075 O O . LEU B 1 83 ? -6.457 31.797 6.676 1 94.31 83 LEU B O 1
ATOM 3079 N N . VAL B 1 84 ? -4.211 31.469 6.832 1 94.94 84 VAL B N 1
ATOM 3080 C CA . VAL B 1 84 ? -4.141 30.719 5.582 1 94.94 84 VAL B CA 1
ATOM 3081 C C . VAL B 1 84 ? -3.646 29.297 5.848 1 94.94 84 VAL B C 1
ATOM 3083 O O . VAL B 1 84 ? -2.561 29.109 6.402 1 94.94 84 VAL B O 1
ATOM 3086 N N . ARG B 1 85 ? -4.453 28.344 5.473 1 93 85 ARG B N 1
ATOM 3087 C CA . ARG B 1 85 ? -4.012 26.969 5.625 1 93 85 ARG B CA 1
ATOM 3088 C C . ARG B 1 85 ? -3.094 26.562 4.477 1 93 85 ARG B C 1
ATOM 3090 O O . ARG B 1 85 ? -3.133 27.156 3.4 1 93 85 ARG B O 1
ATOM 3097 N N . MET B 1 86 ? -2.309 25.547 4.738 1 92.25 86 MET B N 1
ATOM 3098 C CA . MET B 1 86 ? -1.354 25.062 3.742 1 92.25 86 MET B CA 1
ATOM 3099 C C . MET B 1 86 ? -2.055 24.234 2.67 1 92.25 86 MET B C 1
ATOM 3101 O O . MET B 1 86 ? -2.701 23.234 2.979 1 92.25 86 MET B O 1
ATOM 3105 N N . ILE B 1 87 ? -2.041 24.719 1.471 1 90.44 87 ILE B N 1
ATOM 3106 C CA . ILE B 1 87 ? -2.486 23.969 0.302 1 90.44 87 ILE B CA 1
ATOM 3107 C C . ILE B 1 87 ? -1.317 23.766 -0.66 1 90.44 87 ILE B C 1
ATOM 3109 O O . ILE B 1 87 ? -0.932 24.688 -1.381 1 90.44 87 ILE B O 1
ATOM 3113 N N . GLU B 1 88 ? -0.741 22.656 -0.575 1 89.94 88 GLU B N 1
ATOM 3114 C CA . GLU B 1 88 ? 0.368 22.344 -1.47 1 89.94 88 GLU B CA 1
ATOM 3115 C C . GLU B 1 88 ? 0.342 20.875 -1.877 1 89.94 88 GLU B C 1
ATOM 3117 O O . GLU B 1 88 ? -0.211 20.031 -1.161 1 89.94 88 GLU B O 1
ATOM 3122 N N . PRO B 1 89 ? 0.792 20.484 -3.023 1 87.94 89 PRO B N 1
ATOM 3123 C CA . PRO B 1 89 ? 0.664 19.1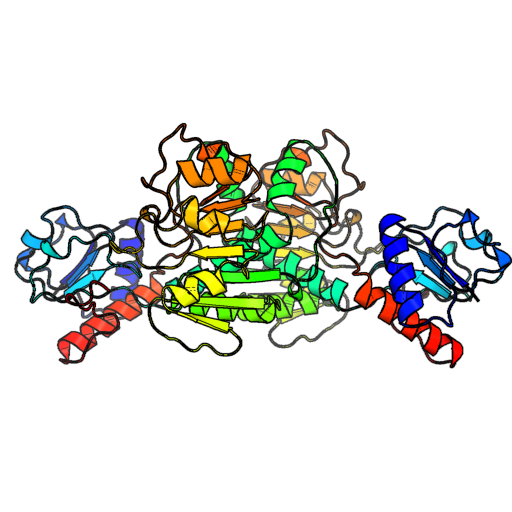56 -3.615 1 87.94 89 PRO B CA 1
ATOM 3124 C C . PRO B 1 89 ? 1.21 18.047 -2.709 1 87.94 89 PRO B C 1
ATOM 3126 O O . PRO B 1 89 ? 0.674 16.938 -2.691 1 87.94 89 PRO B O 1
ATOM 3129 N N . GLY B 1 90 ? 2.188 18.344 -2.025 1 89.62 90 GLY B N 1
ATOM 3130 C CA . GLY B 1 90 ? 2.82 17.328 -1.182 1 89.62 90 GLY B CA 1
ATOM 3131 C C . GLY B 1 90 ? 1.904 16.797 -0.095 1 89.62 90 GLY B C 1
ATOM 3132 O O . GLY B 1 90 ? 1.953 15.617 0.242 1 89.62 90 GLY B O 1
ATOM 3133 N N . ILE B 1 91 ? 1.06 17.641 0.454 1 91.56 91 ILE B N 1
ATOM 3134 C CA . ILE B 1 91 ? 0.127 17.234 1.5 1 91.56 91 ILE B CA 1
ATOM 3135 C C . ILE B 1 91 ? -0.902 16.266 0.925 1 91.56 91 ILE B C 1
ATOM 3137 O O . ILE B 1 91 ? -1.126 15.188 1.482 1 91.56 91 ILE B O 1
ATOM 3141 N N . ALA B 1 92 ? -1.478 16.641 -0.214 1 92.5 92 ALA B N 1
ATOM 3142 C CA . ALA B 1 92 ? -2.496 15.805 -0.849 1 92.5 92 ALA B CA 1
ATOM 3143 C C . ALA B 1 92 ? -1.903 14.477 -1.319 1 92.5 92 ALA B C 1
ATOM 3145 O O . ALA B 1 92 ? -2.506 13.422 -1.126 1 92.5 92 ALA B O 1
ATOM 3146 N N . GLU B 1 93 ? -0.754 14.586 -1.914 1 93.62 93 GLU B N 1
ATOM 3147 C CA . GLU B 1 93 ? -0.087 13.383 -2.4 1 93.62 93 GLU B CA 1
ATOM 3148 C C . GLU B 1 93 ? 0.281 12.445 -1.25 1 93.62 93 GLU B C 1
ATOM 3150 O O . GLU B 1 93 ? 0.09 11.234 -1.343 1 93.62 93 GLU B O 1
ATOM 3155 N N . GLY B 1 94 ? 0.811 13.047 -0.232 1 94.88 94 GLY B N 1
ATOM 3156 C CA . GLY B 1 94 ? 1.141 12.258 0.943 1 94.88 94 GLY B CA 1
ATOM 3157 C C . GLY B 1 94 ? -0.06 11.547 1.54 1 94.88 94 GLY B C 1
ATOM 3158 O O . GLY B 1 94 ? 0.018 10.367 1.877 1 94.88 94 GLY B O 1
ATOM 3159 N N . MET B 1 95 ? -1.149 12.234 1.627 1 96.19 95 MET B N 1
ATOM 3160 C CA . MET B 1 95 ? -2.373 11.648 2.162 1 96.19 95 MET B CA 1
ATOM 3161 C C . MET B 1 95 ? -2.869 10.516 1.268 1 96.19 95 MET B C 1
ATOM 3163 O O . MET B 1 95 ? -3.252 9.453 1.758 1 96.19 95 MET B O 1
ATOM 3167 N N . ALA B 1 96 ? -2.844 10.742 -0.024 1 96.5 96 ALA B N 1
ATOM 3168 C CA . ALA B 1 96 ? -3.281 9.734 -0.984 1 96.5 96 ALA B CA 1
ATOM 3169 C C . ALA B 1 96 ? -2.449 8.461 -0.857 1 96.5 96 ALA B C 1
ATOM 3171 O O . ALA B 1 96 ? -2.994 7.355 -0.87 1 96.5 96 ALA B O 1
ATOM 3172 N N . GLU B 1 97 ? -1.164 8.625 -0.721 1 96.5 97 GLU B N 1
ATOM 3173 C CA . GLU B 1 97 ? -0.26 7.496 -0.537 1 96.5 97 GLU B CA 1
ATOM 3174 C C . GLU B 1 97 ? -0.584 6.734 0.745 1 96.5 97 GLU B C 1
ATOM 3176 O O . GLU B 1 97 ? -0.732 5.508 0.725 1 96.5 97 GLU B O 1
ATOM 3181 N N . TYR B 1 98 ? -0.764 7.469 1.801 1 97.75 98 TYR B N 1
ATOM 3182 C CA . TYR B 1 98 ? -0.996 6.859 3.105 1 97.75 98 TYR B CA 1
ATOM 3183 C C . TYR B 1 98 ? -2.303 6.074 3.117 1 97.75 98 TYR B C 1
ATOM 3185 O O . TYR B 1 98 ? -2.342 4.93 3.574 1 97.75 98 TYR B O 1
ATOM 3193 N N . VAL B 1 99 ? -3.316 6.676 2.645 1 98.44 99 VAL B N 1
ATOM 3194 C CA . VAL B 1 99 ? -4.629 6.039 2.656 1 98.44 99 VAL B CA 1
ATOM 3195 C C . VAL B 1 99 ? -4.613 4.809 1.753 1 98.44 99 VAL B C 1
ATOM 3197 O O . VAL B 1 99 ? -5.105 3.744 2.135 1 98.44 99 VAL B O 1
ATOM 3200 N N . SER B 1 100 ? -4.043 4.926 0.576 1 97.19 100 SER B N 1
ATOM 3201 C CA . SER B 1 100 ? -3.961 3.787 -0.333 1 97.19 100 SER B CA 1
ATOM 3202 C C . SER B 1 100 ? -3.191 2.631 0.298 1 97.19 100 SER B C 1
ATOM 3204 O O . SER B 1 100 ? -3.627 1.479 0.236 1 97.19 100 SER B O 1
ATOM 3206 N N . LEU B 1 101 ? -2.072 2.982 0.875 1 97.38 101 LEU B N 1
ATOM 3207 C CA . LEU B 1 101 ? -1.257 1.996 1.574 1 97.38 101 LEU B CA 1
ATOM 3208 C C . LEU B 1 101 ? -2.053 1.32 2.686 1 97.38 101 LEU B C 1
ATOM 3210 O O . LEU B 1 101 ? -2.053 0.092 2.795 1 97.38 101 LEU B O 1
ATOM 3214 N N . SER B 1 102 ? -2.748 2.092 3.436 1 98.56 102 SER B N 1
ATOM 3215 C CA . SER B 1 102 ? -3.514 1.576 4.566 1 98.56 102 SER B CA 1
ATOM 3216 C C . SER B 1 102 ? -4.637 0.657 4.098 1 98.56 102 SER B C 1
ATOM 3218 O O . SER B 1 102 ? -4.84 -0.421 4.66 1 98.56 102 SER B O 1
ATOM 3220 N N . VAL B 1 103 ? -5.332 1.069 3.062 1 98.38 103 VAL B N 1
ATOM 3221 C CA . VAL B 1 103 ? -6.414 0.262 2.512 1 98.38 103 VAL B CA 1
ATOM 3222 C C . VAL B 1 103 ? -5.859 -1.067 2.002 1 98.38 103 VAL B C 1
ATOM 3224 O O . VAL B 1 103 ? -6.426 -2.129 2.279 1 98.38 103 VAL B O 1
ATOM 3227 N N . MET B 1 104 ? -4.766 -1.015 1.346 1 96.75 104 MET B N 1
ATOM 3228 C CA . MET B 1 104 ? -4.176 -2.221 0.772 1 96.75 104 MET B CA 1
ATOM 3229 C C . MET B 1 104 ? -3.625 -3.129 1.865 1 96.75 104 MET B C 1
ATOM 3231 O O . MET B 1 104 ? -3.664 -4.355 1.737 1 96.75 104 MET B O 1
ATOM 3235 N N . LEU B 1 105 ? -3.064 -2.535 2.924 1 97.5 105 LEU B N 1
ATOM 3236 C CA . LEU B 1 105 ? -2.598 -3.307 4.07 1 97.5 105 LEU B CA 1
ATOM 3237 C C . LEU B 1 105 ? -3.725 -4.152 4.652 1 97.5 105 LEU B C 1
ATOM 3239 O O . LEU B 1 105 ? -3.521 -5.324 4.977 1 97.5 105 LEU B O 1
ATOM 3243 N N . LEU B 1 106 ? -4.852 -3.553 4.746 1 97.69 106 LEU B N 1
ATOM 3244 C CA . LEU B 1 106 ? -6.02 -4.238 5.285 1 97.69 106 LEU B CA 1
ATOM 3245 C C . LEU B 1 106 ? -6.523 -5.297 4.309 1 97.69 106 LEU B C 1
ATOM 3247 O O . LEU B 1 106 ? -6.805 -6.43 4.707 1 97.69 106 LEU B O 1
ATOM 3251 N N . HIS B 1 107 ? -6.57 -4.945 3.037 1 96.75 107 HIS B N 1
ATOM 3252 C CA . HIS B 1 107 ? -7.074 -5.824 1.987 1 96.75 107 HIS B CA 1
ATOM 3253 C C . HIS B 1 107 ? -6.227 -7.086 1.871 1 96.75 107 HIS B C 1
ATOM 3255 O O . HIS B 1 107 ? -6.762 -8.188 1.737 1 96.75 107 HIS B O 1
ATOM 3261 N N . ARG B 1 108 ? -4.879 -6.918 2.021 1 96.69 108 ARG B N 1
ATOM 3262 C CA . ARG B 1 108 ? -3.957 -8.008 1.724 1 96.69 108 ARG B CA 1
ATOM 3263 C C . ARG B 1 108 ? -3.443 -8.656 3.006 1 96.69 108 ARG B C 1
ATOM 3265 O O . ARG B 1 108 ? -2.533 -9.484 2.965 1 96.69 108 ARG B O 1
ATOM 3272 N N . HIS B 1 109 ? -3.98 -8.32 4.18 1 96.5 109 HIS B N 1
ATOM 3273 C CA . HIS B 1 109 ? -3.775 -8.953 5.477 1 96.5 109 HIS B CA 1
ATOM 3274 C C . HIS B 1 109 ? -2.324 -8.828 5.93 1 96.5 109 HIS B C 1
ATOM 3276 O O . HIS B 1 109 ? -1.78 -9.742 6.551 1 96.5 109 HIS B O 1
ATOM 3282 N N . PHE B 1 110 ? -1.646 -7.75 5.512 1 95.94 110 PHE B N 1
ATOM 3283 C CA . PHE B 1 110 ? -0.235 -7.602 5.848 1 95.94 110 PHE B CA 1
ATOM 3284 C C . PHE B 1 110 ? -0.044 -7.5 7.355 1 95.94 110 PHE B C 1
ATOM 3286 O O . PHE B 1 110 ? 0.953 -7.988 7.895 1 95.94 110 PHE B O 1
ATOM 3293 N N . LEU B 1 111 ? -1.008 -6.871 8.062 1 93.88 111 LEU B N 1
ATOM 3294 C CA . LEU B 1 111 ? -0.88 -6.734 9.508 1 93.88 111 LEU B CA 1
ATOM 3295 C C . LEU B 1 111 ? -0.995 -8.094 10.188 1 93.88 111 LEU B C 1
ATOM 3297 O O . LEU B 1 111 ? -0.383 -8.32 11.234 1 93.88 111 LEU B O 1
ATOM 3301 N N . ASP B 1 112 ? -1.773 -9.031 9.602 1 95.94 112 ASP B N 1
ATOM 3302 C CA . ASP B 1 112 ? -1.825 -10.406 10.094 1 95.94 112 ASP B CA 1
ATOM 3303 C C . ASP B 1 112 ? -0.472 -11.102 9.938 1 95.94 112 ASP B C 1
ATOM 3305 O O . ASP B 1 112 ? -0.074 -11.891 10.797 1 95.94 112 ASP B O 1
ATOM 3309 N N . TYR B 1 113 ? 0.193 -10.828 8.891 1 96.88 113 TYR B N 1
ATOM 3310 C CA . TYR B 1 113 ? 1.461 -11.492 8.609 1 96.88 113 TYR B CA 1
ATOM 3311 C C . TYR B 1 113 ? 2.555 -10.992 9.547 1 96.88 113 TYR B C 1
ATOM 3313 O O . TYR B 1 113 ? 3.514 -11.719 9.828 1 96.88 113 TYR B O 1
ATOM 3321 N N . VAL B 1 114 ? 2.398 -9.719 10.094 1 95 114 VAL B N 1
ATOM 3322 C CA . VAL B 1 114 ? 3.289 -9.258 11.156 1 95 114 VAL B CA 1
ATOM 3323 C C . VAL B 1 114 ? 3.215 -10.219 12.344 1 95 114 VAL B C 1
ATOM 3325 O O . VAL B 1 114 ? 4.246 -10.641 12.875 1 95 114 VAL B O 1
ATOM 3328 N N . GLY B 1 115 ? 1.988 -10.555 12.719 1 94.44 115 GLY B N 1
ATOM 3329 C CA . GLY B 1 115 ? 1.791 -11.492 13.812 1 94.44 115 GLY B CA 1
ATOM 3330 C C . GLY B 1 115 ? 2.277 -12.891 13.484 1 94.44 115 GLY B C 1
ATOM 3331 O O . GLY B 1 115 ? 2.912 -13.547 14.32 1 94.44 115 GLY B O 1
ATOM 3332 N N . GLN B 1 116 ? 2.02 -13.367 12.305 1 96.75 116 GLN B N 1
ATOM 3333 C CA . GLN B 1 116 ? 2.459 -14.695 11.883 1 96.75 116 GLN B CA 1
ATOM 3334 C C . GLN B 1 116 ? 3.98 -14.805 11.906 1 96.75 116 GLN B C 1
ATOM 3336 O O . GLN B 1 116 ? 4.531 -15.82 12.32 1 96.75 116 GLN B O 1
ATOM 3341 N N . GLN B 1 117 ? 4.625 -13.734 11.383 1 96.62 117 GLN B N 1
ATOM 3342 C CA . GLN B 1 117 ? 6.086 -13.742 11.375 1 96.62 117 GLN B CA 1
ATOM 3343 C C . GLN B 1 117 ? 6.645 -13.891 12.781 1 96.62 117 GLN B C 1
ATOM 3345 O O . GLN B 1 117 ? 7.551 -14.695 13.016 1 96.62 117 GLN B O 1
ATOM 3350 N N . ARG B 1 118 ? 6.082 -13.148 13.719 1 94.06 118 ARG B N 1
ATOM 3351 C CA . ARG B 1 118 ? 6.516 -13.227 15.117 1 94.06 118 ARG B CA 1
ATOM 3352 C C . ARG B 1 118 ? 6.309 -14.633 15.672 1 94.06 118 ARG B C 1
ATOM 3354 O O . ARG B 1 118 ? 7.117 -15.117 16.469 1 94.06 118 ARG B O 1
ATOM 3361 N N . ALA B 1 119 ? 5.281 -15.266 15.25 1 96.69 119 ALA B N 1
ATOM 3362 C CA . ALA B 1 119 ? 4.93 -16.609 15.727 1 96.69 119 ALA B CA 1
ATOM 3363 C C . ALA B 1 119 ? 5.602 -17.672 14.883 1 96.69 119 ALA B C 1
ATOM 3365 O O . ALA B 1 119 ? 5.422 -18.875 15.125 1 96.69 119 ALA B O 1
ATOM 3366 N N . GLU B 1 120 ? 6.371 -17.312 13.828 1 97.88 120 GLU B N 1
ATOM 3367 C CA . GLU B 1 120 ? 7.047 -18.203 12.891 1 97.88 120 GLU B CA 1
ATOM 3368 C C . GLU B 1 120 ? 6.055 -19.141 12.211 1 97.88 120 GLU B C 1
ATOM 3370 O O . GLU B 1 120 ? 6.277 -20.359 12.156 1 97.88 120 GLU B O 1
ATOM 3375 N N . VAL B 1 121 ? 4.977 -18.562 11.82 1 97.31 121 VAL B N 1
ATOM 3376 C CA . VAL B 1 121 ? 3.914 -19.281 11.125 1 97.31 121 VAL B CA 1
ATOM 3377 C C . VAL B 1 121 ? 3.869 -18.859 9.664 1 97.31 121 VAL B C 1
ATOM 3379 O O . VAL B 1 121 ? 3.838 -17.672 9.352 1 97.31 121 VAL B O 1
ATOM 3382 N N . TRP B 1 122 ? 3.938 -19.828 8.758 1 96.81 122 TRP B N 1
ATOM 3383 C CA . TRP B 1 122 ? 3.842 -19.625 7.316 1 96.81 122 TRP B CA 1
ATOM 3384 C C . TRP B 1 122 ? 2.488 -20.078 6.789 1 96.81 122 TRP B C 1
ATOM 3386 O O . TRP B 1 122 ? 2.34 -21.234 6.367 1 96.81 122 TRP B O 1
ATOM 3396 N N . LYS B 1 123 ? 1.498 -19.203 6.844 1 94.75 123 LYS B N 1
ATOM 3397 C CA . LYS B 1 123 ? 0.142 -19.562 6.441 1 94.75 123 LYS B CA 1
ATOM 3398 C C . LYS B 1 123 ? -0.505 -18.453 5.621 1 94.75 123 LYS B C 1
ATOM 3400 O O . LYS B 1 123 ? -0.674 -17.328 6.105 1 94.75 123 LYS B O 1
ATOM 3405 N N . LEU B 1 124 ? -0.838 -18.75 4.449 1 92.19 124 LEU B N 1
ATOM 3406 C CA . LEU B 1 124 ? -1.49 -17.812 3.545 1 92.19 124 LEU B CA 1
ATOM 3407 C C . LEU B 1 124 ? -2.926 -17.531 3.982 1 92.19 124 LEU B C 1
ATOM 3409 O O . LEU B 1 124 ? -3.648 -18.453 4.359 1 92.19 124 LEU B O 1
ATOM 3413 N N . LYS B 1 125 ? -3.301 -16.328 3.982 1 92.5 125 LYS B N 1
ATOM 3414 C CA . LYS B 1 125 ? -4.688 -15.914 4.191 1 92.5 125 LYS B CA 1
ATOM 3415 C C . LYS B 1 125 ? -5.352 -15.531 2.873 1 92.5 125 LYS B C 1
ATOM 3417 O O . LYS B 1 125 ? -4.797 -14.742 2.098 1 92.5 125 LYS B O 1
ATOM 3422 N N . ARG B 1 126 ? -6.465 -16.062 2.645 1 88.19 126 ARG B N 1
ATOM 3423 C CA . ARG B 1 126 ? -7.188 -15.805 1.403 1 88.19 126 ARG B CA 1
ATOM 3424 C C . ARG B 1 126 ? -7.648 -14.352 1.336 1 88.19 126 ARG B C 1
ATOM 3426 O O . ARG B 1 126 ? -8.094 -13.789 2.338 1 88.19 126 ARG B O 1
ATOM 3433 N N . PHE B 1 127 ? -7.48 -13.711 0.189 1 88.31 127 PHE B N 1
ATOM 3434 C CA . PHE B 1 127 ? -8.031 -12.383 -0.062 1 88.31 127 PHE B CA 1
ATOM 3435 C C . PHE B 1 127 ? -8.867 -12.383 -1.336 1 88.31 127 PHE B C 1
ATOM 3437 O O . PHE B 1 127 ? -8.664 -13.211 -2.225 1 88.31 127 PHE B O 1
ATOM 3444 N N . HIS B 1 128 ? -9.844 -11.523 -1.402 1 87.81 128 HIS B N 1
ATOM 3445 C CA . HIS B 1 128 ? -10.711 -11.367 -2.562 1 87.81 128 HIS B CA 1
ATOM 3446 C C . HIS B 1 128 ? -10.242 -10.227 -3.459 1 87.81 128 HIS B C 1
ATOM 3448 O O . HIS B 1 128 ? -9.508 -9.344 -3.014 1 87.81 128 HIS B O 1
ATOM 3454 N N . PRO B 1 129 ? -10.672 -10.258 -4.691 1 91.38 129 PRO B N 1
ATOM 3455 C CA . PRO B 1 129 ? -10.367 -9.117 -5.555 1 91.38 129 PRO B CA 1
ATOM 3456 C C . PRO B 1 129 ? -10.82 -7.785 -4.953 1 91.38 129 PRO B C 1
ATOM 3458 O O . PRO B 1 129 ? -11.828 -7.734 -4.246 1 91.38 129 PRO B O 1
ATOM 3461 N N . SER B 1 130 ? -10.086 -6.727 -5.223 1 93.62 130 SER B N 1
ATOM 3462 C CA . SER B 1 130 ? -10.352 -5.398 -4.68 1 93.62 130 SER B CA 1
ATOM 3463 C C . SER B 1 130 ? -11.766 -4.934 -5.02 1 93.62 130 SER B C 1
ATOM 3465 O O . SER B 1 130 ? -12.391 -4.203 -4.25 1 93.62 130 SER B O 1
ATOM 3467 N N . SER B 1 131 ? -12.273 -5.438 -6.148 1 92.12 131 SER B N 1
ATOM 3468 C CA . SER B 1 131 ? -13.594 -5.008 -6.605 1 92.12 131 SER B CA 1
ATOM 3469 C C . SER B 1 131 ? -14.688 -5.469 -5.656 1 92.12 131 SER B C 1
ATOM 3471 O O . SER B 1 131 ? -15.82 -4.98 -5.715 1 92.12 131 SER B O 1
ATOM 3473 N N . ARG B 1 132 ? -14.398 -6.383 -4.801 1 93.06 132 ARG B N 1
ATOM 3474 C CA . ARG B 1 132 ? -15.383 -6.906 -3.859 1 93.06 132 ARG B CA 1
ATOM 3475 C C . ARG B 1 132 ? -15.336 -6.145 -2.539 1 93.06 132 ARG B C 1
ATOM 3477 O O . ARG B 1 132 ? -16.125 -6.418 -1.63 1 93.06 132 ARG B O 1
ATOM 3484 N N . LEU B 1 133 ? -14.422 -5.207 -2.414 1 96.31 133 LEU B N 1
ATOM 3485 C CA . LEU B 1 133 ? -14.266 -4.457 -1.173 1 96.31 133 LEU B CA 1
ATOM 3486 C C . LEU B 1 133 ? -14.781 -3.031 -1.329 1 96.31 133 LEU B C 1
ATOM 3488 O O . LEU B 1 133 ? -14.492 -2.365 -2.326 1 96.31 133 LEU B O 1
ATOM 3492 N N . ARG B 1 134 ? -15.664 -2.627 -0.416 1 98.31 134 ARG B N 1
ATOM 3493 C CA . ARG B 1 134 ? -16.25 -1.293 -0.406 1 98.31 134 ARG B CA 1
ATOM 3494 C C . ARG B 1 134 ? -15.516 -0.373 0.561 1 98.31 134 ARG B C 1
ATOM 3496 O O . ARG B 1 134 ? -15.5 -0.619 1.769 1 98.31 134 ARG B O 1
ATOM 3503 N N . VAL B 1 135 ? -14.859 0.719 0.049 1 98.81 135 VAL B N 1
ATOM 3504 C CA . VAL B 1 135 ? -14.148 1.709 0.848 1 98.81 135 VAL B CA 1
ATOM 3505 C C . VAL B 1 135 ? -14.953 3.004 0.907 1 98.81 135 VAL B C 1
ATOM 3507 O O . VAL B 1 135 ? -15.297 3.574 -0.13 1 98.81 135 VAL B O 1
ATOM 3510 N N . GLY B 1 136 ? -15.289 3.418 2.09 1 98.88 136 GLY B N 1
ATOM 3511 C CA . GLY B 1 136 ? -16.047 4.648 2.285 1 98.88 136 GLY B CA 1
ATOM 3512 C C . GLY B 1 136 ? -15.234 5.734 2.975 1 98.88 136 GLY B C 1
ATOM 3513 O O . GLY B 1 136 ? -14.469 5.453 3.898 1 98.88 136 GLY B O 1
ATOM 3514 N N . PHE B 1 137 ? -15.445 6.984 2.572 1 98.81 137 PHE B N 1
ATOM 3515 C CA . PHE B 1 137 ? -14.734 8.133 3.119 1 98.81 137 PHE B CA 1
ATOM 3516 C C . PHE B 1 137 ? -15.688 9.039 3.891 1 98.81 137 PHE B C 1
ATOM 3518 O O . PHE B 1 137 ? -16.688 9.508 3.344 1 98.81 137 PHE B O 1
ATOM 3525 N N . LEU B 1 138 ? -15.414 9.195 5.184 1 98.62 138 LEU B N 1
ATOM 3526 C CA . LEU B 1 138 ? -15.977 10.344 5.883 1 98.62 138 LEU B CA 1
ATOM 3527 C C . LEU B 1 138 ? -15.219 11.617 5.523 1 98.62 138 LEU B C 1
ATOM 3529 O O . LEU B 1 138 ? -14.102 11.836 5.992 1 98.62 138 LEU B O 1
ATOM 3533 N N . GLY B 1 139 ? -15.828 12.43 4.781 1 96.5 139 GLY B N 1
ATOM 3534 C CA . GLY B 1 139 ? -15.18 13.594 4.195 1 96.5 139 GLY B CA 1
ATOM 3535 C C . GLY B 1 139 ? -15.023 13.492 2.689 1 96.5 139 GLY B C 1
ATOM 3536 O O . GLY B 1 139 ? -14.68 12.43 2.162 1 96.5 139 GLY B O 1
ATOM 3537 N N . ALA B 1 140 ? -15.336 14.57 2.004 1 95.88 140 ALA B N 1
ATOM 3538 C CA . ALA B 1 140 ? -15.25 14.617 0.547 1 95.88 140 ALA B CA 1
ATOM 3539 C C . ALA B 1 140 ? -14.453 15.836 0.086 1 95.88 140 ALA B C 1
ATOM 3541 O O . ALA B 1 140 ? -14.695 16.375 -0.998 1 95.88 140 ALA B O 1
ATOM 3542 N N . GLY B 1 141 ? -13.57 16.281 0.956 1 91.62 141 GLY B N 1
ATOM 3543 C CA . GLY B 1 141 ? -12.742 17.422 0.625 1 91.62 141 GLY B CA 1
ATOM 3544 C C . GLY B 1 141 ? -11.531 17.062 -0.218 1 91.62 141 GLY B C 1
ATOM 3545 O O . GLY B 1 141 ? -11.484 15.984 -0.814 1 91.62 141 GLY B O 1
ATOM 3546 N N . MET B 1 142 ? -10.586 17.953 -0.286 1 89.5 142 MET B N 1
ATOM 3547 C CA . MET B 1 142 ? -9.43 17.859 -1.174 1 89.5 142 MET B CA 1
ATOM 3548 C C . MET B 1 142 ? -8.617 16.609 -0.878 1 89.5 142 MET B C 1
ATOM 3550 O O . MET B 1 142 ? -8.203 15.898 -1.798 1 89.5 142 MET B O 1
ATOM 3554 N N . LEU B 1 143 ? -8.414 16.328 0.369 1 93.75 143 LEU B N 1
ATOM 3555 C CA . LEU B 1 143 ? -7.582 15.188 0.738 1 93.75 143 LEU B CA 1
ATOM 3556 C C . LEU B 1 143 ? -8.297 13.875 0.426 1 93.75 143 LEU B C 1
ATOM 3558 O O . LEU B 1 143 ? -7.676 12.922 -0.064 1 93.75 143 LEU B O 1
ATOM 3562 N N . ALA B 1 144 ? -9.602 13.836 0.698 1 96.19 144 ALA B N 1
ATOM 3563 C CA . ALA B 1 144 ? -10.391 12.648 0.364 1 96.19 144 ALA B CA 1
ATOM 3564 C C . ALA B 1 144 ? -10.391 12.398 -1.142 1 96.19 144 ALA B C 1
ATOM 3566 O O . ALA B 1 144 ? -10.219 11.266 -1.59 1 96.19 144 ALA B O 1
ATOM 3567 N N . GLN B 1 145 ? -10.57 13.438 -1.864 1 96.06 145 GLN B N 1
ATOM 3568 C CA . GLN B 1 145 ? -10.609 13.32 -3.318 1 96.06 145 GLN B CA 1
ATOM 3569 C C . GLN B 1 145 ? -9.281 12.828 -3.871 1 96.06 145 GLN B C 1
ATOM 3571 O O . GLN B 1 145 ? -9.242 12.016 -4.797 1 96.06 145 GLN B O 1
ATOM 3576 N N . ALA B 1 146 ? -8.203 13.352 -3.342 1 95.12 146 ALA B N 1
ATOM 3577 C CA . ALA B 1 146 ? -6.883 12.875 -3.748 1 95.12 146 ALA B CA 1
ATOM 3578 C C . ALA B 1 146 ? -6.723 11.383 -3.457 1 95.12 146 ALA B C 1
ATOM 3580 O O . ALA B 1 146 ? -6.219 10.633 -4.293 1 95.12 146 ALA B O 1
ATOM 3581 N N . ALA B 1 147 ? -7.133 10.938 -2.285 1 97.12 147 ALA B N 1
ATOM 3582 C CA . ALA B 1 147 ? -7.043 9.531 -1.9 1 97.12 147 ALA B CA 1
ATOM 3583 C C . ALA B 1 147 ? -7.922 8.656 -2.795 1 97.12 147 ALA B C 1
ATOM 3585 O O . ALA B 1 147 ? -7.5 7.586 -3.232 1 97.12 147 ALA B O 1
ATOM 3586 N N . ILE B 1 148 ? -9.117 9.125 -3.082 1 97.56 148 ILE B N 1
ATOM 3587 C CA . ILE B 1 148 ? -10.055 8.414 -3.941 1 97.56 148 ILE B CA 1
ATOM 3588 C C . ILE B 1 148 ? -9.453 8.227 -5.328 1 97.56 148 ILE B C 1
ATOM 3590 O O . ILE B 1 148 ? -9.477 7.121 -5.879 1 97.56 148 ILE B O 1
ATOM 3594 N N . ALA B 1 149 ? -8.883 9.266 -5.852 1 96 149 ALA B N 1
ATOM 3595 C CA . ALA B 1 149 ? -8.273 9.211 -7.176 1 96 149 ALA B CA 1
ATOM 3596 C C . ALA B 1 149 ? -7.145 8.18 -7.223 1 96 149 ALA B C 1
ATOM 3598 O O . ALA B 1 149 ? -6.98 7.477 -8.219 1 96 149 ALA B O 1
ATOM 3599 N N . ARG B 1 150 ? -6.418 8.117 -6.168 1 95.31 150 ARG B N 1
ATOM 3600 C CA . ARG B 1 150 ? -5.281 7.203 -6.105 1 95.31 150 ARG B CA 1
ATOM 3601 C C . ARG B 1 150 ? -5.754 5.758 -5.965 1 95.31 150 ARG B C 1
ATOM 3603 O O . ARG B 1 150 ? -5.105 4.836 -6.461 1 95.31 150 ARG B O 1
ATOM 3610 N N . LEU B 1 151 ? -6.871 5.52 -5.305 1 95.88 151 LEU B N 1
ATOM 3611 C CA . LEU B 1 151 ? -7.402 4.188 -5.043 1 95.88 151 LEU B CA 1
ATOM 3612 C C . LEU B 1 151 ? -8.18 3.668 -6.246 1 95.88 151 LEU B C 1
ATOM 3614 O O . LEU B 1 151 ? -8.344 2.457 -6.41 1 95.88 151 LEU B O 1
ATOM 3618 N N . TRP B 1 152 ? -8.602 4.551 -7.074 1 93.38 152 TRP B N 1
ATOM 3619 C CA . TRP B 1 152 ? -9.523 4.227 -8.156 1 93.38 152 TRP B CA 1
ATOM 3620 C C . TRP B 1 152 ? -8.938 3.158 -9.07 1 93.38 152 TRP B C 1
ATOM 3622 O O . TRP B 1 152 ? -9.602 2.168 -9.383 1 93.38 152 TRP B O 1
ATOM 3632 N N . PRO B 1 153 ? -7.633 3.201 -9.422 1 92 153 PRO B N 1
ATOM 3633 C CA . PRO B 1 153 ? -7.07 2.221 -10.352 1 92 153 PRO B CA 1
ATOM 3634 C C . PRO B 1 153 ? -7.016 0.812 -9.766 1 92 153 PRO B C 1
ATOM 3636 O O . PRO B 1 153 ? -6.84 -0.161 -10.5 1 92 153 PRO B O 1
ATOM 3639 N N . PHE B 1 154 ? -7.141 0.667 -8.484 1 93.94 154 PHE B N 1
ATOM 3640 C CA . PHE B 1 154 ? -7.09 -0.648 -7.859 1 93.94 154 PHE B CA 1
ATOM 3641 C C . PHE B 1 154 ? -8.438 -1.351 -7.965 1 93.94 154 PHE B C 1
ATOM 3643 O O . PHE B 1 154 ? -8.539 -2.557 -7.73 1 93.94 154 PHE B O 1
ATOM 3650 N N . GLY B 1 155 ? -9.523 -0.58 -8.234 1 93.62 155 GLY B N 1
ATOM 3651 C CA . GLY B 1 155 ? -10.797 -1.197 -8.555 1 93.62 155 GLY B CA 1
ATOM 3652 C C . GLY B 1 155 ? -11.711 -1.325 -7.352 1 93.62 155 GLY B C 1
ATOM 3653 O O . GLY B 1 155 ? -12.719 -2.033 -7.402 1 93.62 155 GLY B O 1
ATOM 3654 N N . PHE B 1 156 ? -11.422 -0.687 -6.273 1 96.44 156 PHE B N 1
ATOM 3655 C CA . PHE B 1 156 ? -12.289 -0.693 -5.102 1 96.44 156 PHE B CA 1
ATOM 3656 C C . PHE B 1 156 ? -13.617 -0.014 -5.41 1 96.44 156 PHE B C 1
ATOM 3658 O O . PHE B 1 156 ? -13.688 0.863 -6.273 1 96.44 156 PHE B O 1
ATOM 3665 N N . THR B 1 157 ? -14.695 -0.482 -4.766 1 97.62 157 THR B N 1
ATOM 3666 C CA . THR B 1 157 ? -15.938 0.289 -4.75 1 97.62 157 THR B CA 1
ATOM 3667 C C . THR B 1 157 ? -15.836 1.448 -3.762 1 97.62 157 THR B C 1
ATOM 3669 O O . THR B 1 157 ? -15.664 1.234 -2.561 1 97.62 157 THR B O 1
ATOM 3672 N N . LEU B 1 158 ? -15.93 2.678 -4.277 1 98.38 158 LEU B N 1
ATOM 3673 C CA . LEU B 1 158 ? -15.633 3.85 -3.463 1 98.38 158 LEU B CA 1
ATOM 3674 C C . LEU B 1 158 ? -16.891 4.668 -3.205 1 98.38 158 LEU B C 1
ATOM 3676 O O . LEU B 1 158 ? -17.734 4.824 -4.098 1 98.38 158 LEU B O 1
ATOM 3680 N N . SER B 1 159 ? -17.078 5.152 -2.008 1 98.69 159 SER B N 1
ATOM 3681 C CA . SER B 1 159 ? -18.141 6.074 -1.615 1 98.69 159 SER B CA 1
ATOM 3682 C C . SER B 1 159 ? -17.625 7.148 -0.668 1 98.69 159 SER B C 1
ATOM 3684 O O . SER B 1 159 ? -16.516 7.02 -0.124 1 98.69 159 SER B O 1
ATOM 3686 N N . ALA B 1 160 ? -18.359 8.234 -0.509 1 98.69 160 ALA B N 1
ATOM 3687 C CA . ALA B 1 160 ? -17.969 9.32 0.383 1 98.69 160 ALA B CA 1
ATOM 3688 C C . ALA B 1 160 ? -19.203 9.969 1.027 1 98.69 160 ALA B C 1
ATOM 3690 O O . ALA B 1 160 ? -20.281 9.992 0.432 1 98.69 160 ALA B O 1
ATOM 3691 N N . TRP B 1 161 ? -19.016 10.391 2.189 1 98.62 161 TRP B N 1
ATOM 3692 C CA . TRP B 1 161 ? -20.031 11.156 2.896 1 98.62 161 TRP B CA 1
ATOM 3693 C C . TRP B 1 161 ? -19.5 12.523 3.307 1 98.62 161 TRP B C 1
ATOM 3695 O O . TRP B 1 161 ? -18.359 12.641 3.734 1 98.62 161 TRP B O 1
ATOM 3705 N N . SER B 1 162 ? -20.266 13.492 3.176 1 96.81 162 SER B N 1
ATOM 3706 C CA . SER B 1 162 ? -20 14.82 3.707 1 96.81 162 SER B CA 1
ATOM 3707 C C . SER B 1 162 ? -21.281 15.477 4.215 1 96.81 162 SER B C 1
ATOM 3709 O O . SER B 1 162 ? -22.391 14.992 3.951 1 96.81 162 SER B O 1
ATOM 3711 N N . ARG B 1 163 ? -21.062 16.5 5.031 1 93.69 163 ARG B N 1
ATOM 3712 C CA . ARG B 1 163 ? -22.219 17.219 5.555 1 93.69 163 ARG B CA 1
ATOM 3713 C C . ARG B 1 163 ? -23.062 17.797 4.422 1 93.69 163 ARG B C 1
ATOM 3715 O O . ARG B 1 163 ? -24.281 17.641 4.402 1 93.69 163 ARG B O 1
ATOM 3722 N N . SER B 1 164 ? -22.406 18.422 3.467 1 93.44 164 SER B N 1
ATOM 3723 C CA . SER B 1 164 ? -23.078 19.031 2.32 1 93.44 164 SER B CA 1
ATOM 3724 C C . SER B 1 164 ? -22.953 18.156 1.082 1 93.44 164 SER B C 1
ATOM 3726 O O . SER B 1 164 ? -22.047 17.328 0.983 1 93.44 164 SER B O 1
ATOM 3728 N N . GLU B 1 165 ? -23.812 18.359 0.172 1 94.69 165 GLU B N 1
ATOM 3729 C CA . GLU B 1 165 ? -23.844 17.547 -1.044 1 94.69 165 GLU B CA 1
ATOM 3730 C C . GLU B 1 165 ? -22.609 17.812 -1.905 1 94.69 165 GLU B C 1
ATOM 3732 O O . GLU B 1 165 ? -22.203 18.953 -2.09 1 94.69 165 GLU B O 1
ATOM 3737 N N . LYS B 1 166 ? -22 16.766 -2.291 1 94.94 166 LYS B N 1
ATOM 3738 C CA . LYS B 1 166 ? -20.875 16.797 -3.213 1 94.94 166 LYS B CA 1
ATOM 3739 C C . LYS B 1 166 ? -21.031 15.766 -4.32 1 94.94 166 LYS B C 1
ATOM 3741 O O . LYS B 1 166 ? -21.797 14.812 -4.18 1 94.94 166 LYS B O 1
ATOM 3746 N N . THR B 1 167 ? -20.359 16.016 -5.414 1 95.5 167 THR B N 1
ATOM 3747 C CA . THR B 1 167 ? -20.281 15.047 -6.504 1 95.5 167 THR B CA 1
ATOM 3748 C C . THR B 1 167 ? -18.828 14.758 -6.867 1 95.5 167 THR B C 1
ATOM 3750 O O . THR B 1 167 ? -18.031 15.68 -7.074 1 95.5 167 THR B O 1
ATOM 3753 N N . ILE B 1 168 ? -18.516 13.562 -6.852 1 95 168 ILE B N 1
ATOM 3754 C CA . ILE B 1 168 ? -17.203 13.07 -7.266 1 95 168 ILE B CA 1
ATOM 3755 C C . ILE B 1 168 ? -17.375 12 -8.336 1 95 168 ILE B C 1
ATOM 3757 O O . ILE B 1 168 ? -18.109 11.031 -8.141 1 95 168 ILE B O 1
ATOM 3761 N N . GLU B 1 169 ? -16.688 12.094 -9.406 1 92.12 169 GLU B N 1
ATOM 3762 C CA . GLU B 1 169 ? -16.812 11.141 -10.508 1 92.12 169 GLU B CA 1
ATOM 3763 C C . GLU B 1 169 ? -16.422 9.734 -10.062 1 92.12 169 GLU B C 1
ATOM 3765 O O . GLU B 1 169 ? -15.367 9.547 -9.453 1 92.12 169 GLU B O 1
ATOM 3770 N N . GLY B 1 170 ? -17.328 8.742 -10.352 1 92.62 170 GLY B N 1
ATOM 3771 C CA . GLY B 1 170 ? -17.031 7.348 -10.094 1 92.62 170 GLY B CA 1
ATOM 3772 C C . GLY B 1 170 ? -17.234 6.957 -8.641 1 92.62 170 GLY B C 1
ATOM 3773 O O . GLY B 1 170 ? -16.938 5.824 -8.25 1 92.62 170 GLY B O 1
ATOM 3774 N N . VAL B 1 171 ? -17.719 7.93 -7.812 1 97.12 171 VAL B N 1
ATOM 3775 C CA . VAL B 1 171 ? -17.875 7.691 -6.383 1 97.12 171 VAL B CA 1
ATOM 3776 C C . VAL B 1 171 ? -19.328 7.961 -5.98 1 97.12 171 VAL B C 1
ATOM 3778 O O . VAL B 1 171 ? -19.922 8.953 -6.402 1 97.12 171 VAL B O 1
ATOM 3781 N N . THR B 1 172 ? -19.938 7.043 -5.293 1 98 172 THR B N 1
ATOM 3782 C CA . THR B 1 172 ? -21.25 7.309 -4.715 1 98 172 THR B CA 1
ATOM 3783 C C . THR B 1 172 ? -21.141 8.273 -3.539 1 98 172 THR B C 1
ATOM 3785 O O . THR B 1 172 ? -20.484 7.973 -2.543 1 98 172 THR B O 1
ATOM 3788 N N . CYS B 1 173 ? -21.797 9.406 -3.631 1 98.31 173 CYS B N 1
ATOM 3789 C CA . CYS B 1 173 ? -21.703 10.438 -2.602 1 98.31 173 CYS B CA 1
ATOM 3790 C C . CYS B 1 173 ? -22.984 10.516 -1.779 1 98.31 173 CYS B C 1
ATOM 3792 O O . CYS B 1 173 ? -24.078 10.477 -2.332 1 98.31 173 CYS B O 1
ATOM 3794 N N . TYR B 1 174 ? -22.812 10.547 -0.515 1 98.44 174 TYR B N 1
ATOM 3795 C CA . TYR B 1 174 ? -23.875 10.719 0.461 1 98.44 174 TYR B CA 1
ATOM 3796 C C . TYR B 1 174 ? -23.719 12.031 1.226 1 98.44 174 TYR B C 1
ATOM 3798 O O . TYR B 1 174 ? -22.625 12.594 1.271 1 98.44 174 TYR B O 1
ATOM 3806 N N . HIS B 1 175 ? -24.844 12.484 1.79 1 97.56 175 HIS B N 1
ATOM 3807 C CA . HIS B 1 175 ? -24.719 13.719 2.557 1 97.56 175 HIS B CA 1
ATOM 3808 C C . HIS B 1 175 ? -25.781 13.805 3.646 1 97.56 175 HIS B C 1
ATOM 3810 O O . HIS B 1 175 ? -26.812 13.117 3.57 1 97.56 175 HIS B O 1
ATOM 3816 N N . GLY B 1 176 ? -25.484 14.578 4.668 1 96.25 176 GLY B N 1
ATOM 3817 C CA . GLY B 1 176 ? -26.438 14.82 5.742 1 96.25 176 GLY B CA 1
ATOM 3818 C C . GLY B 1 176 ? -26.641 13.609 6.629 1 96.25 176 GLY B C 1
ATOM 3819 O O . GLY B 1 176 ? -26 12.578 6.453 1 96.25 176 GLY B O 1
ATOM 3820 N N . GLU B 1 177 ? -27.5 13.727 7.559 1 95.56 177 GLU B N 1
ATOM 3821 C CA . GLU B 1 177 ? -27.734 12.672 8.547 1 95.56 177 GLU B CA 1
ATOM 3822 C C . GLU B 1 177 ? -28.312 11.422 7.895 1 95.56 177 GLU B C 1
ATOM 3824 O O . GLU B 1 177 ? -27.891 10.305 8.188 1 95.56 177 GLU B O 1
ATOM 3829 N N . ASP B 1 178 ? -29.25 11.625 7.062 1 97.06 178 ASP B N 1
ATOM 3830 C CA . ASP B 1 178 ? -29.844 10.492 6.348 1 97.06 178 ASP B CA 1
ATOM 3831 C C . ASP B 1 178 ? -28.797 9.797 5.473 1 97.06 178 ASP B C 1
ATOM 3833 O O . ASP B 1 178 ? -28.781 8.57 5.383 1 97.06 178 ASP B O 1
ATOM 3837 N N . GLY B 1 179 ? -28.031 10.633 4.844 1 98.06 179 GLY B N 1
ATOM 3838 C CA . GLY B 1 179 ? -26.953 10.094 4.016 1 98.06 179 GLY B CA 1
ATOM 3839 C C . GLY B 1 179 ? -25.953 9.281 4.801 1 98.06 179 GLY B C 1
ATOM 3840 O O . GLY B 1 179 ? -25.438 8.266 4.309 1 98.06 179 GLY B O 1
ATOM 3841 N N . LEU B 1 180 ? -25.688 9.742 6.031 1 98.25 180 LEU B N 1
ATOM 3842 C CA . LEU B 1 180 ? -24.75 9 6.879 1 98.25 180 LEU B CA 1
ATOM 3843 C C . LEU B 1 180 ? -25.281 7.598 7.172 1 98.25 180 LEU B C 1
ATOM 3845 O O . LEU B 1 180 ? -24.547 6.617 7.086 1 98.25 180 LEU B O 1
ATOM 3849 N N . ASN B 1 181 ? -26.531 7.492 7.473 1 98.12 181 ASN B N 1
ATOM 3850 C CA . ASN B 1 181 ? -27.172 6.223 7.789 1 98.12 181 ASN B CA 1
ATOM 3851 C C . ASN B 1 181 ? -27.172 5.277 6.59 1 98.12 181 ASN B C 1
ATOM 3853 O O . ASN B 1 181 ? -27.078 4.059 6.75 1 98.12 181 ASN B O 1
ATOM 3857 N N . ALA B 1 182 ? -27.281 5.82 5.398 1 98.5 182 ALA B N 1
ATOM 3858 C CA . ALA B 1 182 ? -27.266 5.027 4.176 1 98.5 182 ALA B CA 1
ATOM 3859 C C . ALA B 1 182 ? -25.844 4.633 3.795 1 98.5 182 ALA B C 1
ATOM 3861 O O . ALA B 1 182 ? -25.625 3.586 3.18 1 98.5 182 ALA B O 1
ATOM 3862 N N . PHE B 1 183 ? -24.938 5.43 4.141 1 98.75 183 PHE B N 1
ATOM 3863 C CA . PHE B 1 183 ? -23.531 5.34 3.758 1 98.75 183 PHE B CA 1
ATOM 3864 C C . PHE B 1 183 ? -22.812 4.27 4.574 1 98.75 183 PHE B C 1
ATOM 3866 O O . PHE B 1 183 ? -22.109 3.432 4.016 1 98.75 183 PHE B O 1
ATOM 3873 N N . LEU B 1 184 ? -22.984 4.207 5.82 1 98.81 184 LEU B N 1
ATOM 3874 C CA . LEU B 1 184 ? -22.156 3.443 6.75 1 98.81 184 LEU B CA 1
ATOM 3875 C C . LEU B 1 184 ? -22.281 1.946 6.488 1 98.81 184 LEU B C 1
ATOM 3877 O O . LEU B 1 184 ? -21.281 1.229 6.465 1 98.81 184 LEU B O 1
ATOM 3881 N N . PRO B 1 185 ? -23.5 1.404 6.172 1 98.56 185 PRO B N 1
ATOM 3882 C CA . PRO B 1 185 ? -23.609 -0.033 5.918 1 98.56 185 PRO B CA 1
ATOM 3883 C C . PRO B 1 185 ? -22.875 -0.468 4.656 1 98.56 185 PRO B C 1
ATOM 3885 O O . PRO B 1 185 ? -22.703 -1.666 4.418 1 98.56 185 PRO B O 1
ATOM 3888 N N . GLN B 1 186 ? -22.375 0.456 3.883 1 97.38 186 GLN B N 1
ATOM 3889 C CA . GLN B 1 186 ? -21.719 0.147 2.621 1 97.38 186 GLN B CA 1
ATOM 3890 C C . GLN B 1 186 ? -20.203 0.16 2.779 1 97.38 186 GLN B C 1
ATOM 3892 O O . GLN B 1 186 ? -19.469 0.128 1.788 1 97.38 186 GLN B O 1
ATOM 3897 N N . CYS B 1 187 ? -19.719 0.195 3.982 1 98.69 187 CYS B N 1
ATOM 3898 C CA . CYS B 1 187 ? -18.297 0.402 4.18 1 98.69 187 CYS B CA 1
ATOM 3899 C C . CYS B 1 187 ? -17.656 -0.816 4.832 1 98.69 187 CYS B C 1
ATOM 3901 O O . CYS B 1 187 ? -17.828 -1.045 6.031 1 98.69 187 CYS B O 1
ATOM 3903 N N . ASP B 1 188 ? -16.891 -1.581 4.016 1 98.69 188 ASP B N 1
ATOM 3904 C CA . ASP B 1 188 ? -16.031 -2.607 4.594 1 98.69 188 ASP B CA 1
ATOM 3905 C C . ASP B 1 188 ? -14.797 -1.984 5.242 1 98.69 188 ASP B C 1
ATOM 3907 O O . ASP B 1 188 ? -14.227 -2.547 6.184 1 98.69 188 ASP B O 1
ATOM 3911 N N . ILE B 1 189 ? -14.328 -0.888 4.719 1 98.88 189 ILE B N 1
ATOM 3912 C CA . ILE B 1 189 ? -13.273 -0.035 5.266 1 98.88 189 ILE B CA 1
ATOM 3913 C C . ILE B 1 189 ? -13.766 1.409 5.332 1 98.88 189 ILE B C 1
ATOM 3915 O O . ILE B 1 189 ? -14.25 1.955 4.336 1 98.88 189 ILE B O 1
ATOM 3919 N N . LEU B 1 190 ? -13.711 1.974 6.488 1 98.94 190 LEU B N 1
ATOM 3920 C CA . LEU B 1 190 ? -14.117 3.361 6.695 1 98.94 190 LEU B CA 1
ATOM 3921 C C . LEU B 1 190 ? -12.898 4.254 6.918 1 98.94 190 LEU B C 1
ATOM 3923 O O . LEU B 1 190 ? -12.086 3.994 7.809 1 98.94 190 LEU B O 1
ATOM 3927 N N . VAL B 1 191 ? -12.719 5.285 6.125 1 98.94 191 VAL B N 1
ATOM 3928 C CA . VAL B 1 191 ? -11.617 6.238 6.223 1 98.94 191 VAL B CA 1
ATOM 3929 C C . VAL B 1 191 ? -12.133 7.582 6.734 1 98.94 191 VAL B C 1
ATOM 3931 O O . VAL B 1 191 ? -13.062 8.156 6.152 1 98.94 191 VAL B O 1
ATOM 3934 N N . CYS B 1 192 ? -11.594 8.078 7.762 1 98.81 192 CYS B N 1
ATOM 3935 C CA . CYS B 1 192 ? -12.016 9.359 8.312 1 98.81 192 CYS B CA 1
ATOM 3936 C C . CYS B 1 192 ? -11.047 10.469 7.93 1 98.81 192 CYS B C 1
ATOM 3938 O O . CYS B 1 192 ? -9.875 10.438 8.32 1 98.81 192 CYS B O 1
ATOM 3940 N N . LEU B 1 193 ? -11.523 11.43 7.211 1 97.25 193 LEU B N 1
ATOM 3941 C CA . LEU B 1 193 ? -10.758 12.609 6.801 1 97.25 193 LEU B CA 1
ATOM 3942 C C . LEU B 1 193 ? -11.555 13.883 7.059 1 97.25 193 LEU B C 1
ATOM 3944 O O . LEU B 1 193 ? -11.391 14.875 6.344 1 97.25 193 LEU B O 1
ATOM 3948 N N . LEU B 1 194 ? -12.391 13.859 8.031 1 95.5 194 LEU B N 1
ATOM 3949 C CA . LEU B 1 194 ? -13.227 15 8.383 1 95.5 194 LEU B CA 1
ATOM 3950 C C . LEU B 1 194 ? -12.414 16.062 9.133 1 95.5 194 LEU B C 1
ATOM 3952 O O . LEU B 1 194 ? -11.461 15.727 9.836 1 95.5 194 LEU B O 1
ATOM 3956 N N . PRO B 1 195 ? -12.836 17.297 9.008 1 89.75 195 PRO B N 1
ATOM 3957 C CA . PRO B 1 195 ? -12.297 18.281 9.953 1 89.75 195 PRO B CA 1
ATOM 3958 C C . PRO B 1 195 ? -12.82 18.094 11.375 1 89.75 195 PRO B C 1
ATOM 3960 O O . PRO B 1 195 ? -13.891 17.484 11.57 1 89.75 195 PRO B O 1
ATOM 3963 N N . LEU B 1 196 ? -12.062 18.531 12.273 1 91.62 196 LEU B N 1
ATOM 3964 C CA . LEU B 1 196 ? -12.523 18.469 13.656 1 91.62 196 LEU B CA 1
ATOM 3965 C C . LEU B 1 196 ? -13.375 19.688 14 1 91.62 196 LEU B C 1
ATOM 3967 O O . LEU B 1 196 ? -12.898 20.828 13.906 1 91.62 196 LEU B O 1
ATOM 3971 N N . THR B 1 197 ? -14.594 19.547 14.289 1 87.38 197 THR B N 1
ATOM 3972 C CA . THR B 1 197 ? -15.578 20.516 14.727 1 87.38 197 THR B CA 1
ATOM 3973 C C . THR B 1 197 ? -16.375 19.984 15.922 1 87.38 197 THR B C 1
ATOM 3975 O O . THR B 1 197 ? -16.234 18.828 16.297 1 87.38 197 THR B O 1
ATOM 3978 N N . PRO B 1 198 ? -17.125 20.844 16.547 1 89.69 198 PRO B N 1
ATOM 3979 C CA . PRO B 1 198 ? -17.969 20.312 17.625 1 89.69 198 PRO B CA 1
ATOM 3980 C C . PRO B 1 198 ? -18.875 19.172 17.156 1 89.69 198 PRO B C 1
ATOM 3982 O O . PRO B 1 198 ? -19.156 18.25 17.938 1 89.69 198 PRO B O 1
ATOM 3985 N N . GLU B 1 199 ? -19.234 19.172 15.867 1 91.81 199 GLU B N 1
ATOM 3986 C CA . GLU B 1 199 ? -20.141 18.172 15.312 1 91.81 199 GLU B CA 1
ATOM 3987 C C . GLU B 1 199 ? -19.406 16.859 15.023 1 91.81 199 GLU B C 1
ATOM 3989 O O . GLU B 1 199 ? -20.031 15.797 14.969 1 91.81 199 GLU B O 1
ATOM 3994 N N . THR B 1 200 ? -18.125 16.906 14.781 1 95.06 200 THR B N 1
ATOM 3995 C CA . THR B 1 200 ? -17.422 15.695 14.359 1 95.06 200 THR B CA 1
ATOM 3996 C C . THR B 1 200 ? -16.609 15.125 15.516 1 95.06 200 THR B C 1
ATOM 3998 O O . THR B 1 200 ? -16.062 14.023 15.414 1 95.06 200 THR B O 1
ATOM 4001 N N . ARG B 1 201 ? -16.516 15.906 16.625 1 96.75 201 ARG B N 1
ATOM 4002 C CA . ARG B 1 201 ? -15.82 15.406 17.797 1 96.75 201 ARG B CA 1
ATOM 4003 C C . ARG B 1 201 ? -16.516 14.172 18.359 1 96.75 201 ARG B C 1
ATOM 4005 O O . ARG B 1 201 ? -17.734 14.18 18.578 1 96.75 201 ARG B O 1
ATOM 4012 N N . GLY B 1 202 ? -15.781 13.109 18.5 1 98.38 202 GLY B N 1
ATOM 4013 C CA . GLY B 1 202 ? -16.312 11.883 19.078 1 98.38 202 GLY B CA 1
ATOM 4014 C C . GLY B 1 202 ? -17.234 11.125 18.141 1 98.38 202 GLY B C 1
ATOM 4015 O O . GLY B 1 202 ? -17.953 10.211 18.562 1 98.38 202 GLY B O 1
ATOM 4016 N N . MET B 1 203 ? -17.219 11.469 16.922 1 98.12 203 MET B N 1
ATOM 4017 C CA . MET B 1 203 ? -18.156 10.875 15.992 1 98.12 203 MET B CA 1
ATOM 4018 C C . MET B 1 203 ? -17.859 9.398 15.766 1 98.12 203 MET B C 1
ATOM 4020 O O . MET B 1 203 ? -18.75 8.609 15.477 1 98.12 203 MET B O 1
ATOM 4024 N N . LEU B 1 204 ? -16.594 8.977 15.828 1 98.88 204 LEU B N 1
ATOM 4025 C CA . LEU B 1 204 ? -16.203 7.57 15.727 1 98.88 204 LEU B CA 1
ATOM 4026 C C . LEU B 1 204 ? -16.406 6.855 17.062 1 98.88 204 LEU B C 1
ATOM 4028 O O . LEU B 1 204 ? -15.461 6.691 17.828 1 98.88 204 LEU B O 1
ATOM 4032 N N . ASN B 1 205 ? -17.609 6.508 17.312 1 98.88 205 ASN B N 1
ATOM 4033 C CA . ASN B 1 205 ? -18.047 5.918 18.578 1 98.88 205 ASN B CA 1
ATOM 4034 C C . ASN B 1 205 ? -18.828 4.629 18.344 1 98.88 205 ASN B C 1
ATOM 4036 O O . ASN B 1 205 ? -18.953 4.16 17.219 1 98.88 205 ASN B O 1
ATOM 4040 N N . ASP B 1 206 ? -19.328 4.102 19.391 1 98.75 206 ASP B N 1
ATOM 4041 C CA . ASP B 1 206 ? -20.031 2.824 19.359 1 98.75 206 ASP B CA 1
ATOM 4042 C C . ASP B 1 206 ? -21.25 2.893 18.453 1 98.75 206 ASP B C 1
ATOM 4044 O O . ASP B 1 206 ? -21.516 1.971 17.672 1 98.75 206 ASP B O 1
ATOM 4048 N N . ALA B 1 207 ? -21.984 3.963 18.547 1 98.62 207 ALA B N 1
ATOM 4049 C CA . ALA B 1 207 ? -23.203 4.117 17.734 1 98.62 207 ALA B CA 1
ATOM 4050 C C . ALA B 1 207 ? -22.859 4.082 16.234 1 98.62 207 ALA B C 1
ATOM 4052 O O . ALA B 1 207 ? -23.562 3.428 15.461 1 98.62 207 ALA B O 1
ATOM 4053 N N . LEU B 1 208 ? -21.844 4.75 15.852 1 98.81 208 LEU B N 1
ATOM 4054 C CA . LEU B 1 208 ? -21.422 4.754 14.461 1 98.81 208 LEU B CA 1
ATOM 4055 C C . LEU B 1 208 ? -20.906 3.381 14.039 1 98.81 208 LEU B C 1
ATOM 4057 O O . LEU B 1 208 ? -21.281 2.869 12.984 1 98.81 208 LEU B O 1
ATOM 4061 N N . PHE B 1 209 ? -20.047 2.732 14.82 1 98.88 209 PHE B N 1
ATOM 4062 C CA . PHE B 1 209 ? -19.438 1.445 14.5 1 98.88 209 PHE B CA 1
ATOM 4063 C C . PHE B 1 209 ? -20.5 0.374 14.312 1 98.88 209 PHE B C 1
ATOM 4065 O O . PHE B 1 209 ? -20.359 -0.511 13.469 1 98.88 209 PHE B O 1
ATOM 4072 N N . SER B 1 210 ? -21.578 0.456 15.086 1 98.62 210 SER B N 1
ATOM 4073 C CA . SER B 1 210 ? -22.625 -0.556 15.055 1 98.62 210 SER B CA 1
ATOM 4074 C C . SER B 1 210 ? -23.359 -0.551 13.719 1 98.62 210 SER B C 1
ATOM 4076 O O . SER B 1 210 ? -24.062 -1.511 13.375 1 98.62 210 SER B O 1
ATOM 4078 N N . LYS B 1 211 ? -23.234 0.506 12.969 1 98.69 211 LYS B N 1
ATOM 4079 C CA . LYS B 1 211 ? -23.906 0.633 11.68 1 98.69 211 LYS B CA 1
ATOM 4080 C C . LYS B 1 211 ? -23.031 0.11 10.539 1 98.69 211 LYS B C 1
ATOM 4082 O O . LYS B 1 211 ? -23.5 -0.01 9.406 1 98.69 211 LYS B O 1
ATOM 4087 N N . LEU B 1 212 ? -21.766 -0.155 10.766 1 98.81 212 LEU B N 1
ATOM 4088 C CA . LEU B 1 212 ? -20.875 -0.738 9.773 1 98.81 212 LEU B CA 1
ATOM 4089 C C . LEU B 1 212 ? -21.109 -2.238 9.641 1 98.81 212 LEU B C 1
ATOM 4091 O O . LEU B 1 212 ? -21.625 -2.873 10.562 1 98.81 212 LEU B O 1
ATOM 4095 N N . PRO B 1 213 ? -20.781 -2.842 8.508 1 98.69 213 PRO B N 1
ATOM 4096 C CA . PRO B 1 213 ? -20.797 -4.305 8.438 1 98.69 213 PRO B CA 1
ATOM 4097 C C . PRO B 1 213 ? -19.922 -4.957 9.508 1 98.69 213 PRO B C 1
ATOM 4099 O O . PRO B 1 213 ? -18.844 -4.441 9.82 1 98.69 213 PRO B O 1
ATOM 4102 N N . LYS B 1 214 ? -20.406 -6.059 10.055 1 98.5 214 LYS B N 1
ATOM 4103 C CA . LYS B 1 214 ? -19.578 -6.793 11.008 1 98.5 214 LYS B CA 1
ATOM 4104 C C . LYS B 1 214 ? -18.219 -7.117 10.406 1 98.5 214 LYS B C 1
ATOM 4106 O O . LYS B 1 214 ? -18.125 -7.582 9.266 1 98.5 214 LYS B O 1
ATOM 4111 N N . GLY B 1 215 ? -17.125 -6.785 11.164 1 98.31 215 GLY B N 1
ATOM 4112 C CA . GLY B 1 215 ? -15.789 -7.086 10.695 1 98.31 215 GLY B CA 1
ATOM 4113 C C . GLY B 1 215 ? -15.172 -5.961 9.883 1 98.31 215 GLY B C 1
ATOM 4114 O O . GLY B 1 215 ? -14.07 -6.102 9.352 1 98.31 215 GLY B O 1
ATOM 4115 N N . ALA B 1 216 ? -15.836 -4.793 9.766 1 98.75 216 ALA B N 1
ATOM 4116 C CA . ALA B 1 216 ? -15.289 -3.654 9.031 1 98.75 216 ALA B CA 1
ATOM 4117 C C . ALA B 1 216 ? -13.992 -3.164 9.672 1 98.75 216 ALA B C 1
ATOM 4119 O O . ALA B 1 216 ? -13.664 -3.551 10.797 1 98.75 216 ALA B O 1
ATOM 4120 N N . ALA B 1 217 ? -13.234 -2.377 8.945 1 98.88 217 ALA B N 1
ATOM 4121 C CA . ALA B 1 217 ? -11.992 -1.785 9.453 1 98.88 217 ALA B CA 1
ATOM 4122 C C . ALA B 1 217 ? -12.07 -0.261 9.438 1 98.88 217 ALA B C 1
ATOM 4124 O O . ALA B 1 217 ? -12.836 0.322 8.664 1 98.88 217 ALA B O 1
ATOM 4125 N N . LEU B 1 218 ? -11.305 0.346 10.32 1 98.94 218 LEU B N 1
ATOM 4126 C CA . LEU B 1 218 ? -11.281 1.799 10.453 1 98.94 218 LEU B CA 1
ATOM 4127 C C . LEU B 1 218 ? -9.891 2.352 10.133 1 98.94 218 LEU B C 1
ATOM 4129 O O . LEU B 1 218 ? -8.883 1.805 10.578 1 98.94 218 LEU B O 1
ATOM 4133 N N . ILE B 1 219 ? -9.82 3.348 9.328 1 98.94 219 ILE B N 1
ATOM 4134 C CA . ILE B 1 219 ? -8.633 4.172 9.125 1 98.94 219 ILE B CA 1
ATOM 4135 C C . ILE B 1 219 ? -8.922 5.605 9.57 1 98.94 219 ILE B C 1
ATOM 4137 O O . ILE B 1 219 ? -9.812 6.266 9.016 1 98.94 219 ILE B O 1
ATOM 4141 N N . ASN B 1 220 ? -8.211 6.086 10.562 1 98.81 220 ASN B N 1
ATOM 4142 C CA . ASN B 1 220 ? -8.375 7.473 10.977 1 98.81 220 ASN B CA 1
ATOM 4143 C C . ASN B 1 220 ? -7.09 8.273 10.797 1 98.81 220 ASN B C 1
ATOM 4145 O O . ASN B 1 220 ? -6.109 8.055 11.516 1 98.81 220 ASN B O 1
ATOM 4149 N N . CYS B 1 221 ? -7.09 9.117 9.875 1 97.19 221 CYS B N 1
ATOM 4150 C CA . CYS B 1 221 ? -5.977 10.031 9.641 1 97.19 221 CYS B CA 1
ATOM 4151 C C . CYS B 1 221 ? -6.457 11.477 9.594 1 97.19 221 CYS B C 1
ATOM 4153 O O . CYS B 1 221 ? -5.844 12.32 8.93 1 97.19 221 CYS B O 1
ATOM 4155 N N . GLY B 1 222 ? -7.637 11.727 10.188 1 95.25 222 GLY B N 1
ATOM 4156 C CA . GLY B 1 222 ? -8.094 13.078 10.461 1 95.25 222 GLY B CA 1
ATOM 4157 C C . GLY B 1 222 ? -7.508 13.664 11.727 1 95.25 222 GLY B C 1
ATOM 4158 O O . GLY B 1 222 ? -6.359 14.109 11.734 1 95.25 222 GLY B O 1
ATOM 4159 N N . ARG B 1 223 ? -8.344 13.555 12.789 1 95.94 223 ARG B N 1
ATOM 4160 C CA . ARG B 1 223 ? -7.906 14.008 14.109 1 95.94 223 ARG B CA 1
ATOM 4161 C C . ARG B 1 223 ? -8.203 12.953 15.172 1 95.94 223 ARG B C 1
ATOM 4163 O O . ARG B 1 223 ? -9.188 12.219 15.062 1 95.94 223 ARG B O 1
ATOM 4170 N N . GLY B 1 224 ? -7.328 12.945 16.172 1 97.38 224 GLY B N 1
ATOM 4171 C CA . GLY B 1 224 ? -7.512 11.977 17.25 1 97.38 224 GLY B CA 1
ATOM 4172 C C . GLY B 1 224 ? -8.82 12.148 17.984 1 97.38 224 GLY B C 1
ATOM 4173 O O . GLY B 1 224 ? -9.414 11.172 18.453 1 97.38 224 GLY B O 1
ATOM 4174 N N . GLN B 1 225 ? -9.32 13.406 18.047 1 97.38 225 GLN B N 1
ATOM 4175 C CA . GLN B 1 225 ? -10.5 13.727 18.844 1 97.38 225 GLN B CA 1
ATOM 4176 C C . GLN B 1 225 ? -11.773 13.25 18.156 1 97.38 225 GLN B C 1
ATOM 4178 O O . GLN B 1 225 ? -12.852 13.266 18.75 1 97.38 225 GLN B O 1
ATOM 4183 N N . HIS B 1 226 ? -11.68 12.734 16.953 1 98.38 226 HIS B N 1
ATOM 4184 C CA . HIS B 1 226 ? -12.828 12.109 16.312 1 98.38 226 HIS B CA 1
ATOM 4185 C C . HIS B 1 226 ? -13.203 10.797 17 1 98.38 226 HIS B C 1
ATOM 4187 O O . HIS B 1 226 ? -14.367 10.391 16.984 1 98.38 226 HIS B O 1
ATOM 4193 N N . LEU B 1 227 ? -12.25 10.141 17.562 1 98.88 227 LEU B N 1
ATOM 4194 C CA . LEU B 1 227 ? -12.367 8.742 17.969 1 98.88 227 LEU B CA 1
ATOM 4195 C C . LEU B 1 227 ? -12.562 8.633 19.484 1 98.88 227 LEU B C 1
ATOM 4197 O O . LEU B 1 227 ? -11.812 9.227 20.266 1 98.88 227 LEU B O 1
ATOM 4201 N N . VAL B 1 228 ? -13.531 7.926 19.875 1 98.88 228 VAL B N 1
ATOM 4202 C CA . VAL B 1 228 ? -13.688 7.52 21.266 1 98.88 228 VAL B CA 1
ATOM 4203 C C . VAL B 1 228 ? -12.914 6.227 21.516 1 98.88 228 VAL B C 1
ATOM 4205 O O . VAL B 1 228 ? -13.344 5.148 21.109 1 98.88 228 VAL B O 1
ATOM 4208 N N . HIS B 1 229 ? -11.844 6.32 22.266 1 98.75 229 HIS B N 1
ATOM 4209 C CA . HIS B 1 229 ? -10.875 5.238 22.422 1 98.75 229 HIS B CA 1
ATOM 4210 C C . HIS B 1 229 ? -11.539 3.977 22.953 1 98.75 229 HIS B C 1
ATOM 4212 O O . HIS B 1 229 ? -11.367 2.891 22.406 1 98.75 229 HIS B O 1
ATOM 4218 N N . ASN B 1 230 ? -12.312 4.129 23.969 1 98.69 230 ASN B N 1
ATOM 4219 C CA . ASN B 1 230 ? -12.914 2.969 24.625 1 98.69 230 ASN B CA 1
ATOM 4220 C C . ASN B 1 230 ? -13.914 2.266 23.719 1 98.69 230 ASN B C 1
ATOM 4222 O O . ASN B 1 230 ? -14.055 1.044 23.766 1 98.69 230 ASN B O 1
ATOM 4226 N N . ASP B 1 231 ? -14.539 3.02 22.906 1 98.88 231 ASP B N 1
ATOM 4227 C CA . ASP B 1 231 ? -15.492 2.428 21.984 1 98.88 231 ASP B CA 1
ATOM 4228 C C . ASP B 1 231 ? -14.781 1.624 20.891 1 98.88 231 ASP B C 1
ATOM 4230 O O . ASP B 1 231 ? -15.281 0.586 20.453 1 98.88 231 ASP B O 1
ATOM 4234 N N . LEU B 1 232 ? -13.656 2.107 20.453 1 98.88 232 LEU B N 1
ATOM 4235 C CA . LEU B 1 232 ? -12.875 1.341 19.484 1 98.88 232 LEU B CA 1
ATOM 4236 C C . LEU B 1 232 ? -12.43 0.011 20.078 1 98.88 232 LEU B C 1
ATOM 4238 O O . LEU B 1 232 ? -12.57 -1.038 19.453 1 98.88 232 LEU B O 1
ATOM 4242 N N . LEU B 1 233 ? -11.914 0.1 21.312 1 98.81 233 LEU B N 1
ATOM 4243 C CA . LEU B 1 233 ? -11.445 -1.112 21.984 1 98.81 233 LEU B CA 1
ATOM 4244 C C . LEU B 1 233 ? -12.578 -2.125 22.109 1 98.81 233 LEU B C 1
ATOM 4246 O O . LEU B 1 233 ? -12.383 -3.316 21.875 1 98.81 233 LEU B O 1
ATOM 4250 N N . ALA B 1 234 ? -13.734 -1.642 22.5 1 98.81 234 ALA B N 1
ATOM 4251 C CA . ALA B 1 234 ? -14.891 -2.518 22.625 1 98.81 234 ALA B CA 1
ATOM 4252 C C . ALA B 1 234 ? -15.289 -3.121 21.281 1 98.81 234 ALA B C 1
ATOM 4254 O O . ALA B 1 234 ? -15.57 -4.32 21.203 1 98.81 234 ALA B O 1
ATOM 4255 N N . ALA B 1 235 ? -15.336 -2.334 20.219 1 98.88 235 ALA B N 1
ATOM 4256 C CA . ALA B 1 235 ? -15.711 -2.789 18.891 1 98.88 235 ALA B CA 1
ATOM 4257 C C . ALA B 1 235 ? -14.734 -3.844 18.375 1 98.88 235 ALA B C 1
ATOM 4259 O O . ALA B 1 235 ? -15.141 -4.797 17.703 1 98.88 235 ALA B O 1
ATOM 4260 N N . LEU B 1 236 ? -13.469 -3.701 18.641 1 98.81 236 LEU B N 1
ATOM 4261 C CA . LEU B 1 236 ? -12.461 -4.672 18.234 1 98.81 236 LEU B CA 1
ATOM 4262 C C . LEU B 1 236 ? -12.609 -5.969 19.031 1 98.81 236 LEU B C 1
ATOM 4264 O O . LEU B 1 236 ? -12.469 -7.059 18.469 1 98.81 236 LEU B O 1
ATOM 4268 N N . ALA B 1 237 ? -12.883 -5.836 20.281 1 98.5 237 ALA B N 1
ATOM 4269 C CA . ALA B 1 237 ? -13.016 -7.004 21.156 1 98.5 237 ALA B CA 1
ATOM 4270 C C . ALA B 1 237 ? -14.195 -7.875 20.719 1 98.5 237 ALA B C 1
ATOM 4272 O O . ALA B 1 237 ? -14.117 -9.102 20.781 1 98.5 237 ALA B O 1
ATOM 4273 N N . THR B 1 238 ? -15.305 -7.32 20.25 1 98.25 238 THR B N 1
ATOM 4274 C CA . THR B 1 238 ? -16.516 -8.047 19.906 1 98.25 238 THR B CA 1
ATOM 4275 C C . THR B 1 238 ? -16.453 -8.531 18.469 1 98.25 238 THR B C 1
ATOM 4277 O O . THR B 1 238 ? -17.297 -9.328 18.031 1 98.25 238 THR B O 1
ATOM 4280 N N . GLY B 1 239 ? -15.57 -7.977 17.688 1 98.25 239 GLY B N 1
ATOM 4281 C CA . GLY B 1 239 ? -15.484 -8.336 16.281 1 98.25 239 GLY B CA 1
ATOM 4282 C C . GLY B 1 239 ? -16.328 -7.449 15.391 1 98.25 239 GLY B C 1
ATOM 4283 O O . GLY B 1 239 ? -16.422 -7.688 14.18 1 98.25 239 GLY B O 1
ATOM 4284 N N . GLN B 1 240 ? -16.938 -6.469 16.016 1 98.69 240 GLN B N 1
ATOM 4285 C CA . GLN B 1 240 ? -17.641 -5.488 15.188 1 98.69 240 GLN B CA 1
ATOM 4286 C C . GLN B 1 240 ? -16.688 -4.809 14.211 1 98.69 240 GLN B C 1
ATOM 4288 O O . GLN B 1 240 ? -17.031 -4.598 13.047 1 98.69 240 GLN B O 1
ATOM 4293 N N . LEU B 1 241 ? -15.555 -4.457 14.68 1 98.81 241 LEU B N 1
ATOM 4294 C CA . LEU B 1 241 ? -14.43 -4.059 13.828 1 98.81 241 LEU B CA 1
ATOM 4295 C C . LEU B 1 241 ? -13.336 -5.113 13.852 1 98.81 241 LEU B C 1
ATOM 4297 O O . LEU B 1 241 ? -13.047 -5.691 14.906 1 98.81 241 LEU B O 1
ATOM 4301 N N . SER B 1 242 ? -12.75 -5.359 12.742 1 98.38 242 SER B N 1
ATOM 4302 C CA . SER B 1 242 ? -11.688 -6.352 12.656 1 98.38 242 SER B CA 1
ATOM 4303 C C . SER B 1 242 ? -10.32 -5.723 12.922 1 98.38 242 SER B C 1
ATOM 4305 O O . SER B 1 242 ? -9.438 -6.363 13.5 1 98.38 242 SER B O 1
ATOM 4307 N N . ARG B 1 243 ? -10.148 -4.438 12.438 1 98.44 243 ARG B N 1
ATOM 4308 C CA . ARG B 1 243 ? -8.859 -3.752 12.492 1 98.44 243 ARG B CA 1
ATOM 4309 C C . ARG B 1 243 ? -9.047 -2.238 12.523 1 98.44 243 ARG B C 1
ATOM 4311 O O . ARG B 1 243 ? -10.102 -1.729 12.148 1 98.44 243 ARG B O 1
ATOM 4318 N N . ALA B 1 244 ? -8.023 -1.58 12.992 1 98.88 244 ALA B N 1
ATOM 4319 C CA . ALA B 1 244 ? -7.953 -0.125 12.891 1 98.88 244 ALA B CA 1
ATOM 4320 C C . ALA B 1 244 ? -6.531 0.332 12.57 1 98.88 244 ALA B C 1
ATOM 4322 O O . ALA B 1 244 ? -5.566 -0.213 13.109 1 98.88 244 ALA B O 1
ATOM 4323 N N . ILE B 1 245 ? -6.387 1.235 11.703 1 98.88 245 ILE B N 1
ATOM 4324 C CA . ILE B 1 245 ? -5.148 1.964 11.438 1 98.88 245 ILE B CA 1
ATOM 4325 C C . ILE B 1 245 ? -5.32 3.428 11.836 1 98.88 245 ILE B C 1
ATOM 4327 O O . ILE B 1 245 ? -6.176 4.129 11.289 1 98.88 245 ILE B O 1
ATOM 4331 N N . LEU B 1 246 ? -4.512 3.885 12.781 1 98.81 246 LEU B N 1
ATOM 4332 C CA . LEU B 1 246 ? -4.656 5.223 13.352 1 98.81 246 LEU B CA 1
ATOM 4333 C C . LEU B 1 246 ? -3.373 6.031 13.172 1 98.81 246 LEU B C 1
ATOM 4335 O O . LEU B 1 246 ? -2.312 5.633 13.656 1 98.81 246 LEU B O 1
ATOM 4339 N N . ASP B 1 247 ? -3.486 7.129 12.516 1 98.44 247 ASP B N 1
ATOM 4340 C CA . ASP B 1 247 ? -2.357 8.047 12.367 1 98.44 247 ASP B CA 1
ATOM 4341 C C . ASP B 1 247 ? -2.424 9.172 13.391 1 98.44 247 ASP B C 1
ATOM 4343 O O . ASP B 1 247 ? -1.522 10.008 13.461 1 98.44 247 ASP B O 1
ATOM 4347 N N . VAL B 1 248 ? -3.535 9.25 14.109 1 97.56 248 VAL B N 1
ATOM 4348 C CA . VAL B 1 248 ? -3.795 10.305 15.086 1 97.56 248 VAL B CA 1
ATOM 4349 C C . VAL B 1 248 ? -4.422 9.703 16.344 1 97.56 248 VAL B C 1
ATOM 4351 O O . VAL B 1 248 ? -5.129 8.695 16.266 1 97.56 248 VAL B O 1
ATOM 4354 N N . THR B 1 249 ? -4.145 10.273 17.375 1 97.88 249 THR B N 1
ATOM 4355 C CA . THR B 1 249 ? -4.727 9.906 18.656 1 97.88 249 THR B CA 1
ATOM 4356 C C . THR B 1 249 ? -4.969 11.148 19.516 1 97.88 249 THR B C 1
ATOM 4358 O O . THR B 1 249 ? -4.602 12.258 19.125 1 97.88 249 THR B O 1
ATOM 4361 N N . GLU B 1 250 ? -5.602 10.938 20.594 1 96.12 250 GLU B N 1
ATOM 4362 C CA . GLU B 1 250 ? -5.727 11.961 21.625 1 96.12 250 GLU B CA 1
ATOM 4363 C C . GLU B 1 250 ? -5.281 11.422 22.984 1 96.12 250 GLU B C 1
ATOM 4365 O O . GLU B 1 250 ? -5.91 10.523 23.547 1 96.12 250 GLU B O 1
ATOM 4370 N N . PRO B 1 251 ? -4.238 11.852 23.531 1 95.38 251 PRO B N 1
ATOM 4371 C CA . PRO B 1 251 ? -3.34 12.906 23.062 1 95.38 251 PRO B CA 1
ATOM 4372 C C . PRO B 1 251 ? -2.334 12.414 22.031 1 95.38 251 PRO B C 1
ATOM 4374 O O . PRO B 1 251 ? -2.303 11.219 21.719 1 95.38 251 PRO B O 1
ATOM 4377 N N . GLU B 1 252 ? -1.509 13.312 21.453 1 92.62 252 GLU B N 1
ATOM 4378 C CA . GLU B 1 252 ? -0.338 13.062 20.609 1 92.62 252 GLU B CA 1
ATOM 4379 C C . GLU B 1 252 ? 0.912 13.703 21.219 1 92.62 252 GLU B C 1
ATOM 4381 O O . GLU B 1 252 ? 0.992 14.93 21.328 1 92.62 252 GLU B O 1
ATOM 4386 N N . PRO B 1 253 ? 1.702 12.992 21.703 1 95.06 253 PRO B N 1
ATOM 4387 C CA . PRO B 1 253 ? 1.883 11.547 21.562 1 95.06 253 PRO B CA 1
ATOM 4388 C C . PRO B 1 253 ? 0.95 10.742 22.469 1 95.06 253 PRO B C 1
ATOM 4390 O O . PRO B 1 253 ? 0.51 11.242 23.5 1 95.06 253 PRO B O 1
ATOM 4393 N N . LEU B 1 254 ? 0.738 9.547 22 1 97.25 254 LEU B N 1
ATOM 4394 C CA . LEU B 1 254 ? -0.034 8.625 22.812 1 97.25 254 LEU B CA 1
ATOM 4395 C C . LEU B 1 254 ? 0.744 8.234 24.078 1 97.25 254 LEU B C 1
ATOM 4397 O O . LEU B 1 254 ? 1.941 7.949 24 1 97.25 254 LEU B O 1
ATOM 4401 N N . GLU B 1 255 ? 0.095 8.258 25.172 1 96.5 255 GLU B N 1
ATOM 4402 C CA . GLU B 1 255 ? 0.764 7.984 26.438 1 96.5 255 GLU B CA 1
ATOM 4403 C C . GLU B 1 255 ? 1.274 6.547 26.5 1 96.5 255 GLU B C 1
ATOM 4405 O O . GLU B 1 255 ? 0.601 5.625 26.031 1 96.5 255 GLU B O 1
ATOM 4410 N N . PRO B 1 256 ? 2.469 6.41 27.109 1 95.94 256 PRO B N 1
ATOM 4411 C CA . PRO B 1 256 ? 2.938 5.039 27.328 1 95.94 256 PRO B CA 1
ATOM 4412 C C . PRO B 1 256 ? 1.944 4.195 28.125 1 95.94 256 PRO B C 1
ATOM 4414 O O . PRO B 1 256 ? 1.295 4.703 29.047 1 95.94 256 PRO B O 1
ATOM 4417 N N . GLY B 1 257 ? 1.836 2.963 27.734 1 97.69 257 GLY B N 1
ATOM 4418 C CA . GLY B 1 257 ? 0.959 2.059 28.469 1 97.69 257 GLY B CA 1
ATOM 4419 C C . GLY B 1 257 ? -0.461 2.047 27.922 1 97.69 257 GLY B C 1
ATOM 4420 O O . GLY B 1 257 ? -1.266 1.193 28.312 1 97.69 257 GLY B O 1
ATOM 4421 N N . HIS B 1 258 ? -0.737 3.068 27.156 1 98.06 258 HIS B N 1
ATOM 4422 C CA . HIS B 1 258 ? -2.08 3.068 26.578 1 98.06 258 HIS B CA 1
ATOM 4423 C C . HIS B 1 258 ? -2.375 1.753 25.875 1 98.06 258 HIS B C 1
ATOM 4425 O O . HIS B 1 258 ? -1.51 1.209 25.172 1 98.06 258 HIS B O 1
ATOM 4431 N N . PRO B 1 259 ? -3.598 1.251 25.875 1 98.19 259 PRO B N 1
ATOM 4432 C CA . PRO B 1 259 ? -3.934 -0.069 25.328 1 98.19 259 PRO B CA 1
ATOM 4433 C C . PRO B 1 259 ? -3.723 -0.162 23.828 1 98.19 259 PRO B C 1
ATOM 4435 O O . PRO B 1 259 ? -3.52 -1.256 23.297 1 98.19 259 PRO B O 1
ATOM 4438 N N . PHE B 1 260 ? -3.73 0.911 23.109 1 98.56 260 PHE B N 1
ATOM 4439 C CA . PHE B 1 260 ? -3.57 0.896 21.656 1 98.56 260 PHE B CA 1
ATOM 4440 C C . PHE B 1 260 ? -2.209 0.329 21.266 1 98.56 260 PHE B C 1
ATOM 4442 O O . PHE B 1 260 ? -2.08 -0.341 20.25 1 98.56 260 PHE B O 1
ATOM 4449 N N . TRP B 1 261 ? -1.199 0.568 22.125 1 98 261 TRP B N 1
ATOM 4450 C CA . TRP B 1 261 ? 0.169 0.182 21.797 1 98 261 TRP B CA 1
ATOM 4451 C C . TRP B 1 261 ? 0.282 -1.329 21.625 1 98 261 TRP B C 1
ATOM 4453 O O . TRP B 1 261 ? 0.993 -1.809 20.75 1 98 261 TRP B O 1
ATOM 4463 N N . ARG B 1 262 ? -0.477 -2.082 22.344 1 95.56 262 ARG B N 1
ATOM 4464 C CA . ARG B 1 262 ? -0.247 -3.521 22.422 1 95.56 262 ARG B CA 1
ATOM 4465 C C . ARG B 1 262 ? -1.386 -4.293 21.766 1 95.56 262 ARG B C 1
ATOM 4467 O O . ARG B 1 262 ? -1.34 -5.523 21.688 1 95.56 262 ARG B O 1
ATOM 4474 N N . ASN B 1 263 ? -2.4 -3.578 21.422 1 97.19 263 ASN B N 1
ATOM 4475 C CA . ASN B 1 263 ? -3.5 -4.25 20.734 1 97.19 263 ASN B CA 1
ATOM 4476 C C . ASN B 1 263 ? -3.109 -4.66 19.312 1 97.19 263 ASN B C 1
ATOM 4478 O O . ASN B 1 263 ? -2.91 -3.809 18.453 1 97.19 263 ASN B O 1
ATOM 4482 N N . GLU B 1 264 ? -3.061 -5.898 18.969 1 94.81 264 GLU B N 1
ATOM 4483 C CA . GLU B 1 264 ? -2.564 -6.43 17.703 1 94.81 264 GLU B CA 1
ATOM 4484 C C . GLU B 1 264 ? -3.498 -6.07 16.547 1 94.81 264 GLU B C 1
ATOM 4486 O O . GLU B 1 264 ? -3.131 -6.207 15.383 1 94.81 264 GLU B O 1
ATOM 4491 N N . LYS B 1 265 ? -4.691 -5.637 16.875 1 97.75 265 LYS B N 1
ATOM 4492 C CA . LYS B 1 265 ? -5.664 -5.289 15.852 1 97.75 265 LYS B CA 1
ATOM 4493 C C . LYS B 1 265 ? -5.547 -3.816 15.461 1 97.75 265 LYS B C 1
ATOM 4495 O O . LYS B 1 265 ? -6.219 -3.359 14.531 1 97.75 265 LYS B O 1
ATOM 4500 N N . ILE B 1 266 ? -4.699 -3.08 16.172 1 98.44 266 ILE B N 1
ATOM 4501 C CA . ILE B 1 266 ? -4.504 -1.659 15.906 1 98.44 266 ILE B CA 1
ATOM 4502 C C . ILE B 1 266 ? -3.094 -1.427 15.367 1 98.44 266 ILE B C 1
ATOM 4504 O O . ILE B 1 266 ? -2.123 -1.98 15.891 1 98.44 266 ILE B O 1
ATOM 4508 N N . PHE B 1 267 ? -2.953 -0.748 14.32 1 98.5 267 PHE B N 1
ATOM 4509 C CA . PHE B 1 267 ? -1.673 -0.269 13.812 1 98.5 267 PHE B CA 1
ATOM 4510 C C . PHE B 1 267 ? -1.563 1.243 13.961 1 98.5 267 PHE B C 1
ATOM 4512 O O . PHE B 1 267 ? -2.455 1.98 13.531 1 98.5 267 PHE B O 1
ATOM 4519 N N . LEU B 1 268 ? -0.497 1.729 14.539 1 98.31 268 LEU B N 1
ATOM 4520 C CA . LEU B 1 268 ? -0.311 3.141 14.859 1 98.31 268 LEU B CA 1
ATOM 4521 C C . LEU B 1 268 ? 0.823 3.738 14.031 1 98.31 268 LEU B C 1
ATOM 4523 O O . LEU B 1 268 ? 1.863 3.104 13.844 1 98.31 268 LEU B O 1
ATOM 4527 N N . THR B 1 269 ? 0.6 4.855 13.484 1 98 269 THR B N 1
ATOM 4528 C CA . THR B 1 269 ? 1.645 5.707 12.922 1 98 269 THR B CA 1
ATOM 4529 C C . THR B 1 269 ? 1.602 7.098 13.539 1 98 269 THR B C 1
ATOM 4531 O O . THR B 1 269 ? 0.549 7.547 14 1 98 269 THR B O 1
ATOM 4534 N N . PRO B 1 270 ? 2.668 7.77 13.68 1 96.88 270 PRO B N 1
ATOM 4535 C CA . PRO B 1 270 ? 2.771 9.016 14.43 1 96.88 270 PRO B CA 1
ATOM 4536 C C . PRO B 1 270 ? 2.484 10.25 13.578 1 96.88 270 PRO B C 1
ATOM 4538 O O . PRO B 1 270 ? 3.369 11.086 13.375 1 96.88 270 PRO B O 1
ATOM 4541 N N . HIS B 1 271 ? 1.217 10.414 13.133 1 93.94 271 HIS B N 1
ATOM 4542 C CA . HIS B 1 271 ? 0.77 11.578 12.383 1 93.94 271 HIS B CA 1
ATOM 4543 C C . HIS B 1 271 ? 1.667 11.828 11.172 1 93.94 271 HIS B C 1
ATOM 4545 O O . HIS B 1 271 ? 2.133 12.953 10.961 1 93.94 271 HIS B O 1
ATOM 4551 N N . THR B 1 272 ? 1.877 10.789 10.43 1 95 272 THR B N 1
ATOM 4552 C CA . THR B 1 272 ? 2.799 10.828 9.297 1 95 272 THR B CA 1
ATOM 4553 C C . THR B 1 272 ? 2.035 10.766 7.977 1 95 272 THR B C 1
ATOM 4555 O O . THR B 1 272 ? 2.643 10.75 6.906 1 95 272 THR B O 1
ATOM 4558 N N . ALA B 1 273 ? 0.706 10.695 7.988 1 95.12 273 ALA B N 1
ATOM 4559 C CA . ALA B 1 273 ? -0.1 10.5 6.789 1 95.12 273 ALA B CA 1
ATOM 4560 C C . ALA B 1 273 ? 0.218 11.555 5.734 1 95.12 273 ALA B C 1
ATOM 4562 O O . ALA B 1 273 ? 0.327 11.242 4.547 1 95.12 273 ALA B O 1
ATOM 4563 N N . SER B 1 274 ? 0.311 12.734 6.25 1 90.44 274 SER B N 1
ATOM 4564 C CA . SER B 1 274 ? 0.676 13.852 5.379 1 90.44 274 SER B CA 1
ATOM 4565 C C . SER B 1 274 ? 1.738 14.734 6.023 1 90.44 274 SER B C 1
ATOM 4567 O O . SER B 1 274 ? 1.707 14.969 7.234 1 90.44 274 SER B O 1
ATOM 4569 N N . MET B 1 275 ? 2.693 15.039 5.262 1 85.75 275 MET B N 1
ATOM 4570 C CA . MET B 1 275 ? 3.762 15.938 5.699 1 85.75 275 MET B CA 1
ATOM 4571 C C . MET B 1 275 ? 4.031 17.016 4.652 1 85.75 275 MET B C 1
ATOM 4573 O O . MET B 1 275 ? 4.109 16.719 3.457 1 85.75 275 MET B O 1
ATOM 4577 N N . THR B 1 276 ? 4.07 18.172 5.199 1 87.06 276 THR B N 1
ATOM 4578 C CA . THR B 1 276 ? 4.441 19.281 4.324 1 87.06 276 THR B CA 1
ATOM 4579 C C . THR B 1 276 ? 5.844 19.078 3.758 1 87.06 276 THR B C 1
ATOM 4581 O O . THR B 1 276 ? 6.754 18.656 4.477 1 87.06 276 THR B O 1
ATOM 4584 N N . GLN B 1 277 ? 5.93 19.266 2.512 1 88.5 277 GLN B N 1
ATOM 4585 C CA . GLN B 1 277 ? 7.227 19.203 1.853 1 88.5 277 GLN B CA 1
ATOM 4586 C C . GLN B 1 277 ? 7.805 20.594 1.623 1 88.5 277 GLN B C 1
ATOM 4588 O O . GLN B 1 277 ? 7.141 21.453 1.044 1 88.5 277 GLN B O 1
ATOM 4593 N N . PRO B 1 278 ? 9.023 20.766 2.049 1 90.69 278 PRO B N 1
ATOM 4594 C CA . PRO B 1 278 ? 9.586 22.125 1.962 1 90.69 278 PRO B CA 1
ATOM 4595 C C . PRO B 1 278 ? 9.508 22.703 0.551 1 90.69 278 PRO B C 1
ATOM 4597 O O . PRO B 1 278 ? 9.07 23.844 0.371 1 90.69 278 PRO B O 1
ATOM 4600 N N . ASP B 1 279 ? 9.805 21.938 -0.428 1 91.56 279 ASP B N 1
ATOM 4601 C CA . ASP B 1 279 ? 9.867 22.438 -1.803 1 91.56 279 ASP B CA 1
ATOM 4602 C C . ASP B 1 279 ? 8.531 23.031 -2.24 1 91.56 279 ASP B C 1
ATOM 4604 O O . ASP B 1 279 ? 8.461 24.203 -2.609 1 91.56 279 ASP B O 1
ATOM 4608 N N . THR B 1 280 ? 7.52 22.297 -2.049 1 92.19 280 THR B N 1
ATOM 4609 C CA . THR B 1 280 ? 6.219 22.75 -2.521 1 92.19 280 THR B CA 1
ATOM 4610 C C . THR B 1 280 ? 5.578 23.703 -1.519 1 92.19 280 THR B C 1
ATOM 4612 O O . THR B 1 280 ? 4.82 24.594 -1.899 1 92.19 280 THR B O 1
ATOM 4615 N N . ALA B 1 281 ? 5.898 23.562 -0.307 1 94.19 281 ALA B N 1
ATOM 4616 C CA . ALA B 1 281 ? 5.363 24.438 0.728 1 94.19 281 ALA B CA 1
ATOM 4617 C C . ALA B 1 281 ? 5.891 25.859 0.568 1 94.19 281 ALA B C 1
ATOM 4619 O O . ALA B 1 281 ? 5.137 26.828 0.691 1 94.19 281 ALA B O 1
ATOM 4620 N N . VAL B 1 282 ? 7.148 25.953 0.305 1 96.12 282 VAL B N 1
ATOM 4621 C CA . VAL B 1 282 ? 7.777 27.266 0.113 1 96.12 282 VAL B CA 1
ATOM 4622 C C . VAL B 1 282 ? 7.145 27.969 -1.086 1 96.12 282 VAL B C 1
ATOM 4624 O O . VAL B 1 282 ? 6.809 29.141 -1.012 1 96.12 282 VAL B O 1
ATOM 4627 N N . ASP B 1 283 ? 6.887 27.203 -2.109 1 96.62 283 ASP B N 1
ATOM 4628 C CA . ASP B 1 283 ? 6.234 27.766 -3.287 1 96.62 283 ASP B CA 1
ATOM 4629 C C . ASP B 1 283 ? 4.848 28.312 -2.941 1 96.62 283 ASP B C 1
ATOM 4631 O O . ASP B 1 283 ? 4.473 29.391 -3.385 1 96.62 283 ASP B O 1
ATOM 4635 N N . ALA B 1 284 ? 4.172 27.547 -2.189 1 96.06 284 ALA B N 1
ATOM 4636 C CA . ALA B 1 284 ? 2.818 27.953 -1.808 1 96.06 284 ALA B CA 1
ATOM 4637 C C . ALA B 1 284 ? 2.832 29.234 -0.982 1 96.06 284 ALA B C 1
ATOM 4639 O O . ALA B 1 284 ? 2.02 30.125 -1.208 1 96.06 284 ALA B O 1
ATOM 4640 N N . ILE B 1 285 ? 3.766 29.359 -0.061 1 96.81 285 ILE B N 1
ATOM 4641 C CA . ILE B 1 285 ? 3.842 30.516 0.814 1 96.81 285 ILE B CA 1
ATOM 4642 C C . ILE B 1 285 ? 4.289 31.734 0.011 1 96.81 285 ILE B C 1
ATOM 4644 O O . ILE B 1 285 ? 3.707 32.812 0.138 1 96.81 285 ILE B O 1
ATOM 4648 N N . ILE B 1 286 ? 5.27 31.531 -0.857 1 97.56 286 ILE B N 1
ATOM 4649 C CA . ILE B 1 286 ? 5.754 32.625 -1.692 1 97.56 286 ILE B CA 1
ATOM 4650 C C . ILE B 1 286 ? 4.617 33.156 -2.564 1 97.56 286 ILE B C 1
ATOM 4652 O O . ILE B 1 286 ? 4.391 34.344 -2.637 1 97.56 286 ILE B O 1
ATOM 4656 N N . ASP B 1 287 ? 3.939 32.25 -3.152 1 97.75 287 ASP B N 1
ATOM 4657 C CA . ASP B 1 287 ? 2.822 32.625 -4.012 1 97.75 287 ASP B CA 1
ATOM 4658 C C . ASP B 1 287 ? 1.773 33.406 -3.227 1 97.75 287 ASP B C 1
ATOM 4660 O O . ASP B 1 287 ? 1.271 34.438 -3.703 1 97.75 287 ASP B O 1
ATOM 4664 N N . ASN B 1 288 ? 1.472 32.969 -2.037 1 97.81 288 ASN B N 1
ATOM 4665 C CA . ASN B 1 288 ? 0.46 33.625 -1.221 1 97.81 288 ASN B CA 1
ATOM 4666 C C . ASN B 1 288 ? 0.936 35 -0.739 1 97.81 288 ASN B C 1
ATOM 4668 O O . ASN B 1 288 ? 0.147 35.938 -0.656 1 97.81 288 ASN B O 1
ATOM 4672 N N . ILE B 1 289 ? 2.205 35.125 -0.463 1 97.56 289 ILE B N 1
ATOM 4673 C CA . ILE B 1 289 ? 2.75 36.406 -0.073 1 97.56 289 ILE B CA 1
ATOM 4674 C C . ILE B 1 289 ? 2.643 37.406 -1.24 1 97.56 289 ILE B C 1
ATOM 4676 O O . ILE B 1 289 ? 2.232 38.531 -1.062 1 97.56 289 ILE B O 1
ATOM 4680 N N . ARG B 1 290 ? 2.932 36.906 -2.391 1 97.25 290 ARG B N 1
ATOM 4681 C CA . ARG B 1 290 ? 2.832 37.75 -3.584 1 97.25 290 ARG B CA 1
ATOM 4682 C C . ARG B 1 290 ? 1.385 38.125 -3.861 1 97.25 290 ARG B C 1
ATOM 4684 O O . ARG B 1 290 ? 1.102 39.281 -4.219 1 97.25 290 ARG B O 1
ATOM 4691 N N . ARG B 1 291 ? 0.527 37.188 -3.717 1 97.69 291 ARG B N 1
ATOM 4692 C CA . ARG B 1 291 ? -0.893 37.5 -3.861 1 97.69 291 ARG B CA 1
ATOM 4693 C C . ARG B 1 291 ? -1.33 38.562 -2.859 1 97.69 291 ARG B C 1
ATOM 4695 O O . ARG B 1 291 ? -1.998 39.531 -3.229 1 97.69 291 ARG B O 1
ATOM 4702 N N . HIS B 1 292 ? -0.945 38.406 -1.626 1 96.88 292 HIS B N 1
ATOM 4703 C CA . HIS B 1 292 ? -1.289 39.344 -0.562 1 96.88 292 HIS B CA 1
ATOM 4704 C C . HIS B 1 292 ? -0.782 40.75 -0.88 1 96.88 292 HIS B C 1
ATOM 4706 O O . HIS B 1 292 ? -1.516 41.719 -0.725 1 96.88 292 HIS B O 1
ATOM 4712 N N . ARG B 1 293 ? 0.371 40.844 -1.354 1 95.62 293 ARG B N 1
ATOM 4713 C CA . ARG B 1 293 ? 0.987 42.125 -1.683 1 95.62 293 ARG B CA 1
ATOM 4714 C C . ARG B 1 293 ? 0.294 42.75 -2.875 1 95.62 293 ARG B C 1
ATOM 4716 O O . ARG B 1 293 ? 0.236 44 -2.973 1 95.62 293 ARG B O 1
ATOM 4723 N N . ALA B 1 294 ? -0.215 41.938 -3.697 1 96.94 294 ALA B N 1
ATOM 4724 C CA . ALA B 1 294 ? -0.89 42.438 -4.895 1 96.94 294 ALA B CA 1
ATOM 4725 C C . ALA B 1 294 ? -2.367 42.688 -4.621 1 96.94 294 ALA B C 1
ATOM 4727 O O . ALA B 1 294 ? -3.113 43.094 -5.523 1 96.94 294 ALA B O 1
ATOM 4728 N N . GLY B 1 295 ? -2.783 42.438 -3.453 1 96.31 295 GLY B N 1
ATOM 4729 C CA . GLY B 1 295 ? -4.176 42.656 -3.104 1 96.31 295 GLY B CA 1
ATOM 4730 C C . GLY B 1 295 ? -5.102 41.562 -3.637 1 96.31 295 GLY B C 1
ATOM 4731 O O . GLY B 1 295 ? -6.301 41.781 -3.807 1 96.31 295 GLY B O 1
ATOM 4732 N N . LYS B 1 296 ? -4.547 40.438 -3.939 1 97.31 296 LYS B N 1
ATOM 4733 C CA . LYS B 1 296 ? -5.32 39.312 -4.438 1 97.31 296 LYS B CA 1
ATOM 4734 C C . LYS B 1 296 ? -5.664 38.344 -3.307 1 97.31 296 LYS B C 1
ATOM 4736 O O . LYS B 1 296 ? -5 38.312 -2.27 1 97.31 296 LYS B O 1
ATOM 4741 N N . THR B 1 297 ? -6.707 37.625 -3.496 1 96.62 297 THR B N 1
ATOM 4742 C CA . THR B 1 297 ? -7.102 36.625 -2.504 1 96.62 297 THR B CA 1
ATOM 4743 C C . THR B 1 297 ? -6.07 35.5 -2.42 1 96.62 297 THR B C 1
ATOM 4745 O O . THR B 1 297 ? -5.641 34.969 -3.445 1 96.62 297 THR B O 1
ATOM 4748 N N . MET B 1 298 ? -5.676 35.188 -1.226 1 96.88 298 MET B N 1
ATOM 4749 C CA . MET B 1 298 ? -4.711 34.125 -1.002 1 96.88 298 MET B CA 1
ATOM 4750 C C . MET B 1 298 ? -5.375 32.75 -1.124 1 96.88 298 MET B C 1
ATOM 4752 O O . MET B 1 298 ? -6.566 32.625 -0.848 1 96.88 298 MET B O 1
ATOM 4756 N N . VAL B 1 299 ? -4.664 31.781 -1.542 1 95.19 299 VAL B N 1
ATOM 4757 C CA . VAL B 1 299 ? -5.117 30.406 -1.624 1 95.19 299 VAL B CA 1
ATOM 4758 C C . VAL B 1 299 ? -5.051 29.75 -0.243 1 95.19 299 VAL B C 1
ATOM 4760 O O . VAL B 1 299 ? -3.998 29.766 0.404 1 95.19 299 VAL B O 1
ATOM 4763 N N . GLY B 1 300 ? -6.203 29.234 0.226 1 93.5 300 GLY B N 1
ATOM 4764 C CA . GLY B 1 300 ? -6.234 28.562 1.52 1 93.5 300 GLY B CA 1
ATOM 4765 C C . GLY B 1 300 ? -6.727 29.469 2.639 1 93.5 300 GLY B C 1
ATOM 4766 O O . GLY B 1 300 ? -6.66 29.094 3.812 1 93.5 300 GLY B O 1
ATOM 4767 N N . LEU B 1 301 ? -7.203 30.625 2.268 1 94.44 301 LEU B N 1
ATOM 4768 C CA . LEU B 1 301 ? -7.715 31.547 3.271 1 94.44 301 LEU B CA 1
ATOM 4769 C C . LEU B 1 301 ? -8.867 30.922 4.051 1 94.44 301 LEU B C 1
ATOM 4771 O O . LEU B 1 301 ? -9.828 30.422 3.453 1 94.44 301 LEU B O 1
ATOM 4775 N N . VAL B 1 302 ? -8.742 30.906 5.375 1 90.62 302 VAL B N 1
ATOM 4776 C CA . VAL B 1 302 ? -9.727 30.281 6.254 1 90.62 302 VAL B CA 1
ATOM 4777 C C . VAL B 1 302 ? -10.875 31.234 6.516 1 90.62 302 VAL B C 1
ATOM 4779 O O . VAL B 1 302 ? -10.656 32.406 6.82 1 90.62 302 VAL B O 1
ATOM 4782 N N . ASP B 1 303 ? -12.078 30.75 6.305 1 83 303 ASP B N 1
ATOM 4783 C CA . ASP B 1 303 ? -13.258 31.531 6.688 1 83 303 ASP B CA 1
ATOM 4784 C C . ASP B 1 303 ? -13.531 31.406 8.188 1 83 303 ASP B C 1
ATOM 4786 O O . ASP B 1 303 ? -13.961 30.359 8.664 1 83 303 ASP B O 1
ATOM 4790 N N . ARG B 1 304 ? -13.297 32.5 8.844 1 76.62 304 ARG B N 1
ATOM 4791 C CA . ARG B 1 304 ? -13.414 32.5 10.297 1 76.62 304 ARG B CA 1
ATOM 4792 C C . ARG B 1 304 ? -14.859 32.281 10.742 1 76.62 304 ARG B C 1
ATOM 4794 O O . ARG B 1 304 ? -15.109 31.891 11.883 1 76.62 304 ARG B O 1
ATOM 4801 N N . ASN B 1 305 ? -15.664 32.656 9.812 1 67.19 305 ASN B N 1
ATOM 4802 C CA . ASN B 1 305 ? -17.078 32.469 10.148 1 67.19 305 ASN B CA 1
ATOM 4803 C C . ASN B 1 305 ? -17.5 31.031 9.914 1 67.19 305 ASN B C 1
ATOM 4805 O O . ASN B 1 305 ? -18.531 30.578 10.438 1 67.19 305 ASN B O 1
ATOM 4809 N N . SER B 1 306 ? -16.734 30.422 9.031 1 59.91 306 SER B N 1
ATOM 4810 C CA . SER B 1 306 ? -17.109 29.047 8.719 1 59.91 306 SER B CA 1
ATOM 4811 C C . SER B 1 306 ? -16.281 28.062 9.516 1 59.91 306 SER B C 1
ATOM 4813 O O . SER B 1 306 ? -15.102 28.297 9.789 1 59.91 306 SER B O 1
ATOM 4815 N N . LEU B 1 307 ? -16.391 28.047 10.766 1 51.56 307 LEU B N 1
ATOM 4816 C CA . LEU B 1 307 ? -15.555 27.125 11.531 1 51.56 307 LEU B CA 1
ATOM 4817 C C . LEU B 1 307 ? -14.742 26.234 10.594 1 51.56 307 LEU B C 1
ATOM 4819 O O . LEU B 1 307 ? -14.109 25.266 11.047 1 51.56 307 LEU B O 1
ATOM 4823 N N . TYR B 1 308 ? -14.93 26.234 9.336 1 45.53 308 TYR B N 1
ATOM 4824 C CA . TYR B 1 308 ? -14.062 25.594 8.344 1 45.53 308 TYR B CA 1
ATOM 4825 C C . TYR B 1 308 ? -13.734 26.562 7.211 1 45.53 308 TYR B C 1
ATOM 4827 O O . TYR B 1 308 ? -14.508 27.469 6.926 1 45.53 308 TYR B O 1
#

Organism: Agrobacterium fabrum (strain C58 / ATCC 33970) (NCBI:txid176299)

Secondary structure (DSSP, 8-state):
-EEEEES-HHHHHHHHHHHHHH-TTS-EE--GGGS-GGGEEEEEESSPPTTGGGG-TT--EEEESSS--TTS-GGGS-TTS-EE----HHHHHHHHHHHHHHHHHHHTTHHHHHHHHHTT---PPP---GGG-EEEEE--SHHHHHHHHHHGGGT-EEEEEESS----TTSEEEEHHHHHHHHGGG-SEEEE-----TTTTT-BSHHHHTTSPTTEEEEE-S-GGGB-HHHHHHHHHHTSEEEEEES--SSSSPPTT-GGGT-TTEEE--S-S----HHHHHHHHHHHHHHHHTTPPPTTB--TTS--/-EEEEES-HHHHHHHHHHHHHH-TTS-EE--GGGS-GGGEEEEEESSPPTTGGGG-TT--EEEESSS--TTS-GGGS-TTS-EE----HHHHHHHHHHHHHHHHHHHTTHHHHHHHHHTT---PPP---GGG-EEEEE--SHHHHHHHHHHGGGT-EEEEEESS----TTSEEEEHHHHHHHHGGG-SEEEE-----TTTTT-BSHHHHTTSPTTEEEEE-S-GGGB-HHHHHHHHHHTSEEEEEES--SSSSPPTT-GGGT-TTEEE--S-S----HHHHHHHHHHHHHHHHTTPPPTTB--TTS--

Radius of gyration: 27.6 Å; Cα contacts (8 Å, |Δi|>4): 1181; chains: 2; bounding box: 58×87×61 Å

InterPro domains:
  IPR006140 D-isomer specific 2-hydroxyacid dehydrogenase, NAD-binding domain [PF02826] (103-273)
  IPR036291 NAD(P)-binding domain superfamily [SSF51735] (92-273)